Protein AF-A0A6P4YKL2-F1 (afdb_monomer)

Organism: Branchiostoma belcheri (NCBI:txid7741)

Radius of gyration: 111.86 Å; Cα contacts (8 Å, |Δi|>4): 1; chains: 1; bounding box: 222×111×341 Å

Structure (mmCIF, N/CA/C/O backbone):
data_AF-A0A6P4YKL2-F1
#
_entry.id   AF-A0A6P4YKL2-F1
#
loop_
_atom_site.group_PDB
_atom_site.id
_atom_site.type_symbol
_atom_site.label_atom_id
_atom_site.label_alt_id
_atom_site.label_comp_id
_atom_site.label_asym_id
_atom_site.label_entity_id
_atom_site.label_seq_id
_atom_site.pdbx_PDB_ins_code
_atom_site.Cartn_x
_atom_site.Cartn_y
_atom_site.Cartn_z
_atom_site.occupancy
_atom_site.B_iso_or_equiv
_atom_site.auth_seq_id
_atom_site.auth_comp_id
_atom_site.auth_asym_id
_atom_site.auth_atom_id
_atom_site.pdbx_PDB_model_num
ATOM 1 N N . MET A 1 1 ? 20.816 -64.496 26.475 1.00 39.78 1 MET A N 1
ATOM 2 C CA . MET A 1 1 ? 19.839 -65.599 26.600 1.00 39.78 1 MET A CA 1
ATOM 3 C C . MET A 1 1 ? 18.758 -65.143 27.566 1.00 39.78 1 MET A C 1
ATOM 5 O O . MET A 1 1 ? 19.170 -64.829 28.667 1.00 39.78 1 MET A O 1
ATOM 9 N N . ALA A 1 2 ? 17.490 -6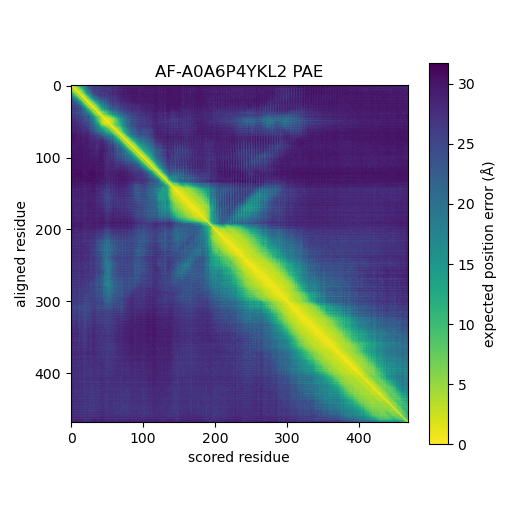5.095 27.105 1.00 42.56 2 ALA A N 1
ATOM 10 C CA . ALA A 1 2 ? 16.185 -65.056 27.820 1.00 42.56 2 ALA A CA 1
ATOM 11 C C . ALA A 1 2 ? 16.033 -64.097 29.034 1.00 42.56 2 ALA A C 1
ATOM 13 O O . ALA A 1 2 ? 16.951 -63.960 29.821 1.00 42.56 2 ALA A O 1
ATOM 14 N N . SER A 1 3 ? 14.939 -63.387 29.318 1.00 48.91 3 SER A N 1
ATOM 15 C CA . SER A 1 3 ? 13.484 -63.492 29.074 1.00 48.91 3 SER A CA 1
ATOM 16 C C . SER A 1 3 ? 12.882 -62.127 29.492 1.00 48.91 3 SER A C 1
ATOM 18 O O . SER A 1 3 ? 13.369 -61.548 30.456 1.00 48.91 3 SER A O 1
ATOM 20 N N . PHE A 1 4 ? 12.041 -61.450 28.707 1.00 52.16 4 PHE A N 1
ATOM 21 C CA . PHE A 1 4 ? 10.567 -61.532 28.622 1.00 52.16 4 PHE A CA 1
ATOM 22 C C . PHE A 1 4 ? 9.764 -61.227 29.906 1.00 52.16 4 PHE A C 1
ATOM 24 O O . PHE A 1 4 ? 10.076 -61.760 30.964 1.00 52.16 4 PHE A O 1
ATOM 31 N N . GLN A 1 5 ? 8.663 -60.487 29.682 1.00 50.09 5 GLN A N 1
ATOM 32 C CA . GLN A 1 5 ? 7.529 -60.066 30.536 1.00 50.09 5 GLN A CA 1
ATOM 33 C C . GLN A 1 5 ? 7.646 -58.640 31.106 1.00 50.09 5 GLN A C 1
ATOM 35 O O . GLN A 1 5 ? 8.463 -58.388 31.980 1.00 50.09 5 GLN A O 1
ATOM 40 N N . SER A 1 6 ? 7.050 -57.607 30.490 1.00 55.22 6 SER A N 1
ATOM 41 C CA . SER A 1 6 ? 5.623 -57.311 30.206 1.00 55.22 6 SER A CA 1
ATOM 42 C C . SER A 1 6 ? 4.821 -57.016 31.469 1.00 55.22 6 SER A C 1
ATOM 44 O O . SER A 1 6 ? 4.596 -57.938 32.237 1.00 55.22 6 SER A O 1
ATOM 46 N N . ASP A 1 7 ? 4.411 -55.754 31.624 1.00 52.28 7 ASP A N 1
ATOM 47 C CA . ASP A 1 7 ? 3.143 -55.307 32.220 1.00 52.28 7 ASP A CA 1
ATOM 48 C C . ASP A 1 7 ? 3.072 -53.776 32.098 1.00 52.28 7 ASP A C 1
ATOM 50 O O . ASP A 1 7 ? 3.731 -53.068 32.855 1.00 52.28 7 ASP A O 1
ATOM 54 N N . PHE A 1 8 ? 2.317 -53.265 31.121 1.00 49.72 8 PHE A N 1
ATOM 55 C CA . PHE A 1 8 ? 1.412 -52.129 31.335 1.00 49.72 8 PHE A CA 1
ATOM 56 C C . PHE A 1 8 ? 0.501 -51.953 30.116 1.00 49.72 8 PHE A C 1
ATOM 58 O O . PHE A 1 8 ? 0.902 -51.442 29.070 1.00 49.72 8 PHE A O 1
ATOM 65 N N . GLU A 1 9 ? -0.730 -52.427 30.268 1.00 55.12 9 GLU A N 1
ATOM 66 C CA . GLU A 1 9 ? -1.870 -52.065 29.433 1.00 55.12 9 GLU A CA 1
ATOM 67 C C . GLU A 1 9 ? -2.460 -50.714 29.877 1.00 55.12 9 GLU A C 1
ATOM 69 O O . GLU A 1 9 ? -2.237 -50.255 30.997 1.00 55.12 9 GLU A O 1
ATOM 74 N N . ASN A 1 10 ? -3.300 -50.171 28.991 1.00 47.94 10 ASN A N 1
ATOM 75 C CA . ASN A 1 10 ? -4.261 -49.076 29.150 1.00 47.94 10 ASN A CA 1
ATOM 76 C C . ASN A 1 10 ? -3.767 -47.645 28.935 1.00 47.94 10 ASN A C 1
ATOM 78 O O . ASN A 1 10 ? -3.542 -46.904 29.886 1.00 47.94 10 ASN A O 1
ATOM 82 N N . TYR A 1 11 ? -3.833 -47.213 27.673 1.00 48.31 11 TYR A N 1
ATOM 83 C CA . TYR A 1 11 ? -4.637 -46.036 27.334 1.00 48.31 11 TYR A CA 1
ATOM 84 C C . TYR A 1 11 ? -5.525 -46.354 26.125 1.00 48.31 11 TYR A C 1
ATOM 86 O O . TYR A 1 11 ? -5.041 -46.589 25.021 1.00 48.31 11 TYR A O 1
ATOM 94 N N . SER A 1 12 ? -6.826 -46.429 26.407 1.00 50.34 12 SER A N 1
ATOM 95 C CA . SER A 1 12 ? -7.927 -46.453 25.447 1.00 50.34 12 SER A CA 1
ATOM 96 C C . SER A 1 12 ? -8.196 -45.066 24.865 1.00 50.34 12 SER A C 1
ATOM 98 O O . SER A 1 12 ? -7.821 -44.056 25.462 1.00 50.34 12 SER A O 1
ATOM 100 N N . SER A 1 13 ? -9.000 -45.102 23.801 1.00 48.22 13 SER A N 1
ATOM 101 C CA . SER A 1 13 ? -9.771 -44.037 23.155 1.00 48.22 13 SER A CA 1
ATOM 102 C C . SER A 1 13 ? -9.024 -43.278 22.062 1.00 48.22 13 SER A C 1
ATOM 104 O O . SER A 1 13 ? -7.976 -42.691 22.302 1.00 48.22 13 SER A O 1
ATOM 106 N N . ASP A 1 14 ? -9.419 -43.504 20.802 1.00 42.72 14 ASP A N 1
ATOM 107 C CA . ASP A 1 14 ? -10.551 -42.825 20.120 1.00 42.72 14 ASP A CA 1
ATOM 108 C C . ASP A 1 14 ? -10.083 -41.402 19.770 1.00 42.72 14 ASP A C 1
ATOM 110 O O . ASP A 1 14 ? -9.552 -40.702 20.618 1.00 42.72 14 ASP A O 1
ATOM 114 N N . GLU A 1 15 ? -10.163 -40.860 18.567 1.00 45.31 15 GLU A N 1
ATOM 115 C CA . GLU A 1 15 ? -11.015 -41.077 17.409 1.00 45.31 15 GLU A CA 1
ATOM 116 C C . GLU A 1 15 ? -10.430 -40.145 16.316 1.00 45.31 15 GLU A C 1
ATOM 118 O O . GLU A 1 15 ? -9.846 -39.106 16.624 1.00 45.31 15 GLU A O 1
ATOM 123 N N . GLU A 1 16 ? -10.597 -40.511 15.046 1.00 49.31 16 GLU A N 1
ATOM 124 C CA . GLU A 1 16 ? -10.697 -39.577 13.909 1.00 49.31 16 GLU A CA 1
ATOM 125 C C . GLU A 1 16 ? -9.537 -38.591 13.621 1.00 49.31 16 GLU A C 1
ATOM 127 O O . GLU A 1 16 ? -9.657 -37.372 13.753 1.00 49.31 16 GLU A O 1
ATOM 132 N N . GLU A 1 17 ? -8.449 -39.093 13.022 1.00 46.38 17 GLU A N 1
ATOM 133 C CA . GLU A 1 17 ? -7.599 -38.263 12.153 1.00 46.38 17 GLU A CA 1
ATOM 134 C C . GLU A 1 17 ? -8.323 -37.996 10.824 1.00 46.38 17 GLU A C 1
ATOM 136 O O . GLU A 1 17 ? -8.255 -38.756 9.853 1.00 46.38 17 GLU A O 1
ATOM 141 N N . ALA A 1 18 ? -9.057 -36.887 10.802 1.00 50.66 18 ALA A N 1
ATOM 142 C CA . ALA A 1 18 ? -9.628 -36.312 9.601 1.00 50.66 18 ALA A CA 1
ATOM 143 C C . ALA A 1 18 ? -8.522 -35.896 8.614 1.00 50.66 18 ALA A C 1
ATOM 145 O O . ALA A 1 18 ? -7.668 -35.056 8.899 1.00 50.66 18 ALA A O 1
ATOM 146 N N . LEU A 1 19 ? -8.612 -36.471 7.415 1.00 49.25 19 LEU A N 1
ATOM 147 C CA . LEU A 1 19 ? -7.986 -36.043 6.168 1.00 49.25 19 LEU A CA 1
ATOM 148 C C . LEU A 1 19 ? -8.087 -34.521 5.963 1.00 49.25 19 LEU A C 1
ATOM 150 O O . LEU A 1 19 ? -9.090 -34.019 5.460 1.00 49.25 19 LEU A O 1
ATOM 154 N N . TRP A 1 20 ? -7.007 -33.799 6.254 1.00 45.38 20 TRP A N 1
ATOM 155 C CA . TRP A 1 20 ? -6.769 -32.453 5.734 1.00 45.38 20 TRP A CA 1
ATOM 156 C C . TRP A 1 20 ? -5.548 -32.482 4.817 1.00 45.38 20 TRP A C 1
ATOM 158 O O . TRP A 1 20 ? -4.434 -32.142 5.203 1.00 45.38 20 TRP A O 1
ATOM 168 N N . GLN A 1 21 ? -5.766 -32.907 3.571 1.00 51.81 21 GLN A N 1
ATOM 169 C CA . GLN A 1 21 ? -4.879 -32.523 2.476 1.00 51.81 21 GLN A CA 1
ATOM 170 C C . GLN A 1 21 ? -5.235 -31.089 2.052 1.00 51.81 21 GLN A C 1
ATOM 172 O O . GLN A 1 21 ? -6.407 -30.821 1.766 1.00 51.81 21 GLN A O 1
ATOM 177 N N . PRO A 1 22 ? -4.270 -30.159 1.964 1.00 49.56 22 PRO A N 1
ATOM 178 C CA . PRO A 1 22 ? -4.500 -28.879 1.315 1.00 49.56 22 PRO A CA 1
ATOM 179 C C . PRO A 1 22 ? -4.750 -29.131 -0.176 1.00 49.56 22 PRO A C 1
ATOM 181 O O . PRO A 1 22 ? -3.883 -29.651 -0.878 1.00 49.56 22 PRO A O 1
ATOM 184 N N . ARG A 1 23 ? -5.937 -28.764 -0.672 1.00 45.44 23 ARG A N 1
ATOM 185 C CA . ARG A 1 23 ? -6.187 -28.632 -2.112 1.00 45.44 23 ARG A CA 1
ATOM 186 C C . ARG A 1 23 ? -5.234 -27.572 -2.663 1.00 45.44 23 ARG A C 1
ATOM 188 O O . ARG A 1 23 ? -5.433 -26.383 -2.427 1.00 45.44 23 ARG A O 1
ATOM 195 N N . LEU A 1 24 ? -4.217 -28.015 -3.395 1.00 53.00 24 LEU A N 1
ATOM 196 C CA . LEU A 1 24 ? -3.476 -27.161 -4.315 1.00 53.00 24 LEU A CA 1
ATOM 197 C C . LEU A 1 24 ? -4.446 -26.650 -5.400 1.00 53.00 24 LEU A C 1
ATOM 199 O O . LEU A 1 24 ? -5.310 -27.416 -5.842 1.00 53.00 24 LEU A O 1
ATOM 203 N N . PRO A 1 25 ? -4.354 -25.374 -5.813 1.00 58.72 25 PRO A N 1
ATOM 204 C CA . PRO A 1 25 ? -5.111 -24.875 -6.954 1.00 58.72 25 PRO A CA 1
ATOM 205 C C . PRO A 1 25 ? -4.686 -25.608 -8.241 1.00 58.72 25 PRO A C 1
ATOM 207 O O . PRO A 1 25 ? -3.563 -26.114 -8.312 1.00 58.72 25 PRO A O 1
ATOM 210 N N . PRO A 1 26 ? -5.574 -25.695 -9.248 1.00 51.75 26 PRO A N 1
ATOM 211 C CA . PRO A 1 26 ? -5.272 -26.384 -10.492 1.00 51.75 26 PRO A CA 1
ATOM 212 C C . PRO A 1 26 ? -4.108 -25.685 -11.195 1.00 51.75 26 PRO A C 1
ATOM 214 O O . PRO A 1 26 ? -4.149 -24.481 -11.445 1.00 51.75 26 PRO A O 1
ATOM 217 N N . ILE A 1 27 ? -3.073 -26.469 -11.487 1.00 47.94 27 ILE A N 1
ATOM 218 C CA . ILE A 1 27 ? -1.989 -26.114 -12.397 1.00 47.94 27 ILE A CA 1
ATOM 219 C C . ILE A 1 27 ? -2.648 -25.861 -13.755 1.00 47.94 27 ILE A C 1
ATOM 221 O O . ILE A 1 27 ? -3.287 -26.757 -14.306 1.00 47.94 27 ILE A O 1
ATOM 225 N N . GLN A 1 28 ? -2.566 -24.622 -14.238 1.00 45.47 28 GLN A N 1
ATOM 226 C CA . GLN A 1 28 ? -2.881 -24.302 -15.624 1.00 45.47 28 GLN A CA 1
ATOM 227 C C . GLN A 1 28 ? -1.866 -25.041 -16.493 1.00 45.47 28 GLN A C 1
ATOM 229 O O . GLN A 1 28 ? -0.665 -24.817 -16.365 1.00 45.47 28 GLN A O 1
ATOM 234 N N . GLU A 1 29 ? -2.371 -25.966 -17.303 1.00 47.78 29 GLU A N 1
ATOM 235 C CA . GLU A 1 29 ? -1.624 -26.624 -18.365 1.00 47.78 29 GLU A CA 1
ATOM 236 C C . GLU A 1 29 ? -1.061 -25.545 -19.298 1.00 47.78 29 GLU A C 1
ATOM 238 O O . GLU A 1 29 ? -1.798 -24.707 -19.825 1.00 47.78 29 GLU A O 1
ATOM 243 N N . GLU A 1 30 ? 0.264 -25.536 -19.429 1.00 50.03 30 GLU A N 1
ATOM 244 C CA . GLU A 1 30 ? 0.971 -24.763 -20.441 1.00 50.03 30 GLU A CA 1
ATOM 245 C C . GLU A 1 30 ? 0.536 -25.263 -21.829 1.00 50.03 30 GLU A C 1
ATOM 247 O O . GLU A 1 30 ? 0.480 -26.478 -22.041 1.00 50.03 30 GLU A O 1
ATOM 252 N N . PRO A 1 31 ? 0.199 -24.372 -22.778 1.00 56.34 31 PRO A N 1
ATOM 253 C CA . PRO A 1 31 ? -0.056 -24.788 -24.145 1.00 56.34 31 PRO A CA 1
ATOM 254 C C . PRO A 1 31 ? 1.254 -25.249 -24.790 1.00 56.34 31 PRO A C 1
ATOM 256 O O . PRO A 1 31 ? 2.242 -24.516 -24.813 1.00 56.34 31 PRO A O 1
ATOM 259 N N . GLU A 1 32 ? 1.221 -26.482 -25.290 1.00 47.00 32 GLU A N 1
ATOM 260 C CA . GLU A 1 32 ? 2.281 -27.114 -26.062 1.00 47.00 32 GLU A CA 1
ATOM 261 C C . GLU A 1 32 ? 2.650 -26.298 -27.307 1.00 47.00 32 GLU A C 1
ATOM 263 O O . GLU A 1 32 ? 1.817 -25.649 -27.943 1.00 47.00 32 GLU A O 1
ATOM 268 N N . ASP A 1 33 ? 3.935 -26.390 -27.629 1.00 49.78 33 ASP A N 1
ATOM 269 C CA . ASP A 1 33 ? 4.645 -25.814 -28.758 1.00 49.78 33 ASP A CA 1
ATOM 270 C C . ASP A 1 33 ? 3.908 -25.955 -30.104 1.00 49.78 33 ASP A C 1
ATOM 272 O O . ASP A 1 33 ? 3.995 -26.979 -30.787 1.00 49.78 33 ASP A O 1
ATOM 276 N N . GLU A 1 34 ? 3.297 -24.868 -30.577 1.00 44.62 34 GLU A N 1
ATOM 277 C CA . GLU A 1 34 ? 3.157 -24.650 -32.013 1.00 44.62 34 GLU A CA 1
ATOM 278 C C . GLU A 1 34 ? 4.452 -24.019 -32.523 1.00 44.62 34 GLU A C 1
ATOM 280 O O . GLU A 1 34 ? 4.748 -22.840 -32.327 1.00 44.62 34 GLU A O 1
ATOM 285 N N . SER A 1 35 ? 5.251 -24.864 -33.171 1.00 45.69 35 SER A N 1
ATOM 286 C CA . SER A 1 35 ? 6.426 -24.487 -33.945 1.00 45.69 35 SER A CA 1
ATOM 287 C C . SER A 1 35 ? 6.014 -23.545 -35.080 1.00 45.69 35 SER A C 1
ATOM 289 O O . SER A 1 35 ? 5.759 -23.972 -36.206 1.00 45.69 35 SER A O 1
ATOM 291 N N . SER A 1 36 ? 5.945 -22.250 -34.776 1.00 44.06 36 SER A N 1
ATOM 292 C CA . SER A 1 36 ? 5.913 -21.187 -35.770 1.00 44.06 36 SER A CA 1
ATOM 293 C C . SER A 1 36 ? 7.243 -21.206 -36.512 1.00 44.06 36 SER A C 1
ATOM 295 O O . SER A 1 36 ? 8.265 -20.738 -36.010 1.00 44.06 36 SER A O 1
ATOM 297 N N . SER A 1 37 ? 7.217 -21.777 -37.712 1.00 49.94 37 SER A N 1
ATOM 298 C CA . SER A 1 37 ? 8.201 -21.542 -38.761 1.00 49.94 37 SER A CA 1
ATOM 299 C C . SER A 1 37 ? 8.272 -20.037 -39.023 1.00 49.94 37 SER A C 1
ATOM 301 O O . SER A 1 37 ? 7.499 -19.508 -39.816 1.00 49.94 37 SER A O 1
ATOM 303 N N . LEU A 1 38 ? 9.157 -19.346 -38.300 1.00 46.03 38 LEU A N 1
ATOM 304 C CA . LEU A 1 38 ? 9.562 -17.974 -38.580 1.00 46.03 38 LEU A CA 1
ATOM 305 C C . LEU A 1 38 ? 10.361 -18.014 -39.892 1.00 46.03 38 LEU A C 1
ATOM 307 O O . LEU A 1 38 ? 11.568 -18.269 -39.900 1.00 46.03 38 LEU A O 1
ATOM 311 N N . GLU A 1 39 ? 9.662 -17.860 -41.013 1.00 48.31 39 GLU A N 1
ATOM 312 C CA . GLU A 1 39 ? 10.280 -17.421 -42.259 1.00 48.31 39 GLU A CA 1
ATOM 313 C C . GLU A 1 39 ? 10.762 -15.990 -42.007 1.00 48.31 39 GLU A C 1
ATOM 315 O O . GLU A 1 39 ? 9.977 -15.085 -41.737 1.00 48.31 39 GLU A O 1
ATOM 320 N N . TRP A 1 40 ? 12.082 -15.824 -41.957 1.00 50.31 40 TRP A N 1
ATOM 321 C CA . TRP A 1 40 ? 12.727 -14.526 -41.831 1.00 50.31 40 TRP A CA 1
ATOM 322 C C . TRP A 1 40 ? 12.626 -13.828 -43.188 1.00 50.31 40 TRP A C 1
ATOM 324 O O . TRP A 1 40 ? 13.536 -13.954 -44.012 1.00 50.31 40 TRP A O 1
ATOM 334 N N . ASP A 1 41 ? 11.518 -13.129 -43.436 1.00 50.72 41 ASP A N 1
ATOM 335 C CA . ASP A 1 41 ? 11.419 -12.162 -44.532 1.00 50.72 41 ASP A CA 1
ATOM 336 C C . ASP A 1 41 ? 12.421 -11.033 -44.249 1.00 50.72 41 ASP A C 1
ATOM 338 O O . ASP A 1 41 ? 12.173 -10.105 -43.488 1.00 50.72 41 ASP A O 1
ATOM 342 N N . SER A 1 42 ? 13.623 -11.177 -44.808 1.00 54.88 42 SER A N 1
ATOM 343 C CA . SER A 1 42 ? 14.804 -10.359 -44.493 1.00 54.88 42 SER A CA 1
ATOM 344 C C . SER A 1 42 ? 14.836 -9.020 -45.241 1.00 54.88 42 SER A C 1
ATOM 346 O O . SER A 1 42 ? 15.833 -8.304 -45.169 1.00 54.88 42 SER A O 1
ATOM 348 N N . ASP A 1 43 ? 13.761 -8.690 -45.957 1.00 56.25 43 ASP A N 1
ATOM 349 C CA . ASP A 1 43 ? 13.664 -7.494 -46.794 1.00 56.25 43 ASP A CA 1
ATOM 350 C C . ASP A 1 43 ? 12.885 -6.348 -46.106 1.00 56.25 43 ASP A C 1
ATOM 352 O O . ASP A 1 43 ? 13.075 -5.189 -46.471 1.00 56.25 43 ASP A O 1
ATOM 356 N N . ASP A 1 44 ? 12.098 -6.626 -45.055 1.00 56.03 44 ASP A N 1
ATOM 357 C CA . ASP A 1 44 ? 11.322 -5.598 -44.330 1.00 56.03 44 ASP A CA 1
ATOM 358 C C . ASP A 1 44 ? 12.146 -4.837 -43.264 1.00 56.03 44 ASP A C 1
ATOM 360 O O . ASP A 1 44 ? 11.822 -3.699 -42.908 1.00 56.03 44 ASP A O 1
ATOM 364 N N . ASP A 1 45 ? 13.265 -5.404 -42.798 1.00 59.84 45 ASP A N 1
ATOM 365 C CA . ASP A 1 45 ? 14.106 -4.784 -41.761 1.00 59.84 45 ASP A CA 1
ATOM 366 C C . ASP A 1 45 ? 14.912 -3.575 -42.278 1.00 59.84 45 ASP A C 1
ATOM 368 O O . ASP A 1 45 ? 15.272 -2.687 -41.499 1.00 59.84 45 ASP A O 1
ATOM 372 N N . PHE A 1 46 ? 15.187 -3.493 -43.587 1.00 59.72 46 PHE A N 1
ATOM 373 C CA . PHE A 1 46 ? 15.940 -2.368 -44.155 1.00 59.72 46 PHE A CA 1
ATOM 374 C C . PHE A 1 46 ? 15.071 -1.109 -44.281 1.00 59.72 46 PHE A C 1
ATOM 376 O O . PHE A 1 46 ? 15.509 -0.018 -43.912 1.00 59.72 46 PHE A O 1
ATOM 383 N N . GLU A 1 47 ? 13.812 -1.256 -44.709 1.00 65.38 47 GLU A N 1
ATOM 384 C CA . GLU A 1 47 ? 12.869 -0.134 -44.776 1.00 65.38 47 GLU A CA 1
ATOM 385 C C . GLU A 1 47 ? 12.472 0.366 -43.379 1.00 65.38 47 GLU A C 1
ATOM 387 O O . GLU A 1 47 ? 12.285 1.569 -43.189 1.00 65.38 47 GLU A O 1
ATOM 392 N N . GLU A 1 48 ? 12.361 -0.515 -42.376 1.00 66.06 48 GLU A N 1
ATOM 393 C CA . GLU A 1 48 ? 12.091 -0.095 -40.994 1.00 66.06 48 GLU A CA 1
ATOM 394 C C . GLU A 1 48 ? 13.301 0.600 -40.344 1.00 66.06 48 GLU A C 1
ATOM 396 O O . GLU A 1 48 ? 13.126 1.580 -39.608 1.00 66.06 48 GLU A O 1
ATOM 401 N N . MET A 1 49 ? 14.527 0.173 -40.670 1.00 68.94 49 MET A N 1
ATOM 402 C CA . MET A 1 49 ? 15.754 0.856 -40.251 1.00 68.94 49 MET A CA 1
ATOM 403 C C . MET A 1 49 ? 15.869 2.256 -40.876 1.00 68.94 49 MET A C 1
ATOM 405 O O . MET A 1 49 ? 16.141 3.221 -40.159 1.00 68.94 49 MET A O 1
ATOM 409 N N . GLU A 1 50 ? 15.594 2.400 -42.176 1.00 69.81 50 GLU A N 1
ATOM 410 C CA . GLU A 1 50 ? 15.612 3.697 -42.869 1.00 69.81 50 GLU A CA 1
ATOM 411 C C . GLU A 1 50 ? 14.529 4.647 -42.319 1.00 69.81 50 GLU A C 1
ATOM 413 O O . GLU A 1 50 ? 14.781 5.836 -42.100 1.00 69.81 50 GLU A O 1
ATOM 418 N N . ARG A 1 51 ? 13.347 4.116 -41.967 1.00 71.69 51 ARG A N 1
ATOM 419 C CA . ARG A 1 51 ? 12.263 4.882 -41.326 1.00 71.69 51 ARG A CA 1
ATOM 420 C C . ARG A 1 51 ? 12.656 5.397 -39.936 1.00 71.69 51 ARG A C 1
ATOM 422 O O . ARG A 1 51 ? 12.414 6.565 -39.634 1.00 71.69 51 ARG A O 1
ATOM 429 N N . ARG A 1 52 ? 13.321 4.571 -39.116 1.00 71.31 52 ARG A N 1
ATOM 430 C CA . ARG A 1 52 ? 13.837 4.980 -37.793 1.00 71.31 52 ARG A CA 1
ATOM 431 C C . ARG A 1 52 ? 14.949 6.026 -37.876 1.00 71.31 52 ARG A C 1
ATOM 433 O O . ARG A 1 52 ? 15.035 6.876 -36.993 1.00 71.31 52 ARG A O 1
ATOM 440 N N . CYS A 1 53 ? 15.789 5.985 -38.911 1.00 65.75 53 CYS A N 1
ATOM 441 C CA . CYS A 1 53 ? 16.810 7.011 -39.129 1.00 65.75 53 CYS A CA 1
ATOM 442 C C . CYS A 1 53 ? 16.196 8.369 -39.503 1.00 65.75 53 CYS A C 1
ATOM 444 O O . CYS A 1 53 ? 16.634 9.388 -38.971 1.00 65.75 53 CYS A O 1
ATOM 446 N N . ASN A 1 54 ? 15.147 8.384 -40.331 1.00 65.81 54 ASN A N 1
ATOM 447 C CA . ASN A 1 54 ? 14.492 9.624 -40.762 1.00 65.81 54 ASN A CA 1
ATOM 448 C C . ASN A 1 54 ? 13.655 10.285 -39.645 1.00 65.81 54 ASN A C 1
ATOM 450 O O . ASN A 1 54 ? 13.658 11.507 -39.513 1.00 65.81 54 ASN A O 1
ATOM 454 N N . GLU A 1 55 ? 12.999 9.509 -38.772 1.00 63.06 55 GLU A N 1
ATOM 455 C CA . GLU A 1 55 ? 12.224 10.066 -37.643 1.00 63.06 55 GLU A CA 1
ATOM 456 C C . GLU A 1 55 ? 13.099 10.749 -36.568 1.00 63.06 55 GLU A C 1
ATOM 458 O O . GLU A 1 55 ? 12.628 11.634 -35.847 1.00 63.06 55 GLU A O 1
ATOM 463 N N . LEU A 1 56 ? 14.383 10.384 -36.467 1.00 57.62 56 LEU A N 1
ATOM 464 C CA . LEU A 1 56 ? 15.334 11.027 -35.552 1.00 57.62 56 LEU A CA 1
ATOM 465 C C . LEU A 1 56 ? 15.904 12.346 -36.104 1.00 57.62 56 LEU A C 1
ATOM 467 O O . LEU A 1 56 ? 16.250 13.222 -35.307 1.00 57.62 56 LEU A O 1
ATOM 471 N N . GLU A 1 57 ? 15.956 12.526 -37.428 1.00 52.53 57 GLU A N 1
ATOM 472 C CA . GLU A 1 57 ? 16.331 13.805 -38.053 1.00 52.53 57 GLU A CA 1
ATOM 473 C C . GLU A 1 57 ? 15.251 14.875 -37.828 1.00 52.53 57 GLU A C 1
ATOM 475 O O . GLU A 1 57 ? 15.567 15.990 -37.407 1.00 52.53 57 GLU A O 1
ATOM 480 N N . ASP A 1 58 ? 13.969 14.526 -37.966 1.00 51.47 58 ASP A N 1
ATOM 481 C CA . ASP A 1 58 ? 12.862 15.471 -37.749 1.00 51.47 58 ASP A CA 1
ATOM 482 C C . ASP A 1 58 ? 12.669 15.850 -36.265 1.00 51.47 58 ASP A C 1
ATOM 484 O O . ASP A 1 58 ? 12.247 16.966 -35.939 1.00 51.47 58 ASP A O 1
ATOM 488 N N . GLY A 1 59 ? 13.021 14.950 -35.337 1.00 50.59 59 GLY A N 1
ATOM 489 C CA . GLY A 1 59 ? 12.967 15.206 -33.894 1.00 50.59 59 GLY A CA 1
ATOM 490 C C . GLY A 1 59 ? 14.060 16.156 -33.384 1.00 50.59 59 GLY A C 1
ATOM 491 O O . GLY A 1 59 ? 13.810 16.940 -32.464 1.00 50.59 59 GLY A O 1
ATOM 492 N N . ALA A 1 60 ? 15.251 16.132 -33.991 1.00 49.12 60 ALA A N 1
ATOM 493 C CA . ALA A 1 60 ? 16.382 16.972 -33.590 1.00 49.12 60 ALA A CA 1
ATOM 494 C C . ALA A 1 60 ? 16.229 18.437 -34.049 1.00 49.12 60 ALA A C 1
ATOM 496 O O . ALA A 1 60 ? 16.555 19.361 -33.299 1.00 49.12 60 ALA A O 1
ATOM 497 N N . VAL A 1 61 ? 15.639 18.673 -35.228 1.00 51.22 61 VAL A N 1
ATOM 498 C CA . VAL A 1 61 ? 15.451 20.030 -35.784 1.00 51.22 61 VAL A CA 1
ATOM 499 C C . VAL A 1 61 ? 14.425 20.849 -34.982 1.00 51.22 61 VAL A C 1
ATOM 501 O O . VAL A 1 61 ? 14.520 22.075 -34.898 1.00 51.22 61 VAL A O 1
ATOM 504 N N . ALA A 1 62 ? 13.472 20.201 -34.304 1.00 47.19 62 ALA A N 1
ATOM 505 C CA . ALA A 1 62 ? 12.490 20.893 -33.465 1.00 47.19 62 ALA A CA 1
ATOM 506 C C . ALA A 1 62 ? 13.063 21.412 -32.128 1.00 47.19 62 ALA A C 1
ATOM 508 O O . ALA A 1 62 ? 12.438 22.269 -31.489 1.00 47.19 62 ALA A O 1
ATOM 509 N N . GLN A 1 63 ? 14.233 20.922 -31.696 1.00 46.38 63 GLN A N 1
ATOM 510 C CA . GLN A 1 63 ? 14.828 21.280 -30.406 1.00 46.38 63 GLN A CA 1
ATOM 511 C C . GLN A 1 63 ? 15.936 22.347 -30.520 1.00 46.38 63 GLN A C 1
ATOM 513 O O . GLN A 1 63 ? 16.084 23.138 -29.589 1.00 46.38 63 GLN A O 1
ATOM 518 N N . GLU A 1 64 ? 16.613 22.482 -31.669 1.00 44.53 64 GLU A N 1
ATOM 519 C CA . GLU A 1 64 ? 17.618 23.545 -31.894 1.00 44.53 64 GLU A CA 1
ATOM 520 C C . GLU A 1 64 ? 17.014 24.932 -32.198 1.00 44.53 64 GLU A C 1
ATOM 522 O O . GLU A 1 64 ? 17.610 25.956 -31.865 1.00 44.53 64 GLU A O 1
ATOM 527 N N . VAL A 1 65 ? 15.777 25.020 -32.706 1.00 46.16 65 VAL A N 1
ATOM 528 C CA . VAL A 1 65 ? 15.123 26.319 -33.002 1.00 46.16 65 VAL A CA 1
ATOM 529 C C . VAL A 1 65 ? 14.690 27.083 -31.730 1.00 46.16 65 VAL A C 1
ATOM 531 O O . VAL A 1 65 ? 14.255 28.233 -31.804 1.00 46.16 65 VAL A O 1
ATOM 534 N N . LYS A 1 66 ? 14.835 26.496 -30.531 1.00 44.28 66 LYS A N 1
ATOM 535 C CA . LYS A 1 66 ? 14.540 27.175 -29.252 1.00 44.28 66 LYS A CA 1
ATOM 536 C C . LYS A 1 66 ? 15.758 27.714 -28.497 1.00 44.28 66 LYS A C 1
ATOM 538 O O . LYS A 1 66 ? 15.541 28.494 -27.573 1.00 44.28 66 LYS A O 1
ATOM 543 N N . GLU A 1 67 ? 16.992 27.381 -28.882 1.00 44.56 67 GLU A N 1
ATOM 544 C CA . GLU A 1 67 ? 18.195 27.861 -28.172 1.00 44.56 67 GLU A CA 1
ATOM 545 C C . GLU A 1 67 ? 19.001 28.952 -28.908 1.00 44.56 67 GLU A C 1
ATOM 547 O O . GLU A 1 67 ? 19.773 29.657 -28.263 1.00 44.56 67 GLU A O 1
ATOM 552 N N . GLU A 1 68 ? 18.758 29.228 -30.195 1.00 41.16 68 GLU A N 1
ATOM 553 C CA . GLU A 1 68 ? 19.447 30.317 -30.928 1.00 41.16 68 GLU A CA 1
ATOM 554 C C . GLU A 1 68 ? 18.747 31.698 -30.869 1.00 41.16 68 GLU A C 1
ATOM 556 O O . GLU A 1 68 ? 19.021 32.596 -31.667 1.00 41.16 68 GLU A O 1
ATOM 561 N N . GLY A 1 69 ? 17.850 31.916 -29.901 1.00 39.50 69 GLY A N 1
ATOM 562 C CA . GLY A 1 69 ? 17.154 33.198 -29.704 1.00 39.50 69 GLY A CA 1
ATOM 563 C C . GLY A 1 69 ? 17.931 34.267 -28.921 1.00 39.50 69 GLY A C 1
ATOM 564 O O . GLY A 1 69 ? 17.529 35.428 -28.916 1.00 39.50 69 GLY A O 1
ATOM 565 N N . GLU A 1 70 ? 19.042 33.923 -28.266 1.00 46.97 70 GLU A N 1
ATOM 566 C CA . GLU A 1 70 ? 19.775 34.855 -27.400 1.00 46.97 70 GLU A CA 1
ATOM 567 C C . GLU A 1 70 ? 21.291 34.710 -27.564 1.00 46.97 70 GLU A C 1
ATOM 569 O O . GLU A 1 70 ? 21.926 33.960 -26.829 1.00 46.97 70 GLU A O 1
ATOM 574 N N . LYS A 1 71 ? 21.871 35.453 -28.520 1.00 49.12 71 LYS A N 1
ATOM 575 C CA . LYS A 1 71 ? 23.201 36.111 -28.450 1.00 49.12 71 LYS A CA 1
ATOM 576 C C . LYS A 1 71 ? 23.750 36.381 -29.850 1.00 49.12 71 LYS A C 1
ATOM 578 O O . LYS A 1 71 ? 24.513 35.579 -30.372 1.00 49.12 71 LYS A O 1
ATOM 583 N N . LYS A 1 72 ? 23.469 37.563 -30.405 1.00 40.03 72 LYS A N 1
ATOM 584 C CA . LYS A 1 72 ? 24.392 38.261 -31.320 1.00 40.03 72 LYS A CA 1
ATOM 585 C C . LYS A 1 72 ? 24.229 39.774 -31.164 1.00 40.03 72 LYS A C 1
ATOM 587 O O . LYS A 1 72 ? 23.492 40.412 -31.905 1.00 40.03 72 LYS A O 1
ATOM 592 N N . GLU A 1 73 ? 24.948 40.336 -30.198 1.00 38.94 73 GLU A N 1
ATOM 593 C CA . GLU A 1 73 ? 25.451 41.710 -30.273 1.00 38.94 73 GLU A CA 1
ATOM 594 C C . GLU A 1 73 ? 26.977 41.642 -30.364 1.00 38.94 73 GLU A C 1
ATOM 596 O O . GLU A 1 73 ? 27.609 40.929 -29.588 1.00 38.94 73 GLU A O 1
ATOM 601 N N . GLY A 1 74 ? 27.539 42.416 -31.295 1.00 37.88 74 GLY A N 1
ATOM 602 C CA . GLY A 1 74 ? 28.961 42.755 -31.337 1.00 37.88 74 GLY A CA 1
ATOM 603 C C . GLY A 1 74 ? 29.811 41.875 -32.250 1.00 37.88 74 GLY A C 1
ATOM 604 O O . GLY A 1 74 ? 30.306 40.841 -31.834 1.00 37.88 74 GLY A O 1
ATOM 605 N N . GLU A 1 75 ? 30.017 42.301 -33.494 1.00 36.06 75 GLU A N 1
ATOM 606 C CA . GLU A 1 75 ? 31.233 43.023 -33.908 1.00 36.06 75 GLU A CA 1
ATOM 607 C C . GLU A 1 75 ? 31.296 43.118 -35.440 1.00 36.06 75 GLU A C 1
ATOM 609 O O . GLU A 1 75 ? 30.984 42.187 -36.181 1.00 36.06 75 GLU A O 1
ATOM 614 N N . LYS A 1 76 ? 31.622 44.327 -35.893 1.00 38.34 76 LYS A N 1
ATOM 615 C CA . LYS A 1 76 ? 31.748 44.775 -37.278 1.00 38.34 76 LYS A CA 1
ATOM 616 C C . LYS A 1 76 ? 33.227 44.822 -37.663 1.00 38.34 76 LYS A C 1
ATOM 618 O O . LYS A 1 76 ? 34.015 45.269 -36.839 1.00 38.34 76 LYS A O 1
ATOM 623 N N . GLU A 1 77 ? 33.463 44.585 -38.960 1.00 38.22 77 GLU A N 1
ATOM 624 C CA . GLU A 1 77 ? 34.589 45.071 -39.796 1.00 38.22 77 GLU A CA 1
ATOM 625 C C . GLU A 1 77 ? 35.966 44.449 -39.470 1.00 38.22 77 GLU A C 1
ATOM 627 O O . GLU A 1 77 ? 36.314 44.274 -38.315 1.00 38.22 77 GLU A O 1
ATOM 632 N N . GLU A 1 78 ? 36.813 43.995 -40.398 1.00 35.06 78 GLU A N 1
ATOM 633 C CA . GLU A 1 78 ? 37.157 44.339 -41.794 1.00 35.06 78 GLU A CA 1
ATOM 634 C C . GLU A 1 78 ? 37.483 43.013 -42.552 1.00 35.06 78 GLU A C 1
ATOM 636 O O . GLU A 1 78 ? 37.762 42.001 -41.919 1.00 35.06 78 GLU A O 1
ATOM 641 N N . GLY A 1 79 ? 37.454 42.836 -43.877 1.00 34.69 79 GLY A N 1
ATOM 642 C CA . GLY A 1 79 ? 37.693 43.761 -44.981 1.00 34.69 79 GLY A CA 1
ATOM 643 C C . GLY A 1 79 ? 38.910 43.321 -45.823 1.00 34.69 79 GLY A C 1
ATOM 644 O O . GLY A 1 79 ? 39.970 43.910 -45.697 1.00 34.69 79 GLY A O 1
ATOM 645 N N . GLU A 1 80 ? 38.711 42.291 -46.660 1.00 37.41 80 GLU A N 1
ATOM 646 C CA . GLU A 1 80 ? 39.331 41.992 -47.978 1.00 37.41 80 GLU A CA 1
ATOM 647 C C . GLU A 1 80 ? 40.862 41.997 -48.207 1.00 37.41 80 GLU A C 1
ATOM 649 O O . GLU A 1 80 ? 41.522 43.033 -48.167 1.00 37.41 80 GLU A O 1
ATOM 654 N N . LYS A 1 81 ? 41.379 40.859 -48.705 1.00 35.53 81 LYS A N 1
ATOM 655 C CA . LYS A 1 81 ? 41.851 40.645 -50.100 1.00 35.53 81 LYS A CA 1
ATOM 656 C C . LYS A 1 81 ? 42.697 39.372 -50.183 1.00 35.53 81 LYS A C 1
ATOM 658 O O . LYS A 1 81 ? 43.693 39.288 -49.482 1.00 35.53 81 LYS A O 1
ATOM 663 N N . GLU A 1 82 ? 42.381 38.471 -51.112 1.00 34.78 82 GLU A N 1
ATOM 664 C CA . GLU A 1 82 ? 43.414 37.847 -51.951 1.00 34.78 82 GLU A CA 1
ATOM 665 C C . GLU A 1 82 ? 42.805 37.195 -53.199 1.00 34.78 82 GLU A C 1
ATOM 667 O O . GLU A 1 82 ? 41.731 36.597 -53.170 1.00 34.78 82 GLU A O 1
ATOM 672 N N . GLU A 1 83 ? 43.492 37.435 -54.311 1.00 38.84 83 GLU A N 1
ATOM 673 C CA . GLU A 1 83 ? 43.133 37.132 -55.689 1.00 38.84 83 GLU A CA 1
ATOM 674 C C . GLU A 1 83 ? 43.377 35.647 -55.993 1.00 38.84 83 GLU A C 1
ATOM 676 O O . GLU A 1 83 ? 44.441 35.109 -55.696 1.00 38.84 83 GLU A O 1
ATOM 681 N N . GLY A 1 84 ? 42.393 34.984 -56.605 1.00 34.81 84 GLY A N 1
ATOM 682 C CA . GLY A 1 84 ? 42.518 33.621 -57.113 1.00 34.81 84 GLY A CA 1
ATOM 683 C C . GLY A 1 84 ? 42.497 33.608 -58.638 1.00 34.81 84 GLY A C 1
ATOM 684 O O . GLY A 1 84 ? 41.425 33.594 -59.238 1.00 34.81 84 GLY A O 1
ATOM 685 N N . GLU A 1 85 ? 43.677 33.594 -59.256 1.00 39.72 85 GLU A N 1
ATOM 686 C CA . GLU A 1 85 ? 43.872 33.131 -60.632 1.00 39.72 85 GLU A CA 1
ATOM 687 C C . GLU A 1 85 ? 43.929 31.596 -60.629 1.00 39.72 85 GLU A C 1
ATOM 689 O O . GLU A 1 85 ? 44.769 30.996 -59.957 1.00 39.72 85 GLU A O 1
ATOM 694 N N . MET A 1 86 ? 43.055 30.940 -61.394 1.00 34.44 86 MET A N 1
ATOM 695 C CA . MET A 1 86 ? 43.227 29.528 -61.740 1.00 34.44 86 MET A CA 1
ATOM 696 C C . MET A 1 86 ? 42.820 29.317 -63.202 1.00 34.44 86 MET A C 1
ATOM 698 O O . MET A 1 86 ? 41.640 29.251 -63.546 1.00 34.44 86 MET A O 1
ATOM 702 N N . GLU A 1 87 ? 43.828 29.257 -64.073 1.00 35.56 87 GLU A N 1
ATOM 703 C CA . GLU A 1 87 ? 43.699 28.861 -65.473 1.00 35.56 87 GLU A CA 1
ATOM 704 C C . GLU A 1 87 ? 43.338 27.370 -65.562 1.00 35.56 87 GLU A C 1
ATOM 706 O O . GLU A 1 87 ? 44.128 26.490 -65.216 1.00 35.56 87 GLU A O 1
ATOM 711 N N . GLY A 1 88 ? 42.128 27.078 -66.040 1.00 34.12 88 GLY A N 1
ATOM 712 C CA . GLY A 1 88 ? 41.701 25.736 -66.424 1.00 34.12 88 GLY A CA 1
ATOM 713 C C . GLY A 1 88 ? 42.003 25.470 -67.898 1.00 34.12 88 GLY A C 1
ATOM 714 O O . GLY A 1 88 ? 41.269 25.922 -68.774 1.00 34.12 88 GLY A O 1
ATOM 715 N N . LEU A 1 89 ? 43.062 24.708 -68.176 1.00 35.59 89 LEU A N 1
ATOM 716 C CA . LEU A 1 89 ? 43.333 24.131 -69.494 1.00 35.59 89 LEU A CA 1
ATOM 717 C C . LEU A 1 89 ? 42.415 22.921 -69.731 1.00 35.59 89 LEU A C 1
ATOM 719 O O . LEU A 1 89 ? 42.607 21.854 -69.150 1.00 35.59 89 LEU A O 1
ATOM 723 N N . LYS A 1 90 ? 41.430 23.095 -70.617 1.00 39.56 90 LYS A N 1
ATOM 724 C CA . LYS A 1 90 ? 40.730 22.015 -71.323 1.00 39.56 90 LYS A CA 1
ATOM 725 C C . LYS A 1 90 ? 41.395 21.813 -72.684 1.00 39.56 90 LYS A C 1
ATOM 727 O O . LYS A 1 90 ? 41.499 22.767 -73.450 1.00 39.56 90 LYS A O 1
ATOM 732 N N . THR A 1 91 ? 41.751 20.578 -73.020 1.00 35.09 91 THR A N 1
ATOM 733 C CA . THR A 1 91 ? 41.826 20.139 -74.420 1.00 35.09 91 THR A CA 1
ATOM 734 C C . THR A 1 91 ? 41.155 18.784 -74.534 1.00 35.09 91 THR A C 1
ATOM 736 O O . THR A 1 91 ? 41.663 17.777 -74.039 1.00 35.09 91 THR A O 1
ATOM 739 N N . GLU A 1 92 ? 39.984 18.827 -75.156 1.00 36.88 92 GLU A N 1
ATOM 740 C CA . GLU A 1 92 ? 39.223 17.712 -75.694 1.00 36.88 92 GLU A CA 1
ATOM 741 C C . GLU A 1 92 ? 39.979 17.116 -76.886 1.00 36.88 92 GLU A C 1
ATOM 743 O O . GLU A 1 92 ? 40.596 17.832 -77.679 1.00 36.88 92 GLU A O 1
ATOM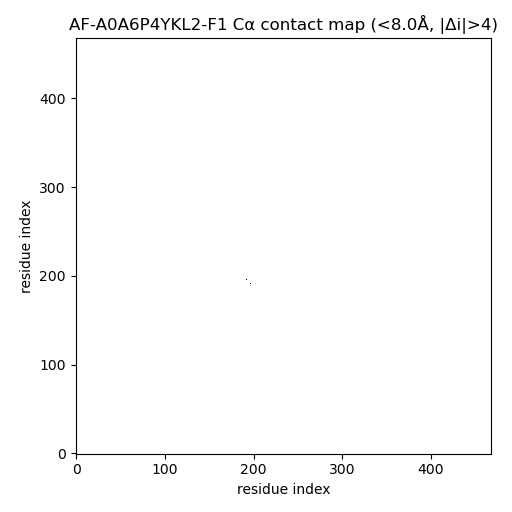 748 N N . GLY A 1 93 ? 39.946 15.792 -76.981 1.00 32.22 93 GLY A N 1
ATOM 749 C CA . GLY A 1 93 ? 40.201 15.066 -78.211 1.00 32.22 93 GLY A CA 1
ATOM 750 C C . GLY A 1 93 ? 38.875 14.508 -78.703 1.00 32.22 93 GLY A C 1
ATOM 751 O O . GLY A 1 93 ? 38.116 13.973 -77.900 1.00 32.22 93 GLY A O 1
ATOM 752 N N . GLU A 1 94 ? 38.635 14.605 -80.005 1.00 37.56 94 GLU A N 1
ATOM 753 C CA . GLU A 1 94 ? 37.642 13.797 -80.706 1.00 37.56 94 GLU A CA 1
ATOM 754 C C . GLU A 1 94 ? 38.285 13.235 -81.980 1.00 37.56 94 GLU A C 1
ATOM 756 O O . GLU A 1 94 ? 38.836 13.961 -82.812 1.00 37.56 94 GLU A O 1
ATOM 761 N N . GLU A 1 95 ? 38.262 11.906 -82.058 1.00 36.53 95 GLU A N 1
ATOM 762 C CA . GLU A 1 95 ? 38.299 11.096 -83.272 1.00 36.53 95 GLU A CA 1
ATOM 763 C C . GLU A 1 95 ? 36.841 10.870 -83.716 1.00 36.53 95 GLU A C 1
ATOM 765 O O . GLU A 1 95 ? 35.984 10.738 -82.850 1.00 36.53 95 GLU A O 1
ATOM 770 N N . GLU A 1 96 ? 36.577 10.777 -85.024 1.00 39.03 96 GLU A N 1
ATOM 771 C CA . GLU A 1 96 ? 35.832 9.676 -85.684 1.00 39.03 96 GLU A CA 1
ATOM 772 C C . GLU A 1 96 ? 35.767 9.948 -87.207 1.00 39.03 96 GLU A C 1
ATOM 774 O O . GLU A 1 96 ? 35.554 11.076 -87.645 1.00 39.03 96 GLU A O 1
ATOM 779 N N . GLU A 1 97 ? 36.331 9.035 -88.012 1.00 35.47 97 GLU A N 1
ATOM 780 C CA . GLU A 1 97 ? 35.633 8.097 -88.928 1.00 35.47 97 GLU A CA 1
ATOM 781 C C . GLU A 1 97 ? 35.018 8.781 -90.175 1.00 35.47 97 GLU A C 1
ATOM 783 O O . GLU A 1 97 ? 34.263 9.732 -90.085 1.00 35.47 97 GLU A O 1
ATOM 788 N N . GLY A 1 98 ? 35.288 8.424 -91.433 1.00 37.28 98 GLY A N 1
ATOM 789 C CA . GLY A 1 98 ? 35.853 7.214 -92.012 1.00 37.28 98 GLY A CA 1
ATOM 790 C C . GLY A 1 98 ? 34.756 6.378 -92.667 1.00 37.28 98 GLY A C 1
ATOM 791 O O . GLY A 1 98 ? 34.225 5.505 -92.008 1.00 37.28 98 GLY A O 1
ATOM 792 N N . GLU A 1 99 ? 34.472 6.556 -93.966 1.00 34.84 99 GLU A N 1
ATOM 793 C CA . GLU A 1 99 ? 33.894 5.473 -94.780 1.00 34.84 99 GLU A CA 1
ATOM 794 C C . GLU A 1 99 ? 34.178 5.623 -96.287 1.00 34.84 99 GLU A C 1
ATOM 796 O O . GLU A 1 99 ? 34.340 6.716 -96.830 1.00 34.84 99 GLU A O 1
ATOM 801 N N . LYS A 1 100 ? 34.332 4.463 -96.933 1.00 39.50 100 LYS A N 1
ATOM 802 C CA . LYS A 1 100 ? 34.847 4.200 -98.286 1.00 39.50 100 LYS A CA 1
ATOM 803 C C . LYS A 1 100 ? 33.733 3.701 -99.221 1.00 39.50 100 LYS A C 1
ATOM 805 O O . LYS A 1 100 ? 32.692 3.256 -98.765 1.00 39.50 100 LYS A O 1
ATOM 810 N N . GLU A 1 101 ? 34.117 3.576 -100.501 1.00 37.09 101 GLU A N 1
ATOM 811 C CA . GLU A 1 101 ? 33.506 2.785 -101.597 1.00 37.09 101 GLU A CA 1
ATOM 812 C C . GLU A 1 101 ? 32.358 3.487 -102.361 1.00 37.09 101 GLU A C 1
ATOM 814 O O . GLU A 1 101 ? 31.562 4.194 -101.773 1.00 37.09 101 GLU A O 1
ATOM 819 N N . LYS A 1 102 ? 32.189 3.387 -103.692 1.00 36.06 102 LYS A N 1
ATOM 820 C CA . LYS A 1 102 ? 32.577 2.357 -104.676 1.00 36.06 102 LYS A CA 1
ATOM 821 C C . LYS A 1 102 ? 32.494 2.906 -106.123 1.00 36.06 102 LYS A C 1
ATOM 823 O O . LYS A 1 102 ? 31.861 3.923 -106.381 1.00 36.06 102 LYS A O 1
ATOM 828 N N . LYS A 1 103 ? 33.147 2.184 -107.043 1.00 41.34 103 LYS A N 1
ATOM 829 C CA . LYS A 1 103 ? 33.192 2.312 -108.520 1.00 41.34 103 LYS A CA 1
ATOM 830 C C . LYS A 1 103 ? 31.853 2.049 -109.240 1.00 41.34 103 LYS A C 1
ATOM 832 O O . LYS A 1 103 ? 31.104 1.215 -108.755 1.00 41.34 103 LYS A O 1
ATOM 837 N N . GLU A 1 104 ? 31.709 2.612 -110.452 1.00 34.72 104 GLU A N 1
ATOM 838 C CA . GLU A 1 104 ? 31.230 2.032 -111.751 1.00 34.72 104 GLU A CA 1
ATOM 839 C C . GLU A 1 104 ? 31.091 3.217 -112.747 1.00 34.72 104 GLU A C 1
ATOM 841 O O . GLU A 1 104 ? 30.518 4.236 -112.384 1.00 34.72 104 GLU A O 1
ATOM 846 N N . GLU A 1 105 ? 31.789 3.378 -113.880 1.00 34.12 105 GLU A N 1
ATOM 847 C CA . GLU A 1 105 ? 31.963 2.637 -115.153 1.00 34.12 105 GLU A CA 1
ATOM 848 C C . GLU A 1 105 ? 30.718 2.557 -116.077 1.00 34.12 105 GLU A C 1
ATOM 850 O O . GLU A 1 105 ? 29.716 1.950 -115.727 1.00 34.12 105 GLU A O 1
ATOM 855 N N . GLY A 1 106 ? 30.832 3.120 -117.300 1.00 32.78 106 GLY A N 1
ATOM 856 C CA . GLY A 1 106 ? 29.967 2.843 -118.472 1.00 32.78 106 GLY A CA 1
ATOM 857 C C . GLY A 1 106 ? 29.348 4.081 -119.158 1.00 32.78 106 GLY A C 1
ATOM 858 O O . GLY A 1 106 ? 28.430 4.658 -118.603 1.00 32.78 106 GLY A O 1
ATOM 859 N N . GLN A 1 107 ? 29.912 4.587 -120.278 1.00 32.94 107 GLN A N 1
ATOM 860 C CA . GLN A 1 107 ? 29.398 4.491 -121.683 1.00 32.94 107 GLN A CA 1
ATOM 861 C C . GLN A 1 107 ? 28.103 5.320 -121.958 1.00 32.94 107 GLN A C 1
ATOM 863 O O . GLN A 1 107 ? 27.216 5.316 -121.129 1.00 32.94 107 GLN A O 1
ATOM 868 N N . ARG A 1 108 ? 27.816 6.030 -123.068 1.00 34.84 108 ARG A N 1
ATOM 869 C CA . ARG A 1 108 ? 28.307 6.173 -124.459 1.00 34.84 108 ARG A CA 1
ATOM 870 C C . ARG A 1 108 ? 27.458 7.278 -125.163 1.00 34.84 108 ARG A C 1
ATOM 872 O O . ARG A 1 108 ? 26.349 7.519 -124.708 1.00 34.84 108 ARG A O 1
ATOM 879 N N . GLU A 1 109 ? 27.940 7.784 -126.312 1.00 33.91 109 GLU A N 1
ATOM 880 C CA . GLU A 1 109 ? 27.218 8.434 -127.453 1.00 33.91 109 GLU A CA 1
ATOM 881 C C . GLU A 1 109 ? 26.559 9.818 -127.219 1.00 33.91 109 GLU A C 1
ATOM 883 O O . GLU A 1 109 ? 25.738 9.997 -126.334 1.00 33.91 109 GLU A O 1
ATOM 888 N N . GLU A 1 110 ? 27.010 10.921 -127.833 1.00 36.03 110 GLU A N 1
ATOM 889 C CA . GLU A 1 110 ? 27.054 11.345 -129.257 1.00 36.03 110 GLU A CA 1
ATOM 890 C C . GLU A 1 110 ? 25.725 11.936 -129.787 1.00 36.03 110 GLU A C 1
ATOM 892 O O . GLU A 1 110 ? 24.701 11.262 -129.826 1.00 36.03 110 GLU A O 1
ATOM 897 N N . SER A 1 111 ? 25.830 13.180 -130.291 1.00 35.19 111 SER A N 1
ATOM 898 C CA . SER A 1 111 ? 24.932 13.977 -131.168 1.00 35.19 111 SER A CA 1
ATOM 899 C C . SER A 1 111 ? 24.351 15.236 -130.490 1.00 35.19 111 SER A C 1
ATOM 901 O O . SER A 1 111 ? 23.574 15.136 -129.554 1.00 35.19 111 SER A O 1
ATOM 903 N N . GLN A 1 112 ? 24.874 16.444 -130.734 1.00 37.38 112 GLN A N 1
ATOM 904 C CA . GLN A 1 112 ? 24.673 17.372 -131.869 1.00 37.38 112 GLN A CA 1
ATOM 905 C C . GLN A 1 112 ? 23.443 18.306 -131.729 1.00 37.38 112 GLN A C 1
ATOM 907 O O . GLN A 1 112 ? 22.319 17.860 -131.561 1.00 37.38 112 GLN A O 1
ATOM 912 N N . GLU A 1 113 ? 23.729 19.603 -131.920 1.00 34.00 113 GLU A N 1
ATOM 913 C CA . GLU A 1 113 ? 22.859 20.739 -132.298 1.00 34.00 113 GLU A CA 1
ATOM 914 C C . GLU A 1 113 ? 22.183 21.651 -131.242 1.00 34.00 113 GLU A C 1
ATOM 916 O O . GLU A 1 113 ? 21.140 21.362 -130.675 1.00 34.00 113 GLU A O 1
ATOM 921 N N . ARG A 1 114 ? 22.777 22.859 -131.175 1.00 35.50 114 ARG A N 1
ATOM 922 C CA . ARG A 1 114 ? 22.200 24.216 -131.331 1.00 35.50 114 ARG A CA 1
ATOM 923 C C . ARG A 1 114 ? 21.308 24.860 -130.250 1.00 35.50 114 ARG A C 1
ATOM 925 O O . ARG A 1 114 ? 20.140 24.552 -130.090 1.00 35.50 114 ARG A O 1
ATOM 932 N N . GLU A 1 115 ? 21.902 25.949 -129.750 1.00 40.78 115 GLU A N 1
ATOM 933 C CA . GLU A 1 115 ? 21.408 27.336 -129.628 1.00 40.78 115 GLU A CA 1
ATOM 934 C C . GLU A 1 115 ? 20.346 27.738 -128.582 1.00 40.78 115 GLU A C 1
ATOM 936 O O . GLU A 1 115 ? 19.207 27.291 -128.579 1.00 40.78 115 GLU A O 1
ATOM 941 N N . ASN A 1 116 ? 20.769 28.783 -127.846 1.00 45.22 116 ASN A N 1
ATOM 942 C CA . ASN A 1 116 ? 20.057 29.800 -127.060 1.00 45.22 116 ASN A CA 1
ATOM 943 C C . ASN A 1 116 ? 19.540 29.453 -125.656 1.00 45.22 116 ASN A C 1
ATOM 945 O O . ASN A 1 116 ? 18.528 28.775 -125.518 1.00 45.22 116 ASN A O 1
ATOM 949 N N . PRO A 1 117 ? 20.097 30.098 -124.611 1.00 46.94 117 PRO A N 1
ATOM 950 C CA . PRO A 1 117 ? 19.417 30.254 -123.340 1.00 46.94 117 PRO A CA 1
ATOM 951 C C . PRO A 1 117 ? 19.078 31.731 -123.102 1.00 46.94 117 PRO A C 1
ATOM 953 O O . PRO A 1 117 ? 19.931 32.552 -122.766 1.00 46.94 117 PRO A O 1
ATOM 956 N N . GLY A 1 118 ? 17.803 32.057 -123.256 1.00 39.00 118 GLY A N 1
ATOM 957 C CA . GLY A 1 118 ? 17.184 33.196 -122.602 1.00 39.00 118 GLY A CA 1
ATOM 958 C C . GLY A 1 118 ? 15.976 32.661 -121.859 1.00 39.00 118 GLY A C 1
ATOM 959 O O . GLY A 1 118 ? 15.039 32.235 -122.514 1.00 39.00 118 GLY A O 1
ATOM 960 N N . ASP A 1 119 ? 16.051 32.596 -120.531 1.00 38.16 119 ASP A N 1
ATOM 961 C CA . ASP A 1 119 ? 14.923 32.902 -119.650 1.00 38.16 119 ASP A CA 1
ATOM 962 C C . ASP A 1 119 ? 15.349 32.846 -118.179 1.00 38.16 119 ASP A C 1
ATOM 964 O O . ASP A 1 119 ? 15.706 31.823 -117.600 1.00 38.16 119 ASP A O 1
ATOM 968 N N . THR A 1 120 ? 15.317 34.033 -117.591 1.00 44.34 120 THR A N 1
ATOM 969 C CA . THR A 1 120 ? 15.417 34.353 -116.174 1.00 44.34 120 THR A CA 1
ATOM 970 C C . THR A 1 120 ? 14.077 34.113 -115.483 1.00 44.34 120 THR A C 1
ATOM 972 O O . THR A 1 120 ? 13.135 34.842 -115.782 1.00 44.34 120 THR A O 1
ATOM 975 N N . TRP A 1 121 ? 14.005 33.202 -114.505 1.00 35.66 121 TRP A N 1
ATOM 976 C CA . TRP A 1 121 ? 12.913 33.135 -113.517 1.00 35.66 121 TRP A CA 1
ATOM 977 C C . TRP A 1 121 ? 13.446 32.880 -112.089 1.00 35.66 121 TRP A C 1
ATOM 979 O O . TRP A 1 121 ? 13.818 31.776 -111.718 1.00 35.66 121 TRP A O 1
ATOM 989 N N . SER A 1 122 ? 13.529 33.975 -111.329 1.00 33.03 122 SER A N 1
ATOM 990 C CA . SER A 1 122 ? 12.960 34.246 -109.995 1.00 33.03 122 SER A CA 1
ATOM 991 C C . SER A 1 122 ? 12.754 33.146 -108.921 1.00 33.03 122 SER A C 1
ATOM 993 O O . SER A 1 122 ? 11.806 32.376 -109.010 1.00 33.03 122 SER A O 1
ATOM 995 N N . PHE A 1 123 ? 13.485 33.340 -107.798 1.00 39.94 123 PHE A N 1
ATOM 996 C CA . PHE A 1 123 ? 13.121 33.202 -106.355 1.00 39.94 123 PHE A CA 1
ATOM 997 C C . PHE A 1 123 ? 12.874 31.800 -105.739 1.00 39.94 123 PHE A C 1
ATOM 999 O O . PHE A 1 123 ? 12.329 30.937 -106.416 1.00 39.94 123 PHE A O 1
ATOM 1006 N N . PRO A 1 124 ? 13.279 31.542 -104.461 1.00 43.28 124 PRO A N 1
ATOM 1007 C CA . PRO A 1 124 ? 12.911 32.285 -103.223 1.00 43.28 124 PRO A CA 1
ATOM 1008 C C . PRO A 1 124 ? 14.139 32.728 -102.374 1.00 43.28 124 PRO A C 1
ATOM 1010 O O . PRO A 1 124 ? 15.145 32.040 -102.336 1.00 43.28 124 PRO A O 1
ATOM 1013 N N . ARG A 1 125 ? 14.247 33.913 -101.738 1.00 40.72 125 ARG A N 1
ATOM 1014 C CA . ARG A 1 125 ? 13.461 34.489 -100.620 1.00 40.72 125 ARG A CA 1
ATOM 1015 C C . ARG A 1 125 ? 13.100 33.435 -99.575 1.00 40.72 125 ARG A C 1
ATOM 1017 O O . ARG A 1 125 ? 11.950 33.039 -99.543 1.00 40.72 125 ARG A O 1
ATOM 1024 N N . LEU A 1 126 ? 14.065 32.997 -98.761 1.00 41.59 126 LEU A N 1
ATOM 1025 C CA . LEU A 1 126 ? 13.859 32.399 -97.427 1.00 41.59 126 LEU A CA 1
ATOM 1026 C C . LEU A 1 126 ? 15.214 31.982 -96.829 1.00 41.59 126 LEU A C 1
ATOM 1028 O O . LEU A 1 126 ? 15.642 30.859 -97.026 1.00 41.59 126 LEU A O 1
ATOM 1032 N N . THR A 1 127 ? 15.871 32.892 -96.108 1.00 40.22 127 THR A N 1
ATOM 1033 C CA . THR A 1 127 ? 16.774 32.566 -94.973 1.00 40.22 127 THR A CA 1
ATOM 1034 C C . THR A 1 127 ? 16.990 33.767 -94.043 1.00 40.22 127 THR A C 1
ATOM 1036 O O . THR A 1 127 ? 17.506 33.606 -92.945 1.00 40.22 127 THR A O 1
ATOM 1039 N N . SER A 1 128 ? 16.514 34.972 -94.386 1.00 39.03 128 SER A N 1
ATOM 1040 C CA . SER A 1 128 ? 16.557 36.148 -93.498 1.00 39.03 128 SER A CA 1
ATOM 1041 C C . SER A 1 128 ? 15.526 36.111 -92.353 1.00 39.03 128 SER A C 1
ATOM 1043 O O . SER A 1 128 ? 15.048 37.159 -91.929 1.00 39.03 128 SER A O 1
ATOM 1045 N N . TYR A 1 129 ? 15.121 34.922 -91.904 1.00 42.03 129 TYR A N 1
ATOM 1046 C CA . TYR A 1 129 ? 14.083 34.716 -90.892 1.00 42.03 129 TYR A CA 1
ATOM 1047 C C . TYR A 1 129 ? 14.482 33.579 -89.942 1.00 42.03 129 TYR A C 1
ATOM 1049 O O . TYR A 1 129 ? 13.767 32.597 -89.812 1.00 42.03 129 TYR A O 1
ATOM 1057 N N . VAL A 1 130 ? 15.662 33.690 -89.327 1.00 48.28 130 VAL A N 1
ATOM 1058 C CA . VAL A 1 130 ? 15.992 32.903 -88.119 1.00 48.28 130 VAL A CA 1
ATOM 1059 C C . VAL A 1 130 ? 16.678 33.755 -87.051 1.00 48.28 130 VAL A C 1
ATOM 1061 O O . VAL A 1 130 ? 16.471 33.512 -85.877 1.00 48.28 130 VAL A O 1
ATOM 1064 N N . ILE A 1 131 ? 17.392 34.831 -87.387 1.00 45.84 131 ILE A N 1
ATOM 1065 C CA . ILE A 1 131 ? 18.085 35.621 -86.355 1.00 45.84 131 ILE A CA 1
ATOM 1066 C C . ILE A 1 131 ? 17.327 36.918 -86.101 1.00 45.84 131 ILE A C 1
ATOM 1068 O O . ILE A 1 131 ? 17.696 37.965 -86.629 1.00 45.84 131 ILE A O 1
ATOM 1072 N N . SER A 1 132 ? 16.215 36.818 -85.375 1.00 47.38 132 SER A N 1
ATOM 1073 C CA . SER A 1 132 ? 15.626 37.861 -84.514 1.00 47.38 132 SER A CA 1
ATOM 1074 C C . SER A 1 132 ? 14.179 37.480 -84.214 1.00 47.38 132 SER A C 1
ATOM 1076 O O . SER A 1 132 ? 13.294 37.884 -84.970 1.00 47.38 132 SER A O 1
ATOM 1078 N N . SER A 1 133 ? 13.946 36.710 -83.142 1.00 43.97 133 SER A N 1
ATOM 1079 C CA . SER A 1 133 ? 12.842 36.875 -82.168 1.00 43.97 133 SER A CA 1
ATOM 1080 C C . SER A 1 133 ? 12.524 35.555 -81.439 1.00 43.97 133 SER A C 1
ATOM 1082 O O . SER A 1 133 ? 11.571 34.893 -81.833 1.00 43.97 133 SER A O 1
ATOM 1084 N N . SER A 1 134 ? 13.228 35.204 -80.354 1.00 39.94 134 SER A N 1
ATOM 1085 C CA . SER A 1 134 ? 12.610 34.750 -79.089 1.00 39.94 134 SER A CA 1
ATOM 1086 C C . SER A 1 134 ? 13.674 34.496 -78.012 1.00 39.94 134 SER A C 1
ATOM 1088 O O . SER A 1 134 ? 14.685 33.863 -78.262 1.00 39.94 134 SER A O 1
ATOM 1090 N N . SER A 1 135 ? 13.450 34.974 -76.789 1.00 51.25 135 SER A N 1
ATOM 1091 C CA . SER A 1 135 ? 14.362 34.799 -75.655 1.00 51.25 135 SER A CA 1
ATOM 1092 C C . SER A 1 135 ? 14.483 33.330 -75.222 1.00 51.25 135 SER A C 1
ATOM 1094 O O . SER A 1 135 ? 13.543 32.783 -74.643 1.00 51.25 135 SER A O 1
ATOM 1096 N N . SER A 1 136 ? 15.640 32.718 -75.457 1.00 48.19 136 SER A N 1
ATOM 1097 C CA . SER A 1 136 ? 16.096 31.490 -74.800 1.00 48.19 136 SER A CA 1
ATOM 1098 C C . SER A 1 136 ? 17.624 31.474 -74.828 1.00 48.19 136 SER A C 1
ATOM 1100 O O . SER A 1 136 ? 18.212 31.773 -75.868 1.00 48.19 136 SER A O 1
ATOM 1102 N N . ASP A 1 137 ? 18.263 31.126 -73.710 1.00 51.72 137 ASP A N 1
ATOM 1103 C CA . ASP A 1 137 ? 19.726 31.087 -73.540 1.00 51.72 137 ASP A CA 1
ATOM 1104 C C . ASP A 1 137 ? 20.439 30.096 -74.494 1.00 51.72 137 ASP A C 1
ATOM 1106 O O . ASP A 1 137 ? 21.667 30.051 -74.543 1.00 51.72 137 ASP A O 1
ATOM 1110 N N . GLU A 1 138 ? 19.692 29.347 -75.311 1.00 52.44 138 GLU A N 1
ATOM 1111 C CA . GLU A 1 138 ? 20.235 28.479 -76.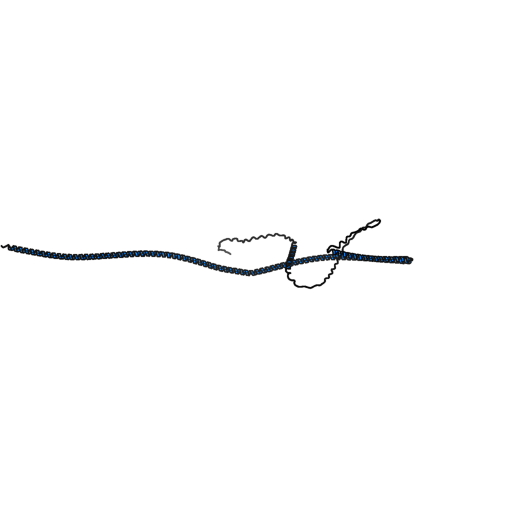363 1.00 52.44 138 GLU A CA 1
ATOM 1112 C C . GLU A 1 138 ? 20.572 29.221 -77.675 1.00 52.44 138 GLU A C 1
ATOM 1114 O O . GLU A 1 138 ? 21.496 28.816 -78.380 1.00 52.44 138 GLU A O 1
ATOM 1119 N N . GLU A 1 139 ? 19.936 30.362 -77.987 1.00 50.12 139 GLU A N 1
ATOM 1120 C CA . GLU A 1 139 ? 20.221 31.114 -79.231 1.00 50.12 139 GLU A CA 1
ATOM 1121 C C . GLU A 1 139 ? 21.58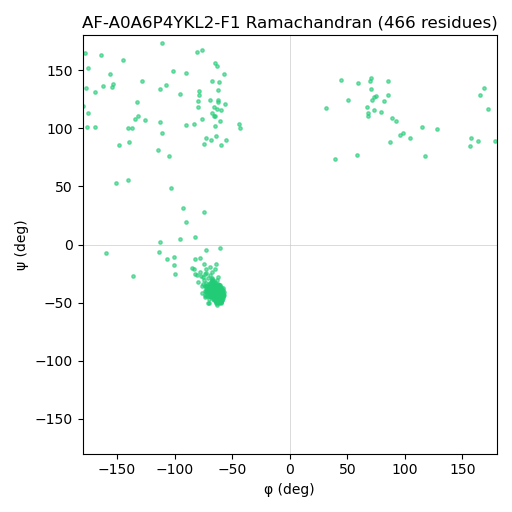5 31.837 -79.200 1.00 50.12 139 GLU A C 1
ATOM 1123 O O . GLU A 1 139 ? 22.169 32.150 -80.244 1.00 50.12 139 GLU A O 1
ATOM 1128 N N . GLU A 1 140 ? 22.140 32.089 -78.008 1.00 56.12 140 GLU A N 1
ATOM 1129 C CA . GLU A 1 140 ? 23.459 32.717 -77.873 1.00 56.12 140 GLU A CA 1
ATOM 1130 C C . GLU A 1 140 ? 24.603 31.746 -78.224 1.00 56.12 140 GLU A C 1
ATOM 1132 O O . GLU A 1 140 ? 25.674 32.187 -78.656 1.00 56.12 140 GLU A O 1
ATOM 1137 N N . CYS A 1 141 ? 24.376 30.434 -78.090 1.00 57.91 141 CYS A N 1
ATOM 1138 C CA . CYS A 1 141 ? 25.322 29.394 -78.497 1.00 57.91 141 CYS A CA 1
ATOM 1139 C C . CYS A 1 141 ? 25.380 29.253 -80.023 1.00 57.91 141 CYS A C 1
ATOM 1141 O O . CYS A 1 141 ? 26.477 29.279 -80.584 1.00 57.91 141 CYS A O 1
ATOM 1143 N N . ASP A 1 142 ? 24.235 29.239 -80.707 1.00 60.41 142 ASP A N 1
ATOM 1144 C CA . ASP A 1 142 ? 24.183 29.112 -82.171 1.00 60.41 142 ASP A CA 1
ATOM 1145 C C . ASP A 1 142 ? 24.777 30.335 -82.889 1.00 60.41 142 ASP A C 1
ATOM 1147 O O . ASP A 1 142 ? 25.478 30.208 -83.897 1.00 60.41 142 ASP A O 1
ATOM 1151 N N . ALA A 1 143 ? 24.579 31.541 -82.346 1.00 65.19 143 ALA A N 1
ATOM 1152 C CA . ALA A 1 143 ? 25.193 32.755 -82.882 1.00 65.19 143 ALA A CA 1
ATOM 1153 C C . ALA A 1 143 ? 26.720 32.797 -82.666 1.00 65.19 143 ALA A C 1
ATOM 1155 O O . ALA A 1 143 ? 27.456 33.300 -83.524 1.00 65.19 143 ALA A O 1
ATOM 1156 N N . LYS A 1 144 ? 27.216 32.269 -81.535 1.00 71.81 144 LYS A N 1
ATOM 1157 C CA . LYS A 1 144 ? 28.658 32.137 -81.263 1.00 71.81 144 LYS A CA 1
ATOM 1158 C C . LYS A 1 144 ? 29.292 31.076 -82.164 1.00 71.81 144 LYS A C 1
ATOM 1160 O O . LYS A 1 144 ? 30.369 31.330 -82.706 1.00 71.81 144 LYS A O 1
ATOM 1165 N N . GLU A 1 145 ? 28.606 29.960 -82.395 1.00 73.81 145 GLU A N 1
ATOM 1166 C CA . GLU A 1 145 ? 29.066 28.877 -83.267 1.00 73.81 145 GLU A CA 1
ATOM 1167 C C . GLU A 1 145 ? 29.091 29.305 -84.743 1.00 73.81 145 GLU A C 1
ATOM 1169 O O . GLU A 1 145 ? 30.118 29.169 -85.407 1.00 73.81 145 GLU A O 1
ATOM 1174 N N . LEU A 1 146 ? 28.046 29.979 -85.240 1.00 74.69 146 LEU A N 1
ATOM 1175 C CA . LEU A 1 146 ? 28.042 30.555 -86.593 1.00 74.69 146 LEU A CA 1
ATOM 1176 C C . LEU A 1 146 ? 29.148 31.595 -86.796 1.00 74.69 146 LEU A C 1
ATOM 1178 O O . LEU A 1 146 ? 29.742 31.673 -87.872 1.00 74.69 146 LEU A O 1
ATOM 1182 N N . LYS A 1 147 ? 29.463 32.394 -85.771 1.00 77.56 147 LYS A N 1
ATOM 1183 C CA . LYS A 1 147 ? 30.564 33.364 -85.834 1.00 77.56 147 LYS A CA 1
ATOM 1184 C C . LYS A 1 147 ? 31.924 32.667 -85.897 1.00 77.56 147 LYS A C 1
ATOM 1186 O O . LYS A 1 147 ? 32.786 33.119 -86.647 1.00 77.56 147 LYS A O 1
ATOM 1191 N N . LYS A 1 148 ? 32.088 31.558 -85.168 1.00 77.94 148 LYS A N 1
ATOM 1192 C CA . LYS A 1 148 ? 33.293 30.717 -85.170 1.00 77.94 148 LYS A CA 1
ATOM 1193 C C . LYS A 1 148 ? 33.484 30.013 -86.520 1.00 77.94 148 LYS A C 1
ATOM 1195 O O . LYS A 1 148 ? 34.581 30.046 -87.081 1.00 77.94 148 LYS A O 1
ATOM 1200 N N . GLN A 1 149 ? 32.404 29.483 -87.096 1.00 78.00 149 GLN A N 1
ATOM 1201 C CA . GLN A 1 149 ? 32.398 28.894 -88.439 1.00 78.00 149 GLN A CA 1
ATOM 1202 C C . GLN A 1 149 ? 32.676 29.935 -89.531 1.00 78.00 149 GLN A C 1
ATOM 1204 O O . GLN A 1 149 ? 33.439 29.663 -90.456 1.00 78.00 149 GLN A O 1
ATOM 1209 N N . LEU A 1 150 ? 32.136 31.153 -89.410 1.00 82.44 150 LEU A N 1
ATOM 1210 C CA . LEU A 1 150 ? 32.410 32.241 -90.352 1.00 82.44 150 LEU A CA 1
ATOM 1211 C C . LEU A 1 150 ? 33.887 32.658 -90.328 1.00 82.44 150 LEU A C 1
ATOM 1213 O O . LEU A 1 150 ? 34.469 32.874 -91.391 1.00 82.44 150 LEU A O 1
ATOM 1217 N N . THR A 1 151 ? 34.503 32.748 -89.144 1.00 77.56 151 THR A N 1
ATOM 1218 C CA . THR A 1 151 ? 35.940 33.046 -89.027 1.00 77.56 151 THR A CA 1
ATOM 1219 C C . THR A 1 151 ? 36.804 31.927 -89.603 1.00 77.56 151 THR A C 1
ATOM 1221 O O . THR A 1 151 ? 37.705 32.210 -90.387 1.00 77.56 151 THR A O 1
ATOM 1224 N N . LEU A 1 152 ? 36.471 30.660 -89.328 1.00 78.81 152 LEU A N 1
ATOM 1225 C CA . LEU A 1 152 ? 37.165 29.503 -89.908 1.00 78.81 152 LEU A CA 1
ATOM 1226 C C . LEU A 1 152 ? 37.074 29.488 -91.440 1.00 78.81 152 LEU A C 1
ATOM 1228 O O . LEU A 1 152 ? 38.083 29.299 -92.117 1.00 78.81 152 LEU A O 1
ATOM 1232 N N . ALA A 1 153 ? 35.892 29.756 -91.999 1.00 75.88 153 ALA A N 1
ATOM 1233 C CA . ALA A 1 153 ? 35.699 29.834 -93.445 1.00 75.88 153 ALA A CA 1
ATOM 1234 C C . ALA A 1 153 ? 36.463 31.014 -94.077 1.00 75.88 153 ALA A C 1
ATOM 1236 O O . ALA A 1 153 ? 37.000 30.888 -95.179 1.00 75.88 153 ALA A O 1
ATOM 1237 N N . GLN A 1 154 ? 36.544 32.163 -93.395 1.00 80.50 154 GLN A N 1
ATOM 1238 C CA . GLN A 1 154 ? 37.335 33.310 -93.854 1.00 80.50 154 GLN A CA 1
ATOM 1239 C C . GLN A 1 154 ? 38.835 33.005 -93.874 1.00 80.50 154 GLN A C 1
ATOM 1241 O O . GLN A 1 154 ? 39.505 33.335 -94.858 1.00 80.50 154 GLN A O 1
ATOM 1246 N N . ASP A 1 155 ? 39.345 32.338 -92.841 1.00 80.12 155 ASP A N 1
ATOM 1247 C CA . ASP A 1 155 ? 40.745 31.921 -92.768 1.00 80.12 155 ASP A CA 1
ATOM 1248 C C . ASP A 1 155 ? 41.062 30.872 -93.845 1.00 80.12 155 ASP A C 1
ATOM 1250 O O . ASP A 1 155 ? 42.066 30.987 -94.552 1.00 80.12 155 ASP A O 1
ATOM 1254 N N . GLU A 1 156 ? 40.168 29.903 -94.072 1.00 82.88 156 GLU A N 1
ATOM 1255 C CA . GLU A 1 156 ? 40.329 28.897 -95.127 1.00 82.88 156 GLU A CA 1
ATOM 1256 C C . GLU A 1 156 ? 40.359 29.535 -96.529 1.00 82.88 156 GLU A C 1
ATOM 1258 O O . GLU A 1 156 ? 41.197 29.185 -97.369 1.00 82.88 156 GLU A O 1
ATOM 1263 N N . ILE A 1 157 ? 39.493 30.523 -96.787 1.00 81.56 157 ILE A N 1
ATOM 1264 C CA . ILE A 1 157 ? 39.493 31.290 -98.041 1.00 81.56 157 ILE A CA 1
ATOM 1265 C C . ILE A 1 157 ? 40.788 32.097 -98.191 1.00 81.56 157 ILE A C 1
ATOM 1267 O O . ILE A 1 157 ? 41.348 32.139 -99.292 1.00 81.56 157 ILE A O 1
ATOM 1271 N N . GLN A 1 158 ? 41.303 32.715 -97.123 1.00 82.19 158 GLN A N 1
ATOM 1272 C CA . GLN A 1 158 ? 42.582 33.432 -97.175 1.00 82.19 158 GLN A CA 1
ATOM 1273 C C . GLN A 1 158 ? 43.748 32.493 -97.489 1.00 82.19 158 GLN A C 1
ATOM 1275 O O . GLN A 1 158 ? 44.562 32.807 -98.362 1.00 82.19 158 GLN A O 1
ATOM 1280 N N . VAL A 1 159 ? 43.803 31.320 -96.853 1.00 80.62 159 VAL A N 1
ATOM 1281 C CA . VAL A 1 159 ? 44.839 30.310 -97.112 1.00 80.62 159 VAL A CA 1
ATOM 1282 C C . VAL A 1 159 ? 44.770 29.817 -98.558 1.00 80.62 159 VAL A C 1
ATOM 1284 O O . VAL A 1 159 ? 45.795 29.799 -99.246 1.00 80.62 159 VAL A O 1
ATOM 1287 N N . LYS A 1 160 ? 43.573 29.498 -99.072 1.00 81.19 160 LYS A N 1
ATOM 1288 C CA . LYS A 1 160 ? 43.386 29.103 -100.481 1.00 81.19 160 LYS A CA 1
ATOM 1289 C C . LYS A 1 160 ? 43.774 30.226 -101.447 1.00 81.19 160 LYS A C 1
ATOM 1291 O O . LYS A 1 160 ? 44.437 29.966 -102.448 1.00 81.19 160 LYS A O 1
ATOM 1296 N N . THR A 1 161 ? 43.451 31.480 -101.129 1.00 83.12 161 THR A N 1
ATOM 1297 C CA . THR A 1 161 ? 43.833 32.654 -101.936 1.00 83.12 161 THR A CA 1
ATOM 1298 C C . THR A 1 161 ? 45.350 32.855 -101.964 1.00 83.12 161 THR A C 1
ATOM 1300 O O . THR A 1 161 ? 45.921 33.143 -103.018 1.00 83.12 161 THR A O 1
ATOM 1303 N N . LEU A 1 162 ? 46.037 32.661 -100.834 1.00 82.88 162 LEU A N 1
ATOM 1304 C CA . LEU A 1 162 ? 47.501 32.680 -100.776 1.00 82.88 162 LEU A CA 1
ATOM 1305 C C . LEU A 1 162 ? 48.112 31.553 -101.617 1.00 82.88 162 LEU A C 1
ATOM 1307 O O . LEU A 1 162 ? 49.050 31.812 -102.371 1.00 82.88 162 LEU A O 1
ATOM 1311 N N . HIS A 1 163 ? 47.551 30.343 -101.555 1.00 78.56 163 HIS A N 1
ATOM 1312 C CA . HIS A 1 163 ? 47.988 29.210 -102.377 1.00 78.56 163 HIS A CA 1
ATOM 1313 C C . HIS A 1 163 ? 47.826 29.490 -103.878 1.00 78.56 163 HIS A C 1
ATOM 1315 O O . HIS A 1 163 ? 48.759 29.282 -104.654 1.00 78.56 163 HIS A O 1
ATOM 1321 N N . ILE A 1 164 ? 46.682 30.047 -104.290 1.00 82.44 164 ILE A N 1
ATOM 1322 C CA . ILE A 1 164 ? 46.437 30.455 -105.681 1.00 82.44 164 ILE A CA 1
ATOM 1323 C C . ILE A 1 164 ? 47.449 31.520 -106.118 1.00 82.44 164 ILE A C 1
ATOM 1325 O O . ILE A 1 164 ? 48.041 31.392 -107.185 1.00 82.44 164 ILE A O 1
ATOM 1329 N N . ASN A 1 165 ? 47.721 32.531 -105.289 1.00 82.12 165 ASN A N 1
ATOM 1330 C CA . ASN A 1 165 ? 48.708 33.567 -105.606 1.00 82.12 165 ASN A CA 1
ATOM 1331 C C . ASN A 1 165 ? 50.134 33.011 -105.756 1.00 82.12 165 ASN A C 1
ATOM 1333 O O . ASN A 1 165 ? 50.903 33.515 -106.575 1.00 82.12 165 ASN A O 1
ATOM 1337 N N . ILE A 1 166 ? 50.498 31.979 -104.987 1.00 83.06 166 ILE A N 1
ATOM 1338 C CA . ILE A 1 166 ? 51.777 31.273 -105.147 1.00 83.06 166 ILE A CA 1
ATOM 1339 C C . ILE A 1 166 ? 51.811 30.548 -106.498 1.00 83.06 166 ILE A C 1
ATOM 1341 O O . ILE A 1 166 ? 52.774 30.716 -107.246 1.00 83.06 166 ILE A O 1
ATOM 1345 N N . HIS A 1 167 ? 50.753 29.813 -106.851 1.00 80.50 167 HIS A N 1
ATOM 1346 C CA . HIS A 1 167 ? 50.669 29.129 -108.143 1.00 80.50 167 HIS A CA 1
ATOM 1347 C C . HIS A 1 167 ? 50.676 30.096 -109.331 1.00 80.50 167 HIS A C 1
ATOM 1349 O O . HIS A 1 167 ? 51.372 29.835 -110.307 1.00 80.50 167 HIS A O 1
ATOM 1355 N N . VAL A 1 168 ? 49.980 31.233 -109.244 1.00 84.94 168 VAL A N 1
ATOM 1356 C CA . VAL A 1 168 ? 49.993 32.269 -110.291 1.00 84.94 168 VAL A CA 1
ATOM 1357 C C . VAL A 1 168 ? 51.404 32.821 -110.495 1.00 84.94 168 VAL A C 1
ATOM 1359 O O . VAL A 1 168 ? 51.866 32.870 -111.631 1.00 84.94 168 VAL A O 1
ATOM 1362 N N . ARG A 1 169 ? 52.137 33.153 -109.421 1.00 83.75 169 ARG A N 1
ATOM 1363 C CA . ARG A 1 169 ? 53.537 33.607 -109.547 1.00 83.75 169 ARG A CA 1
ATOM 1364 C C . ARG A 1 169 ? 54.440 32.548 -110.167 1.00 83.75 169 ARG A C 1
ATOM 1366 O O . ARG A 1 169 ? 55.354 32.896 -110.912 1.00 83.75 169 ARG A O 1
ATOM 1373 N N . GLU A 1 170 ? 54.218 31.276 -109.848 1.00 84.25 170 GLU A N 1
ATOM 1374 C CA . GLU A 1 170 ? 55.006 30.191 -110.430 1.00 84.25 170 GLU A CA 1
ATOM 1375 C C . GLU A 1 170 ? 54.675 29.995 -111.915 1.00 84.25 170 GLU A C 1
ATOM 1377 O O . GLU A 1 170 ? 55.586 29.833 -112.723 1.00 84.25 170 GLU A O 1
ATOM 1382 N N . ILE A 1 171 ? 53.405 30.124 -112.310 1.00 82.38 171 ILE A N 1
ATOM 1383 C CA . ILE A 1 171 ? 52.993 30.126 -113.721 1.00 82.38 171 ILE A CA 1
ATOM 1384 C C . ILE A 1 171 ? 53.628 31.308 -114.464 1.00 82.38 171 ILE A C 1
ATOM 1386 O O . ILE A 1 171 ? 54.259 31.094 -115.493 1.00 82.38 171 ILE A O 1
ATOM 1390 N N . GLU A 1 172 ? 53.568 32.529 -113.926 1.00 85.31 172 GLU A N 1
ATOM 1391 C CA . GLU A 1 172 ? 54.219 33.706 -114.525 1.00 85.31 172 GLU A CA 1
ATOM 1392 C C . GLU A 1 172 ? 55.741 33.519 -114.651 1.00 85.31 172 GLU A C 1
ATOM 1394 O O . GLU A 1 172 ? 56.358 33.899 -115.654 1.00 85.31 172 GLU A O 1
ATOM 1399 N N . ARG A 1 173 ? 56.374 32.898 -113.645 1.00 84.94 173 ARG A N 1
ATOM 1400 C CA . ARG A 1 173 ? 57.800 32.553 -113.679 1.00 84.94 173 ARG A CA 1
ATOM 1401 C C . ARG A 1 173 ? 58.092 31.550 -114.797 1.00 84.94 173 ARG A C 1
ATOM 1403 O O . ARG A 1 173 ? 59.061 31.746 -115.534 1.00 84.94 173 ARG A O 1
ATOM 1410 N N . LEU A 1 174 ? 57.266 30.514 -114.942 1.00 81.50 174 LEU A N 1
ATOM 1411 C CA . LEU A 1 174 ? 57.384 29.502 -115.993 1.00 81.50 174 LEU A CA 1
ATOM 1412 C C . LEU A 1 174 ? 57.137 30.094 -117.386 1.00 81.50 174 LEU A C 1
ATOM 1414 O O . LEU A 1 174 ? 57.897 29.800 -118.307 1.00 81.50 174 LEU A O 1
ATOM 1418 N N . GLU A 1 175 ? 56.156 30.980 -117.550 1.00 84.06 175 GLU A N 1
ATOM 1419 C CA . GLU A 1 175 ? 55.891 31.696 -118.803 1.00 84.06 175 GLU A CA 1
ATOM 1420 C C . GLU A 1 175 ? 57.065 32.593 -119.203 1.00 84.06 175 GLU A C 1
ATOM 1422 O O . GLU A 1 175 ? 57.516 32.564 -120.354 1.00 84.06 175 GLU A O 1
ATOM 1427 N N . LYS A 1 176 ? 57.637 33.335 -118.245 1.00 84.62 176 LYS A N 1
ATOM 1428 C CA . LYS A 1 176 ? 58.846 34.133 -118.475 1.00 84.62 176 LYS A CA 1
ATOM 1429 C C . LYS A 1 176 ? 60.013 33.249 -118.909 1.00 84.62 176 LYS A C 1
ATOM 1431 O O . LYS A 1 176 ? 60.675 33.555 -119.903 1.00 84.62 176 LYS A O 1
ATOM 1436 N N . LEU A 1 177 ? 60.225 32.125 -118.230 1.00 81.81 177 LEU A N 1
ATOM 1437 C CA . LEU A 1 177 ? 61.282 31.170 -118.561 1.00 81.81 177 LEU A CA 1
ATOM 1438 C C . LEU A 1 177 ? 61.066 30.538 -119.948 1.00 81.81 177 LEU A C 1
ATOM 1440 O O . LEU A 1 177 ? 62.023 30.363 -120.704 1.00 81.81 177 LEU A O 1
ATOM 1444 N N . ASN A 1 178 ? 59.812 30.286 -120.327 1.00 82.19 178 ASN A N 1
ATOM 1445 C CA . ASN A 1 178 ? 59.441 29.792 -121.649 1.00 82.19 178 ASN A CA 1
ATOM 1446 C C . ASN A 1 178 ? 59.692 30.846 -122.746 1.00 82.19 178 ASN A 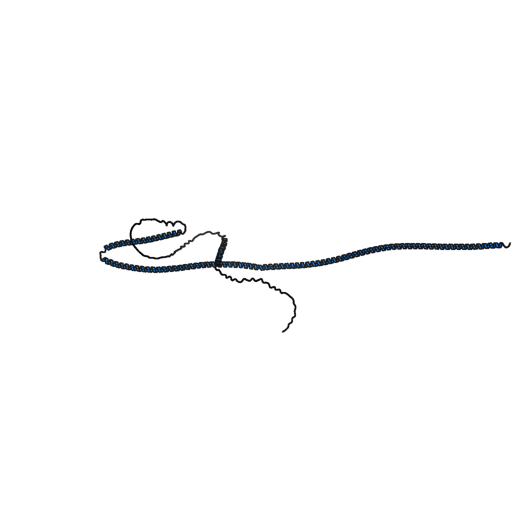C 1
ATOM 1448 O O . ASN A 1 178 ? 60.236 30.533 -123.808 1.00 82.19 178 ASN A O 1
ATOM 1452 N N . SER A 1 179 ? 59.400 32.124 -122.482 1.00 79.94 179 SER A N 1
ATOM 1453 C CA . SER A 1 179 ? 59.719 33.225 -123.405 1.00 79.94 179 SER A CA 1
ATOM 1454 C C . SER A 1 179 ? 61.236 33.400 -123.603 1.00 79.94 179 SER A C 1
ATOM 1456 O O . SER A 1 179 ? 61.706 33.584 -124.731 1.00 79.94 179 SER A O 1
ATOM 1458 N N . GLU A 1 180 ? 62.029 33.237 -122.537 1.00 81.00 180 GLU A N 1
ATOM 1459 C CA . GLU A 1 180 ? 63.494 33.255 -122.589 1.00 81.00 180 GLU A CA 1
ATOM 1460 C C . GLU A 1 180 ? 64.063 32.045 -123.341 1.00 81.00 180 GLU A C 1
ATOM 1462 O O . GLU A 1 180 ? 64.998 32.198 -124.135 1.00 81.00 180 GLU A O 1
ATOM 1467 N N . LEU A 1 181 ? 63.495 30.852 -123.136 1.00 80.12 181 LEU A N 1
ATOM 1468 C CA . LEU A 1 181 ? 63.838 29.647 -123.893 1.00 80.12 181 LEU A CA 1
ATOM 1469 C C . LEU A 1 181 ? 63.515 29.815 -125.374 1.00 80.12 181 LEU A C 1
ATOM 1471 O O . LEU A 1 181 ? 64.369 29.528 -126.206 1.00 80.12 181 LEU A O 1
ATOM 1475 N N . THR A 1 182 ? 62.353 30.368 -125.712 1.00 76.19 182 THR A N 1
ATOM 1476 C CA . THR A 1 182 ? 61.954 30.641 -127.100 1.00 76.19 182 THR A CA 1
ATOM 1477 C C . THR A 1 182 ? 62.905 31.651 -127.759 1.00 76.19 182 THR A C 1
ATOM 1479 O O . THR A 1 182 ? 63.352 31.455 -128.891 1.00 76.19 182 THR A O 1
ATOM 1482 N N . ALA A 1 183 ? 63.322 32.696 -127.033 1.00 74.12 183 ALA A N 1
ATOM 1483 C CA . ALA A 1 183 ? 64.320 33.658 -127.505 1.00 74.12 183 ALA A CA 1
ATOM 1484 C C . ALA A 1 183 ? 65.725 33.043 -127.666 1.00 74.12 183 ALA A C 1
ATOM 1486 O O . ALA A 1 183 ? 66.444 33.384 -128.612 1.00 74.12 183 ALA A O 1
ATOM 1487 N N . LYS A 1 184 ? 66.129 32.131 -126.770 1.00 77.12 184 LYS A N 1
ATOM 1488 C CA . LYS A 1 184 ? 67.380 31.364 -126.888 1.00 77.12 184 LYS A CA 1
ATOM 1489 C C . LYS A 1 184 ? 67.324 30.369 -128.047 1.00 77.12 184 LYS A C 1
ATOM 1491 O O . LYS A 1 184 ? 68.310 30.275 -128.771 1.00 77.12 184 LYS A O 1
ATOM 1496 N N . ASN A 1 185 ? 66.190 29.713 -128.283 1.00 72.38 185 ASN A N 1
ATOM 1497 C CA . ASN A 1 185 ? 66.005 28.767 -129.384 1.00 72.38 185 ASN A CA 1
ATOM 1498 C C . ASN A 1 185 ? 66.084 29.484 -130.744 1.00 72.38 185 ASN A C 1
ATOM 1500 O O . ASN A 1 185 ? 66.860 29.091 -131.607 1.00 72.38 185 ASN A O 1
ATOM 1504 N N . ASN A 1 186 ? 65.453 30.658 -130.864 1.00 70.38 186 ASN A N 1
ATOM 1505 C CA . ASN A 1 186 ? 65.573 31.532 -132.041 1.00 70.38 186 ASN A CA 1
ATOM 1506 C C . ASN A 1 186 ? 67.009 32.052 -132.287 1.00 70.38 186 ASN A C 1
ATOM 1508 O O . ASN A 1 186 ? 67.383 32.359 -133.423 1.00 70.38 186 ASN A O 1
ATOM 1512 N N . LYS A 1 187 ? 67.835 32.179 -131.236 1.00 65.69 187 LYS A N 1
ATOM 1513 C CA . LYS A 1 187 ? 69.275 32.488 -131.352 1.00 65.69 187 LYS A CA 1
ATOM 1514 C C . LYS A 1 187 ? 70.104 31.252 -131.715 1.00 65.69 187 LYS A C 1
ATOM 1516 O O . LYS A 1 187 ? 71.107 31.393 -132.414 1.00 65.69 187 LYS A O 1
ATOM 1521 N N . LEU A 1 188 ? 69.694 30.069 -131.260 1.00 64.25 188 LEU A N 1
ATOM 1522 C CA . LEU A 1 188 ? 70.340 28.792 -131.548 1.00 64.25 188 LEU A CA 1
ATOM 1523 C C . LEU A 1 188 ? 70.149 28.404 -133.024 1.00 64.25 188 LEU A C 1
ATOM 1525 O O . LEU A 1 188 ? 71.135 28.086 -133.685 1.00 64.25 188 LEU A O 1
ATOM 1529 N N . ASP A 1 189 ? 68.940 28.562 -133.570 1.00 57.50 189 ASP A N 1
ATOM 1530 C CA . ASP A 1 189 ? 68.627 28.275 -134.980 1.00 57.50 189 ASP A CA 1
ATOM 1531 C C . ASP A 1 189 ? 69.401 29.175 -135.959 1.00 57.50 189 ASP A C 1
ATOM 1533 O O . ASP A 1 189 ? 69.807 28.738 -137.035 1.00 57.50 189 ASP A O 1
ATOM 1537 N N . ARG A 1 190 ? 69.734 30.414 -135.563 1.00 58.47 190 ARG A N 1
ATOM 1538 C CA . ARG A 1 190 ? 70.621 31.306 -136.341 1.00 58.47 190 ARG A CA 1
ATOM 1539 C C . ARG A 1 190 ? 72.114 30.966 -136.217 1.00 58.47 190 ARG A C 1
ATOM 1541 O O . ARG A 1 190 ? 72.917 31.488 -136.985 1.00 58.47 190 ARG A O 1
ATOM 1548 N N . ALA A 1 191 ? 72.504 30.105 -135.275 1.00 55.16 191 ALA A N 1
ATOM 1549 C CA . ALA A 1 191 ? 73.899 29.776 -134.958 1.00 55.16 191 ALA A CA 1
ATOM 1550 C C . ALA A 1 191 ? 74.307 28.325 -135.308 1.00 55.16 191 ALA A C 1
ATOM 1552 O O . ALA A 1 191 ? 75.463 27.948 -135.060 1.00 55.16 191 ALA A O 1
ATOM 1553 N N . GLN A 1 192 ? 73.392 27.532 -135.886 1.00 48.47 192 GLN A N 1
ATOM 1554 C CA . GLN A 1 192 ? 73.536 26.102 -136.210 1.00 48.47 192 GLN A CA 1
ATOM 1555 C C . GLN A 1 192 ? 74.034 25.799 -137.645 1.00 48.47 192 GLN A C 1
ATOM 1557 O O . GLN A 1 192 ? 73.755 24.743 -138.206 1.00 48.47 192 GLN A O 1
ATOM 1562 N N . SER A 1 193 ? 74.863 26.672 -138.228 1.00 49.56 193 SER A N 1
ATOM 1563 C CA . SER A 1 193 ? 75.574 26.411 -139.496 1.00 49.56 193 SER A CA 1
ATOM 1564 C C . SER A 1 193 ? 77.062 26.072 -139.281 1.00 49.56 193 SER A C 1
ATOM 1566 O O . SER A 1 193 ? 77.934 26.647 -139.934 1.00 49.56 193 SER A O 1
ATOM 1568 N N . SER A 1 194 ? 77.400 25.153 -138.361 1.00 48.62 194 SER A N 1
ATOM 1569 C CA . SER A 1 194 ? 78.722 24.499 -138.405 1.00 48.62 194 SER A CA 1
ATOM 1570 C C . SER A 1 194 ? 78.755 23.093 -137.757 1.00 48.62 194 SER A C 1
ATOM 1572 O O . SER A 1 194 ? 78.171 22.897 -136.687 1.00 48.62 194 SER A O 1
ATOM 1574 N N . PRO A 1 195 ? 79.442 22.099 -138.365 1.00 56.22 195 PRO A N 1
ATOM 1575 C CA . PRO A 1 195 ? 79.451 20.701 -137.903 1.00 56.22 195 PRO A CA 1
ATOM 1576 C C . PRO A 1 195 ? 80.104 20.464 -136.530 1.00 56.22 195 PRO A C 1
ATOM 1578 O O . PRO A 1 195 ? 79.782 19.483 -135.868 1.00 56.22 195 PRO A O 1
ATOM 1581 N N . GLY A 1 196 ? 80.969 21.371 -136.057 1.00 59.03 196 GLY A N 1
ATOM 1582 C CA . GLY A 1 196 ? 81.672 21.227 -134.771 1.00 59.03 196 GLY A CA 1
ATOM 1583 C C . GLY A 1 196 ? 80.775 21.348 -133.531 1.00 59.03 196 GLY A C 1
ATOM 1584 O O . GLY A 1 196 ? 81.132 20.860 -132.463 1.00 59.03 196 GLY A O 1
ATOM 1585 N N . LYS A 1 197 ? 79.583 21.950 -133.659 1.00 57.66 197 LYS A N 1
ATOM 1586 C CA . LYS A 1 197 ? 78.636 22.120 -132.542 1.00 57.66 197 LYS A CA 1
ATOM 1587 C C . LYS A 1 197 ? 77.727 20.906 -132.310 1.00 57.66 197 LYS A C 1
ATOM 1589 O O . LYS A 1 197 ? 77.225 20.751 -131.202 1.00 57.66 197 LYS A O 1
ATOM 1594 N N . ARG A 1 198 ? 77.540 20.020 -133.303 1.00 58.62 198 ARG A N 1
ATOM 1595 C CA . ARG A 1 198 ? 76.730 18.791 -133.135 1.00 58.62 198 ARG A CA 1
ATOM 1596 C C . ARG A 1 198 ? 77.368 17.820 -132.151 1.00 58.62 198 ARG A C 1
ATOM 1598 O O . ARG A 1 198 ? 76.682 17.319 -131.274 1.00 58.62 198 ARG A O 1
ATOM 1605 N N . GLN A 1 199 ? 78.682 17.635 -132.238 1.00 66.31 199 GLN A N 1
ATOM 1606 C CA . GLN A 1 199 ? 79.406 16.743 -131.333 1.00 66.31 199 GLN A CA 1
ATOM 1607 C C . GLN A 1 199 ? 79.405 17.265 -129.886 1.00 66.31 199 GLN A C 1
ATOM 1609 O O . GLN A 1 199 ? 79.235 16.491 -128.948 1.00 66.31 199 GLN A O 1
ATOM 1614 N N . GLN A 1 200 ? 79.499 18.587 -129.700 1.00 69.81 200 GLN A N 1
ATOM 1615 C CA . GLN A 1 200 ? 79.338 19.218 -128.384 1.00 69.81 200 GLN A CA 1
ATOM 1616 C C . GLN A 1 200 ? 77.918 19.036 -127.826 1.00 69.81 200 GLN A C 1
ATOM 1618 O O . GLN A 1 200 ? 77.755 18.749 -126.644 1.00 69.81 200 GLN A O 1
ATOM 1623 N N . PHE A 1 201 ? 76.891 19.155 -128.671 1.00 72.69 201 PHE A N 1
ATOM 1624 C CA . PHE A 1 201 ? 75.494 18.968 -128.271 1.00 72.69 201 PHE A CA 1
ATOM 1625 C C . PHE A 1 201 ? 75.166 17.510 -127.924 1.00 72.69 201 PHE A C 1
ATOM 1627 O O . PHE A 1 201 ? 74.358 17.246 -127.037 1.00 72.69 201 PHE A O 1
ATOM 1634 N N . GLU A 1 202 ? 75.801 16.555 -128.599 1.00 74.69 202 GLU A N 1
ATOM 1635 C CA . GLU A 1 202 ? 75.624 15.127 -128.340 1.00 74.69 202 GLU A CA 1
ATOM 1636 C C . GLU A 1 202 ? 76.310 14.701 -127.035 1.00 74.69 202 GLU A C 1
ATOM 1638 O O . GLU A 1 202 ? 75.667 14.067 -126.202 1.00 74.69 202 GLU A O 1
ATOM 1643 N N . MET A 1 203 ? 77.538 15.174 -126.774 1.00 75.62 203 MET A N 1
ATOM 1644 C CA . MET A 1 203 ? 78.197 15.012 -125.468 1.00 75.62 203 MET A CA 1
ATOM 1645 C C . MET A 1 203 ? 77.387 15.640 -124.322 1.00 75.62 203 MET A C 1
ATOM 1647 O O . MET A 1 203 ? 77.234 15.037 -123.257 1.00 75.62 203 MET A O 1
ATOM 1651 N N . MET A 1 204 ? 76.825 16.832 -124.547 1.00 81.19 204 MET A N 1
ATOM 1652 C CA . MET A 1 204 ? 75.960 17.501 -123.573 1.00 81.19 204 MET A CA 1
ATOM 1653 C C . MET A 1 204 ? 74.667 16.712 -123.330 1.00 81.19 204 MET A C 1
ATOM 1655 O O . MET A 1 204 ? 74.256 16.558 -122.187 1.00 81.19 204 MET A O 1
ATOM 1659 N N . ASN A 1 205 ? 74.055 16.144 -124.375 1.00 80.75 205 ASN A N 1
ATOM 1660 C CA . ASN A 1 205 ? 72.878 15.285 -124.226 1.00 80.75 205 ASN A CA 1
ATOM 1661 C C . ASN A 1 205 ? 73.185 13.983 -123.483 1.00 80.75 205 ASN A C 1
ATOM 1663 O O . ASN A 1 205 ? 72.354 13.533 -122.699 1.00 80.75 205 ASN A O 1
ATOM 1667 N N . THR A 1 206 ? 74.350 13.366 -123.701 1.00 80.75 206 THR A N 1
ATOM 1668 C CA . THR A 1 206 ? 74.743 12.176 -122.931 1.00 80.75 206 THR A CA 1
ATOM 1669 C C . THR A 1 206 ? 74.978 12.507 -121.459 1.00 80.75 206 THR A C 1
ATOM 1671 O O . THR A 1 206 ? 74.512 11.762 -120.600 1.00 80.75 206 THR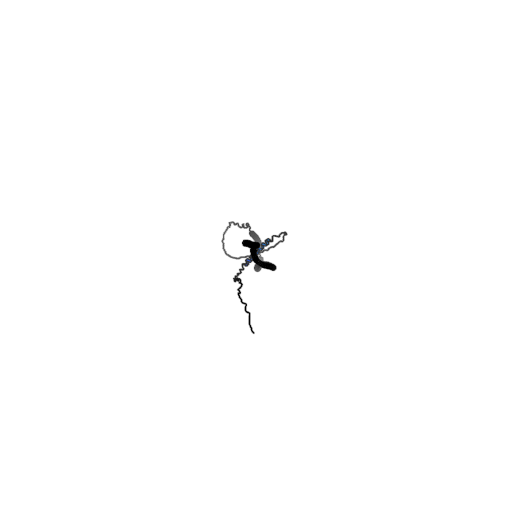 A O 1
ATOM 1674 N N . ALA A 1 207 ? 75.605 13.650 -121.155 1.00 83.31 207 ALA A N 1
ATOM 1675 C CA . ALA A 1 207 ? 75.778 14.122 -119.782 1.00 83.31 207 ALA A CA 1
ATOM 1676 C C . ALA A 1 207 ? 74.425 14.403 -119.109 1.00 83.31 207 ALA A C 1
ATOM 1678 O O . ALA A 1 207 ? 74.183 13.932 -118.002 1.00 83.31 207 ALA A O 1
ATOM 1679 N N . LEU A 1 208 ? 73.506 15.063 -119.821 1.00 86.06 208 LEU A N 1
ATOM 1680 C CA . LEU A 1 208 ? 72.162 15.356 -119.324 1.00 86.06 208 LEU A CA 1
ATOM 1681 C C . LEU A 1 208 ? 71.352 14.077 -119.061 1.00 86.06 208 LEU A C 1
ATOM 1683 O O . LEU A 1 208 ? 70.647 13.987 -118.065 1.00 86.06 208 LEU A O 1
ATOM 1687 N N . ARG A 1 209 ? 71.460 13.055 -119.923 1.00 83.75 209 ARG A N 1
ATOM 1688 C CA . ARG A 1 209 ? 70.798 11.757 -119.691 1.00 83.75 209 ARG A CA 1
ATOM 1689 C C . ARG A 1 209 ? 71.349 11.043 -118.461 1.00 83.75 209 ARG A C 1
ATOM 1691 O O . ARG A 1 209 ? 70.557 10.475 -117.715 1.00 83.75 209 ARG A O 1
ATOM 1698 N N . HIS A 1 210 ? 72.665 11.077 -118.248 1.00 87.06 210 HIS A N 1
ATOM 1699 C CA . HIS A 1 210 ? 73.270 10.528 -117.034 1.00 87.06 210 HIS A CA 1
ATOM 1700 C C . HIS A 1 210 ? 72.804 11.279 -115.785 1.00 87.06 210 HIS A C 1
ATOM 1702 O O . HIS A 1 210 ? 72.408 10.635 -114.821 1.00 87.06 210 HIS A O 1
ATOM 1708 N N . GLU A 1 211 ? 72.756 12.610 -115.825 1.00 89.75 211 GLU A N 1
ATOM 1709 C CA . GLU A 1 211 ? 72.272 13.435 -114.713 1.00 89.75 211 GLU A CA 1
ATOM 1710 C C . GLU A 1 211 ? 70.784 13.185 -114.421 1.00 89.75 211 GLU A C 1
ATOM 1712 O O . GLU A 1 211 ? 70.401 13.006 -113.269 1.00 89.75 211 GLU A O 1
ATOM 1717 N N . VAL A 1 212 ? 69.943 13.057 -115.454 1.00 87.12 212 VAL A N 1
ATOM 1718 C CA . VAL A 1 212 ? 68.524 12.691 -115.303 1.00 87.12 212 VAL A CA 1
ATOM 1719 C C . VAL A 1 212 ? 68.365 11.287 -114.719 1.00 87.12 212 VAL A C 1
ATOM 1721 O O . VAL A 1 212 ? 67.516 11.088 -113.854 1.00 87.12 212 VAL A O 1
ATOM 1724 N N . GLN A 1 213 ? 69.163 10.306 -115.151 1.00 88.62 213 GLN A N 1
ATOM 1725 C CA . GLN A 1 213 ? 69.133 8.960 -114.570 1.00 88.62 213 GLN A CA 1
ATOM 1726 C C . GLN A 1 213 ? 69.617 8.951 -113.117 1.00 88.62 213 GLN A C 1
ATOM 1728 O O . GLN A 1 213 ? 69.023 8.267 -112.287 1.00 88.62 213 GLN A O 1
ATOM 1733 N N . GLU A 1 214 ? 70.649 9.728 -112.790 1.00 91.56 214 GLU A N 1
ATOM 1734 C CA . GLU A 1 214 ? 71.149 9.864 -111.424 1.00 91.56 214 GLU A CA 1
ATOM 1735 C C . GLU A 1 214 ? 70.117 10.545 -110.516 1.00 91.56 214 GLU A C 1
ATOM 1737 O O . GLU A 1 214 ? 69.866 10.067 -109.410 1.00 91.56 214 GLU A O 1
ATOM 1742 N N . LEU A 1 215 ? 69.473 11.618 -110.985 1.00 89.81 215 LEU A N 1
ATOM 1743 C CA . LEU A 1 215 ? 68.385 12.290 -110.274 1.00 89.81 215 LEU A CA 1
ATOM 1744 C C . LEU A 1 215 ? 67.171 11.378 -110.111 1.00 89.81 215 LEU A C 1
ATOM 1746 O O . LEU A 1 215 ? 66.597 11.341 -109.029 1.00 89.81 215 LEU A O 1
ATOM 1750 N N . LYS A 1 216 ? 66.821 10.594 -111.136 1.00 91.62 216 LYS A N 1
ATOM 1751 C CA . LYS A 1 216 ? 65.751 9.597 -111.042 1.00 91.62 216 LYS A CA 1
ATOM 1752 C C . LYS A 1 216 ? 66.072 8.544 -109.982 1.00 91.62 216 LYS A C 1
ATOM 1754 O O . LYS A 1 216 ? 65.235 8.285 -109.132 1.00 91.62 216 LYS A O 1
ATOM 1759 N N . ALA A 1 217 ? 67.291 8.005 -109.975 1.00 89.50 217 ALA A N 1
ATOM 1760 C CA . ALA A 1 217 ? 67.715 7.025 -108.976 1.00 89.50 217 ALA A CA 1
ATOM 1761 C C . ALA A 1 217 ? 67.835 7.618 -107.559 1.00 89.50 217 ALA A C 1
ATOM 1763 O O . ALA A 1 217 ? 67.702 6.891 -106.579 1.00 89.50 217 ALA A O 1
ATOM 1764 N N . LYS A 1 218 ? 68.134 8.918 -107.424 1.00 91.75 218 LYS A N 1
ATOM 1765 C CA . LYS A 1 218 ? 68.091 9.633 -106.135 1.00 91.75 218 LYS A CA 1
ATOM 1766 C C . LYS A 1 218 ? 66.655 9.847 -105.666 1.00 91.75 218 LYS A C 1
ATOM 1768 O O . LYS A 1 218 ? 66.392 9.677 -104.485 1.00 91.75 218 LYS A O 1
ATOM 1773 N N . LEU A 1 219 ? 65.752 10.197 -106.580 1.00 91.88 219 LEU A N 1
ATOM 1774 C CA . LEU A 1 219 ? 64.335 10.369 -106.283 1.00 91.88 219 LEU A CA 1
ATOM 1775 C C . LEU A 1 219 ? 63.699 9.043 -105.863 1.00 91.88 219 LEU A C 1
ATOM 1777 O O . LEU A 1 219 ? 63.005 9.011 -104.863 1.00 91.88 219 LEU A O 1
ATOM 1781 N N . GLU A 1 220 ? 63.985 7.958 -106.581 1.00 92.50 220 GLU A N 1
ATOM 1782 C CA . GLU A 1 220 ? 63.482 6.615 -106.270 1.00 92.50 220 GLU A CA 1
ATOM 1783 C C . GLU A 1 220 ? 63.964 6.155 -104.886 1.00 92.50 220 GLU A C 1
ATOM 1785 O O . GLU A 1 220 ? 63.142 5.827 -104.042 1.00 92.50 220 GLU A O 1
ATOM 1790 N N . ARG A 1 221 ? 65.262 6.313 -104.579 1.00 90.38 221 ARG A N 1
ATOM 1791 C CA . ARG A 1 221 ? 65.781 6.071 -103.219 1.00 90.38 221 ARG A CA 1
ATOM 1792 C C . ARG A 1 221 ? 65.127 6.950 -102.153 1.00 90.38 221 ARG A C 1
ATOM 1794 O O . ARG A 1 221 ? 64.850 6.470 -101.067 1.00 90.38 221 ARG A O 1
ATOM 1801 N N . SER A 1 222 ? 64.881 8.225 -102.452 1.00 92.44 222 SER A N 1
ATOM 1802 C CA . SER A 1 222 ? 64.217 9.137 -101.515 1.00 92.44 222 SER A CA 1
ATOM 1803 C C . SER A 1 222 ? 62.751 8.770 -101.275 1.00 92.44 222 SER A C 1
ATOM 1805 O O . SER A 1 222 ? 62.242 9.059 -100.195 1.00 92.44 222 SER A O 1
ATOM 1807 N N . ILE A 1 223 ? 62.070 8.194 -102.270 1.00 91.25 223 ILE A N 1
ATOM 1808 C CA . ILE A 1 223 ? 60.699 7.692 -102.136 1.00 91.25 223 ILE A CA 1
ATOM 1809 C C . ILE A 1 223 ? 60.710 6.453 -101.244 1.00 91.25 223 ILE A C 1
ATOM 1811 O O . ILE A 1 223 ? 60.010 6.461 -100.240 1.00 91.25 223 ILE A O 1
ATOM 1815 N N . ASP A 1 224 ? 61.577 5.476 -101.526 1.00 91.06 224 ASP A N 1
ATOM 1816 C CA . ASP A 1 224 ? 61.706 4.263 -100.705 1.00 91.06 224 ASP A CA 1
ATOM 1817 C C . ASP A 1 224 ? 62.045 4.606 -99.239 1.00 91.06 224 ASP A C 1
ATOM 1819 O O . ASP A 1 224 ? 61.420 4.100 -98.310 1.00 91.06 224 ASP A O 1
ATOM 1823 N N . GLU A 1 225 ? 62.984 5.537 -99.016 1.00 92.31 225 GLU A N 1
ATOM 1824 C CA . GLU A 1 225 ? 63.327 6.036 -97.675 1.00 92.31 225 GLU A CA 1
ATOM 1825 C C . GLU A 1 225 ? 62.139 6.731 -96.986 1.00 92.31 225 GLU A C 1
ATOM 1827 O O . GLU A 1 225 ? 61.980 6.626 -95.769 1.00 92.31 225 GLU A O 1
ATOM 1832 N N . SER A 1 226 ? 61.298 7.447 -97.740 1.00 91.38 226 SER A N 1
ATOM 1833 C CA . SER A 1 226 ? 60.107 8.107 -97.191 1.00 91.38 226 SER A CA 1
ATOM 1834 C C . SER A 1 226 ? 59.018 7.098 -96.838 1.00 91.38 226 SER A C 1
ATOM 1836 O O . SER A 1 226 ? 58.409 7.228 -95.778 1.00 91.38 226 SER A O 1
ATOM 1838 N N . ASP A 1 227 ? 58.806 6.083 -97.675 1.00 92.75 227 ASP A N 1
ATOM 1839 C CA . ASP A 1 227 ? 57.838 5.011 -97.431 1.00 92.75 227 ASP A CA 1
ATOM 1840 C C . ASP A 1 227 ? 58.224 4.193 -96.186 1.00 92.75 227 ASP A C 1
ATOM 1842 O O . ASP A 1 227 ? 57.376 3.941 -95.326 1.00 92.75 227 ASP A O 1
ATOM 1846 N N . ASP A 1 228 ? 59.514 3.883 -96.004 1.00 92.31 228 ASP A N 1
ATOM 1847 C CA . ASP A 1 228 ? 60.025 3.243 -94.783 1.00 92.31 228 ASP A CA 1
ATOM 1848 C C . ASP A 1 228 ? 59.781 4.104 -93.528 1.00 92.31 228 ASP A C 1
ATOM 1850 O O . ASP A 1 228 ? 59.423 3.588 -92.463 1.00 92.31 228 ASP A O 1
ATOM 1854 N N . ILE A 1 229 ? 59.957 5.428 -93.628 1.00 92.88 229 ILE A N 1
ATOM 1855 C CA . ILE A 1 229 ? 59.668 6.356 -92.523 1.00 92.88 229 ILE A CA 1
ATOM 1856 C C . ILE A 1 229 ? 58.167 6.387 -92.220 1.00 92.88 229 ILE A C 1
ATOM 1858 O O . ILE A 1 229 ? 57.794 6.374 -91.045 1.00 92.88 229 ILE A O 1
ATOM 1862 N N . ILE A 1 230 ? 57.311 6.417 -93.245 1.00 91.38 230 ILE A N 1
ATOM 1863 C CA . ILE A 1 230 ? 55.852 6.417 -93.083 1.00 91.38 230 ILE A CA 1
ATOM 1864 C C . ILE A 1 230 ? 55.408 5.147 -92.354 1.00 91.38 230 ILE A C 1
ATOM 1866 O O . ILE A 1 230 ? 54.739 5.259 -91.329 1.00 91.38 230 ILE A O 1
ATOM 1870 N N . LEU A 1 231 ? 55.868 3.967 -92.784 1.00 90.75 231 LEU A N 1
ATOM 1871 C CA . LEU A 1 231 ? 55.551 2.697 -92.119 1.00 90.75 231 LEU A CA 1
ATOM 1872 C C . LEU A 1 231 ? 55.981 2.694 -90.643 1.00 90.75 231 LEU A C 1
ATOM 1874 O O . LEU A 1 231 ? 55.211 2.306 -89.764 1.00 90.75 231 LEU A O 1
ATOM 1878 N N . GLN A 1 232 ? 57.181 3.197 -90.329 1.00 91.44 232 GLN A N 1
ATOM 1879 C CA . GLN A 1 232 ? 57.631 3.317 -88.935 1.00 91.44 232 GLN A CA 1
ATOM 1880 C C . GLN A 1 232 ? 56.773 4.280 -88.103 1.00 91.44 232 GLN A C 1
ATOM 1882 O O . GLN A 1 232 ? 56.639 4.095 -86.889 1.00 91.44 232 GLN A O 1
ATOM 1887 N N . LEU A 1 233 ? 56.249 5.348 -88.710 1.00 91.19 233 LEU A N 1
ATOM 1888 C CA . LEU A 1 233 ? 55.369 6.299 -88.034 1.00 91.19 233 LEU A CA 1
ATOM 1889 C C . LEU A 1 233 ? 53.972 5.712 -87.814 1.00 91.19 233 LEU A C 1
ATOM 1891 O O . LEU A 1 233 ? 53.427 5.893 -86.726 1.00 91.19 233 LEU A O 1
ATOM 1895 N N . GLU A 1 234 ? 53.432 4.971 -88.780 1.00 91.00 234 GLU A N 1
ATOM 1896 C CA . GLU A 1 234 ? 52.159 4.252 -88.650 1.00 91.00 234 GLU A CA 1
ATOM 1897 C C . GLU A 1 234 ? 52.223 3.199 -87.535 1.00 91.00 234 GLU A C 1
ATOM 1899 O O . GLU A 1 234 ? 51.360 3.189 -86.653 1.00 91.00 234 GLU A O 1
ATOM 1904 N N . ASP A 1 235 ? 53.294 2.400 -87.476 1.00 91.00 235 ASP A N 1
ATOM 1905 C CA . ASP A 1 235 ? 53.523 1.434 -86.392 1.00 91.00 235 ASP A CA 1
ATOM 1906 C C . ASP A 1 235 ? 53.624 2.123 -85.020 1.00 91.00 235 ASP A C 1
ATOM 1908 O O . ASP A 1 235 ? 53.050 1.668 -84.021 1.00 91.00 235 ASP A O 1
ATOM 1912 N N . LYS A 1 236 ? 54.326 3.264 -84.944 1.00 91.75 236 LYS A N 1
ATOM 1913 C CA . LYS A 1 236 ? 54.414 4.064 -83.709 1.00 91.75 236 LYS A CA 1
ATOM 1914 C C . LYS A 1 236 ? 53.058 4.636 -83.301 1.00 91.75 236 LYS A C 1
ATOM 1916 O O . LYS A 1 236 ? 52.768 4.656 -82.101 1.00 91.75 236 LYS A O 1
ATOM 1921 N N . LEU A 1 237 ? 52.248 5.087 -84.259 1.00 91.31 237 LEU A N 1
ATOM 1922 C CA . LEU A 1 237 ? 50.910 5.629 -84.026 1.00 91.31 237 LEU A CA 1
ATOM 1923 C C . LEU A 1 237 ? 49.948 4.535 -83.550 1.00 91.31 237 LEU A C 1
ATOM 1925 O O . LEU A 1 237 ? 49.258 4.730 -82.551 1.00 91.31 237 LEU A O 1
ATOM 1929 N N . ALA A 1 238 ? 49.971 3.352 -84.167 1.00 89.25 238 ALA A N 1
ATOM 1930 C CA . ALA A 1 238 ? 49.212 2.188 -83.708 1.00 89.25 238 ALA A CA 1
ATOM 1931 C C . ALA A 1 238 ? 49.629 1.765 -82.286 1.00 89.25 238 ALA A C 1
ATOM 1933 O O . ALA A 1 238 ? 48.788 1.518 -81.412 1.00 89.25 238 ALA A O 1
ATOM 1934 N N . GLY A 1 239 ? 50.937 1.770 -82.004 1.00 90.69 239 GLY A N 1
ATOM 1935 C CA . GLY A 1 239 ? 51.472 1.564 -80.659 1.00 90.69 239 GLY A CA 1
ATOM 1936 C C . GLY A 1 239 ? 51.026 2.635 -79.653 1.00 90.69 239 GLY A C 1
ATOM 1937 O O . GLY A 1 239 ? 50.820 2.334 -78.480 1.00 90.69 239 GLY A O 1
ATOM 1938 N N . ALA A 1 240 ? 50.861 3.890 -80.079 1.00 89.31 240 ALA A N 1
ATOM 1939 C CA . ALA A 1 240 ? 50.341 4.961 -79.230 1.00 89.31 240 ALA A CA 1
ATOM 1940 C C . ALA A 1 240 ? 48.833 4.812 -78.976 1.00 89.31 240 ALA A C 1
ATOM 1942 O O . ALA A 1 240 ? 48.417 4.883 -77.823 1.00 89.31 240 ALA A O 1
ATOM 1943 N N . SER A 1 241 ? 48.039 4.512 -80.007 1.00 90.62 241 SER A N 1
ATOM 1944 C CA . SER A 1 241 ? 46.591 4.283 -79.894 1.00 90.62 241 SER A CA 1
ATOM 1945 C C . SER A 1 241 ? 46.274 3.125 -78.940 1.00 90.62 241 SER A C 1
ATOM 1947 O O . SER A 1 241 ? 45.440 3.258 -78.045 1.00 90.62 241 SER A O 1
ATOM 1949 N N . THR A 1 242 ? 47.005 2.010 -79.038 1.00 91.81 242 THR A N 1
ATOM 1950 C CA . THR A 1 242 ? 46.856 0.879 -78.102 1.00 91.81 242 THR A CA 1
ATOM 1951 C C . THR A 1 242 ? 47.229 1.252 -76.665 1.00 91.81 242 THR A C 1
ATOM 1953 O O . THR A 1 242 ? 46.504 0.893 -75.737 1.00 91.81 242 THR A O 1
ATOM 1956 N N . ARG A 1 243 ? 48.301 2.032 -76.454 1.00 92.62 243 ARG A N 1
ATOM 1957 C CA . ARG A 1 243 ? 48.638 2.571 -75.123 1.00 92.62 243 ARG A CA 1
ATOM 1958 C C . ARG A 1 243 ? 47.541 3.486 -74.574 1.00 92.62 243 ARG A C 1
ATOM 1960 O O . ARG A 1 243 ? 47.204 3.347 -73.402 1.00 92.62 243 ARG A O 1
ATOM 1967 N N . CYS A 1 244 ? 46.960 4.364 -75.393 1.00 89.88 244 CYS A N 1
ATOM 1968 C CA . CYS A 1 244 ? 45.851 5.232 -74.984 1.00 89.88 244 CYS A CA 1
ATOM 1969 C C . CYS A 1 244 ? 44.609 4.423 -74.592 1.00 89.88 244 CYS A C 1
ATOM 1971 O O . CYS A 1 244 ? 44.045 4.667 -73.529 1.00 89.88 244 CYS A O 1
ATOM 1973 N N . LYS A 1 245 ? 44.229 3.409 -75.382 1.00 91.62 245 LYS A N 1
ATOM 1974 C CA . LYS A 1 245 ? 43.110 2.504 -75.055 1.00 91.62 245 LYS A CA 1
ATOM 1975 C C . LYS A 1 245 ? 43.335 1.774 -73.730 1.00 91.62 245 LYS A C 1
ATOM 1977 O O . LYS A 1 245 ? 42.445 1.753 -72.883 1.00 91.62 245 LYS A O 1
ATOM 1982 N N . ASN A 1 246 ? 44.540 1.245 -73.514 1.00 94.06 246 ASN A N 1
ATOM 1983 C CA . ASN A 1 246 ? 44.899 0.595 -72.252 1.00 94.06 246 ASN A CA 1
ATOM 1984 C C . ASN A 1 246 ? 44.840 1.582 -71.077 1.00 94.06 246 ASN A C 1
ATOM 1986 O O . ASN A 1 246 ? 44.237 1.278 -70.051 1.00 94.06 246 ASN A O 1
ATOM 1990 N N . MET A 1 247 ? 45.399 2.783 -71.236 1.00 94.75 247 MET A N 1
ATOM 1991 C CA . MET A 1 247 ? 45.358 3.830 -70.213 1.00 94.75 247 MET A CA 1
ATOM 1992 C C . MET A 1 247 ? 43.922 4.240 -69.874 1.00 94.75 247 MET A C 1
ATOM 1994 O O . MET A 1 247 ? 43.593 4.403 -68.703 1.00 94.75 247 MET A O 1
ATOM 1998 N N . TRP A 1 248 ? 43.046 4.333 -70.872 1.00 93.38 248 TRP A N 1
ATOM 1999 C CA . TRP A 1 248 ? 41.639 4.654 -70.658 1.00 93.38 248 TRP A CA 1
ATOM 2000 C C . TRP A 1 248 ? 40.877 3.524 -69.957 1.00 93.38 248 TRP A C 1
ATOM 2002 O O . TRP A 1 248 ? 40.061 3.786 -69.075 1.00 93.38 248 TRP A O 1
ATOM 2012 N N . SER A 1 249 ? 41.185 2.261 -70.274 1.00 94.31 249 SER A N 1
ATOM 2013 C CA . SER A 1 249 ? 40.617 1.112 -69.556 1.00 94.31 249 SER A CA 1
ATOM 2014 C C . SER A 1 249 ? 41.025 1.095 -68.077 1.00 94.31 249 SER A C 1
ATOM 2016 O O . SER A 1 249 ? 40.170 0.899 -67.215 1.00 94.31 249 SER A O 1
ATOM 2018 N N . LEU A 1 250 ? 42.293 1.408 -67.776 1.00 95.12 250 LEU A N 1
ATOM 2019 C CA . LEU A 1 250 ? 42.791 1.551 -66.407 1.00 95.12 250 LEU A CA 1
ATOM 2020 C C . LEU A 1 250 ? 42.137 2.737 -65.693 1.00 95.12 250 LEU A C 1
ATOM 2022 O O . LEU A 1 250 ? 41.757 2.615 -64.535 1.00 95.12 250 LEU A O 1
ATOM 2026 N N . PHE A 1 251 ? 41.960 3.867 -66.382 1.00 94.69 251 PHE A N 1
ATOM 2027 C CA . PHE A 1 251 ? 41.281 5.036 -65.821 1.00 94.69 251 PHE A CA 1
ATOM 2028 C C . PHE A 1 251 ? 39.819 4.735 -65.473 1.00 94.69 251 PHE A C 1
ATOM 2030 O O . PHE A 1 251 ? 39.349 5.094 -64.392 1.00 94.69 251 PHE A O 1
ATOM 2037 N N . ARG A 1 252 ? 39.104 4.031 -66.359 1.00 94.69 252 ARG A N 1
ATOM 2038 C CA . ARG A 1 252 ? 37.729 3.586 -66.111 1.00 94.69 252 ARG A CA 1
ATOM 2039 C C . ARG A 1 252 ? 37.662 2.636 -64.916 1.00 94.69 252 ARG A C 1
ATOM 2041 O O . ARG A 1 252 ? 36.792 2.810 -64.068 1.00 94.69 252 ARG A O 1
ATOM 2048 N N . GLN A 1 253 ? 38.578 1.670 -64.833 1.00 95.88 253 GLN A N 1
ATOM 2049 C CA . GLN A 1 253 ? 38.652 0.748 -63.701 1.00 95.88 253 GLN A CA 1
ATOM 2050 C C . GLN A 1 253 ? 38.917 1.497 -62.386 1.00 95.88 253 GLN A C 1
ATOM 2052 O O . GLN A 1 253 ? 38.146 1.349 -61.444 1.00 95.88 253 GLN A O 1
ATOM 2057 N N . ALA A 1 254 ? 39.931 2.366 -62.345 1.00 94.00 254 ALA A N 1
ATOM 2058 C CA . ALA A 1 254 ? 40.258 3.157 -61.159 1.00 94.00 254 ALA A CA 1
ATOM 2059 C C . ALA A 1 254 ? 39.102 4.078 -60.731 1.00 94.00 254 ALA A C 1
ATOM 2061 O O . ALA A 1 254 ? 38.875 4.279 -59.541 1.00 94.00 254 ALA A O 1
ATOM 2062 N N . SER A 1 255 ? 38.342 4.612 -61.691 1.00 94.69 255 SER A N 1
ATOM 2063 C CA . SER A 1 255 ? 37.144 5.411 -61.406 1.00 94.69 255 SER A CA 1
ATOM 2064 C C . SER A 1 255 ? 36.024 4.568 -60.785 1.00 94.69 255 SER A C 1
ATOM 2066 O O . SER A 1 255 ? 35.366 5.033 -59.859 1.00 94.69 255 SER A O 1
ATOM 2068 N N . SER A 1 256 ? 35.831 3.329 -61.254 1.00 95.75 256 SER A N 1
ATOM 2069 C CA . SER A 1 256 ? 34.868 2.382 -60.670 1.00 95.75 256 SER A CA 1
ATOM 2070 C C . SER A 1 256 ? 35.254 2.001 -59.240 1.00 95.75 256 SER A C 1
ATOM 2072 O O . SER A 1 256 ? 34.429 2.102 -58.339 1.00 95.75 256 SER A O 1
ATOM 2074 N N . GLU A 1 257 ? 36.520 1.637 -59.015 1.00 96.19 257 GLU A N 1
ATOM 2075 C CA . GLU A 1 257 ? 37.044 1.280 -57.688 1.00 96.19 257 GLU A CA 1
ATOM 2076 C C . GLU A 1 257 ? 36.948 2.456 -56.704 1.00 96.19 257 GLU A C 1
ATOM 2078 O O . GLU A 1 257 ? 36.601 2.272 -55.538 1.00 96.19 257 GLU A O 1
ATOM 2083 N N . LEU A 1 258 ? 37.203 3.686 -57.167 1.00 95.19 258 LEU A N 1
ATOM 2084 C CA . LEU A 1 258 ? 37.033 4.887 -56.349 1.00 95.19 258 LEU A CA 1
ATOM 2085 C C . LEU A 1 258 ? 35.572 5.082 -55.923 1.00 95.19 258 LEU A C 1
ATOM 2087 O O . LEU A 1 258 ? 35.316 5.474 -54.786 1.00 95.19 258 LEU A O 1
ATOM 2091 N N . GLU A 1 259 ? 34.621 4.826 -56.817 1.00 95.56 259 GLU A N 1
ATOM 2092 C CA . GLU A 1 259 ? 33.199 4.968 -56.513 1.00 95.56 259 GLU A CA 1
ATOM 2093 C C . GLU A 1 259 ? 32.702 3.867 -55.563 1.00 95.56 259 GLU A C 1
ATOM 2095 O O . GLU A 1 259 ? 31.960 4.154 -54.625 1.00 95.56 259 GLU A O 1
ATOM 2100 N N . GLU A 1 260 ? 33.175 2.630 -55.728 1.00 96.88 260 GLU A N 1
ATOM 2101 C CA . GLU A 1 260 ? 32.932 1.538 -54.775 1.00 96.88 260 GLU A CA 1
ATOM 2102 C C . GLU A 1 260 ? 33.504 1.858 -53.388 1.00 96.88 260 GLU A C 1
ATOM 2104 O O . GLU A 1 260 ? 32.817 1.692 -52.381 1.00 96.88 260 GLU A O 1
ATOM 2109 N N . MET A 1 261 ? 34.722 2.403 -53.321 1.00 95.31 261 MET A N 1
ATOM 2110 C CA . MET A 1 261 ? 35.333 2.828 -52.058 1.00 95.31 261 MET A CA 1
ATOM 2111 C C . MET A 1 261 ? 34.563 3.965 -51.382 1.00 95.31 261 MET A C 1
ATOM 2113 O O . MET A 1 261 ? 34.450 3.978 -50.157 1.00 95.31 261 MET A O 1
ATOM 2117 N N . LYS A 1 262 ? 34.005 4.913 -52.147 1.00 95.81 262 LYS A N 1
ATOM 2118 C CA . LYS A 1 262 ? 33.135 5.957 -51.584 1.00 95.81 262 LYS A CA 1
ATOM 2119 C C . LYS A 1 262 ? 31.852 5.368 -51.007 1.00 95.81 262 LYS A C 1
ATOM 2121 O O . LYS A 1 262 ? 31.485 5.743 -49.899 1.00 95.81 262 LYS A O 1
ATOM 2126 N N . LYS A 1 263 ? 31.202 4.441 -51.719 1.00 95.44 263 LYS A N 1
ATOM 2127 C CA . LYS A 1 263 ? 30.000 3.754 -51.219 1.00 95.44 263 LYS A CA 1
ATOM 2128 C C . LYS A 1 263 ? 30.293 3.002 -49.924 1.00 95.44 263 LYS A C 1
ATOM 2130 O O . LYS A 1 263 ? 29.620 3.239 -48.928 1.00 95.44 263 LYS A O 1
ATOM 2135 N N . ALA A 1 264 ? 31.366 2.212 -49.899 1.00 95.62 264 ALA A N 1
ATOM 2136 C CA . ALA A 1 264 ? 31.799 1.503 -48.698 1.00 95.62 264 ALA A CA 1
ATOM 2137 C C . ALA A 1 264 ? 32.127 2.458 -47.533 1.00 95.62 264 ALA A C 1
ATOM 2139 O O . ALA A 1 264 ? 31.833 2.160 -46.377 1.00 95.62 264 ALA A O 1
ATOM 2140 N N . ALA A 1 265 ? 32.711 3.628 -47.813 1.00 95.44 265 ALA A N 1
ATOM 2141 C CA . ALA A 1 265 ? 32.980 4.636 -46.789 1.00 95.44 265 ALA A CA 1
ATOM 2142 C C . ALA A 1 265 ? 31.695 5.258 -46.216 1.00 95.44 265 ALA A C 1
ATOM 2144 O O . ALA A 1 265 ? 31.641 5.526 -45.016 1.00 95.44 265 ALA A O 1
ATOM 2145 N N . GLU A 1 266 ? 30.665 5.483 -47.034 1.00 95.19 266 GLU A N 1
ATOM 2146 C CA . GLU A 1 266 ? 29.364 5.961 -46.551 1.00 95.19 266 GLU A CA 1
ATOM 2147 C C . GLU A 1 266 ? 28.613 4.881 -45.761 1.00 95.19 266 GLU A C 1
ATOM 2149 O O . GLU A 1 266 ? 28.100 5.173 -44.682 1.00 95.19 266 GLU A O 1
ATOM 2154 N N . GLU A 1 267 ? 28.636 3.621 -46.203 1.00 95.88 267 GLU A N 1
ATOM 2155 C CA . GLU A 1 267 ? 28.106 2.486 -45.428 1.00 95.88 267 GLU A CA 1
ATOM 2156 C C . GLU A 1 267 ? 28.807 2.362 -44.064 1.00 95.88 267 GLU A C 1
ATOM 2158 O O . GLU A 1 267 ? 28.164 2.184 -43.025 1.00 95.88 267 GLU A O 1
ATOM 2163 N N . PHE A 1 268 ? 30.131 2.542 -44.031 1.00 96.56 268 PHE A N 1
ATOM 2164 C CA . PHE A 1 268 ? 30.891 2.560 -42.783 1.00 96.56 268 PHE A CA 1
ATOM 2165 C C . PHE A 1 268 ? 30.490 3.732 -41.872 1.00 96.56 268 PHE A C 1
ATOM 2167 O O . PHE A 1 268 ? 30.337 3.558 -40.665 1.00 96.56 268 PHE A O 1
ATOM 2174 N N . LYS A 1 269 ? 30.264 4.929 -42.425 1.00 96.19 269 LYS A N 1
ATOM 2175 C CA . LYS A 1 269 ? 29.770 6.071 -41.639 1.00 96.19 269 LYS A CA 1
ATOM 2176 C C . LYS A 1 269 ? 28.368 5.824 -41.091 1.00 96.19 269 LYS A C 1
ATOM 2178 O O . LYS A 1 269 ? 28.103 6.185 -39.947 1.00 96.19 269 LYS A O 1
ATOM 2183 N N . MET A 1 270 ? 27.476 5.224 -41.877 1.00 95.44 270 MET A N 1
ATOM 2184 C CA . MET A 1 270 ? 26.122 4.900 -41.426 1.00 95.44 270 MET A CA 1
ATOM 2185 C C . MET A 1 270 ? 26.152 3.881 -40.290 1.00 95.44 270 MET A C 1
ATOM 2187 O O . MET A 1 270 ? 25.592 4.138 -39.228 1.00 95.44 270 MET A O 1
ATOM 2191 N N . THR A 1 271 ? 26.894 2.785 -40.454 1.00 94.94 271 THR A N 1
ATOM 2192 C CA . THR A 1 271 ? 27.067 1.780 -39.391 1.00 94.94 271 THR A CA 1
ATOM 2193 C C . THR A 1 271 ? 27.717 2.365 -38.136 1.00 94.94 271 THR A C 1
ATOM 2195 O O . THR A 1 271 ? 27.274 2.064 -37.028 1.00 94.94 271 THR A O 1
ATOM 2198 N N . GLN A 1 272 ? 28.700 3.261 -38.277 1.00 96.62 272 GLN A N 1
ATOM 2199 C CA . GLN A 1 272 ? 29.269 3.999 -37.148 1.00 96.62 272 GLN A CA 1
ATOM 2200 C C . GLN A 1 272 ? 28.201 4.824 -36.411 1.00 96.62 272 GLN A C 1
ATOM 2202 O O . GLN A 1 272 ? 28.113 4.740 -35.186 1.00 96.62 272 GLN A O 1
ATOM 2207 N N . ARG A 1 273 ? 27.371 5.592 -37.131 1.00 95.44 273 ARG A N 1
ATOM 2208 C CA . ARG A 1 273 ? 26.290 6.389 -36.521 1.00 95.44 273 ARG A CA 1
ATOM 2209 C C . ARG A 1 273 ? 25.274 5.509 -35.793 1.00 95.44 273 ARG A C 1
ATOM 2211 O O . ARG A 1 273 ? 24.869 5.865 -34.689 1.00 95.44 273 ARG A O 1
ATOM 2218 N N . CYS A 1 274 ? 24.896 4.369 -36.375 1.00 95.06 274 CYS A N 1
ATOM 2219 C CA . CYS A 1 274 ? 24.002 3.400 -35.736 1.00 95.06 274 CYS A CA 1
ATOM 2220 C C . CYS A 1 274 ? 24.597 2.879 -34.420 1.00 95.06 274 CYS A C 1
ATOM 2222 O O . CYS A 1 274 ? 23.949 2.954 -33.381 1.00 95.06 274 CYS A O 1
ATOM 2224 N N . LEU A 1 275 ? 25.865 2.457 -34.429 1.00 96.00 275 LEU A N 1
ATOM 2225 C CA . LEU A 1 275 ? 26.545 1.983 -33.220 1.00 96.00 275 LEU A CA 1
ATOM 2226 C C . LEU A 1 275 ? 26.670 3.077 -32.148 1.00 96.00 275 LEU A C 1
ATOM 2228 O O . LEU A 1 275 ? 26.488 2.809 -30.963 1.00 96.00 275 LEU A O 1
ATOM 2232 N N . GLU A 1 276 ? 26.953 4.321 -32.536 1.00 96.44 276 GLU A N 1
ATOM 2233 C CA . GLU A 1 276 ? 26.991 5.456 -31.604 1.00 96.44 276 GLU A CA 1
ATOM 2234 C C . GLU A 1 276 ? 25.613 5.779 -31.003 1.00 96.44 276 GLU A C 1
ATOM 2236 O O . GLU A 1 276 ? 25.532 6.268 -29.872 1.00 96.44 276 GLU A O 1
ATOM 2241 N N . ALA A 1 277 ? 24.525 5.542 -31.740 1.00 94.75 277 ALA A N 1
ATOM 2242 C CA . ALA A 1 277 ? 23.165 5.670 -31.222 1.00 94.75 277 ALA A CA 1
ATOM 2243 C C . ALA A 1 277 ? 22.843 4.548 -30.220 1.00 94.75 277 ALA A C 1
ATOM 2245 O O . ALA A 1 277 ? 22.352 4.837 -29.127 1.00 94.75 277 ALA A O 1
ATOM 2246 N N . ASP A 1 278 ? 23.206 3.302 -30.533 1.00 95.56 278 ASP A N 1
ATOM 2247 C CA . ASP A 1 278 ? 23.013 2.149 -29.643 1.00 95.56 278 ASP A CA 1
ATOM 2248 C C . ASP A 1 278 ? 23.794 2.296 -28.331 1.00 95.56 278 ASP A C 1
ATOM 2250 O O . ASP A 1 278 ? 23.257 2.052 -27.247 1.00 95.56 278 ASP A O 1
ATOM 2254 N N . ILE A 1 279 ? 25.048 2.761 -28.404 1.00 96.25 279 ILE A N 1
ATOM 2255 C CA . ILE A 1 279 ? 25.864 3.048 -27.215 1.00 96.25 279 ILE A CA 1
ATOM 2256 C C . ILE A 1 279 ? 25.169 4.093 -26.339 1.00 96.25 279 ILE A C 1
ATOM 2258 O O . ILE A 1 279 ? 25.022 3.878 -25.136 1.00 96.25 279 ILE A O 1
ATOM 2262 N N . ARG A 1 280 ? 24.692 5.197 -26.928 1.00 95.38 280 ARG A N 1
ATOM 2263 C CA . ARG A 1 280 ? 23.974 6.248 -26.188 1.00 95.38 280 ARG A CA 1
ATOM 2264 C C . ARG A 1 280 ? 22.702 5.721 -25.526 1.00 95.38 280 ARG A C 1
ATOM 2266 O O . ARG A 1 280 ? 22.447 6.037 -24.363 1.00 95.38 280 ARG A O 1
ATOM 2273 N N . TYR A 1 281 ? 21.931 4.900 -26.233 1.00 95.44 281 TYR A N 1
ATOM 2274 C CA . TYR A 1 281 ? 20.725 4.273 -25.697 1.00 95.44 281 TYR A CA 1
ATOM 2275 C C . TYR A 1 281 ? 21.032 3.382 -24.482 1.00 95.44 281 TYR A C 1
ATOM 2277 O O . TYR A 1 281 ? 20.393 3.505 -23.430 1.00 95.44 281 TYR A O 1
ATOM 2285 N N . GLU A 1 282 ? 22.043 2.517 -24.582 1.00 95.56 282 GLU A N 1
ATOM 2286 C CA . GLU A 1 282 ? 22.436 1.639 -23.477 1.00 95.56 282 GLU A CA 1
ATOM 2287 C C . GLU A 1 282 ? 23.067 2.411 -22.304 1.00 95.56 282 GLU A C 1
ATOM 2289 O O . GLU A 1 282 ? 22.856 2.059 -21.140 1.00 95.56 282 GLU A O 1
ATOM 2294 N N . GLU A 1 283 ? 23.789 3.505 -22.555 1.00 94.44 283 GLU A N 1
ATOM 2295 C CA . GLU A 1 283 ? 24.270 4.407 -21.501 1.00 94.44 283 GLU A CA 1
ATOM 2296 C C . GLU A 1 283 ? 23.115 5.080 -20.744 1.00 94.44 283 GLU A C 1
ATOM 2298 O O . GLU A 1 283 ? 23.120 5.104 -19.506 1.00 94.44 283 GLU A O 1
ATOM 2303 N N . GLU A 1 284 ? 22.088 5.567 -21.449 1.00 95.00 284 GLU A N 1
ATOM 2304 C CA . GLU A 1 284 ? 20.898 6.163 -20.830 1.00 95.00 284 GLU A CA 1
ATOM 2305 C C . GLU A 1 284 ? 20.135 5.135 -19.981 1.00 95.00 284 GLU A C 1
ATOM 2307 O O . GLU A 1 284 ? 19.759 5.410 -18.833 1.00 95.00 284 GLU A O 1
ATOM 2312 N N . LYS A 1 285 ? 19.945 3.926 -20.517 1.00 96.25 285 LYS A N 1
ATOM 2313 C CA . LYS A 1 285 ? 19.309 2.799 -19.824 1.00 96.25 285 LYS A CA 1
ATOM 2314 C C . LYS A 1 285 ? 20.082 2.396 -18.570 1.00 96.25 285 LYS A C 1
ATOM 2316 O O . LYS A 1 285 ? 19.486 2.269 -17.500 1.00 96.25 285 LYS A O 1
ATOM 2321 N N . ASN A 1 286 ? 21.408 2.301 -18.647 1.00 94.31 286 ASN A N 1
ATOM 2322 C CA . ASN A 1 286 ? 22.259 2.075 -17.478 1.00 94.31 286 ASN A CA 1
ATOM 2323 C C . ASN A 1 286 ? 22.153 3.214 -16.452 1.00 94.31 286 ASN A C 1
ATOM 2325 O O . ASN A 1 286 ? 22.159 2.967 -15.244 1.00 94.31 286 ASN A O 1
ATOM 2329 N N . GLY A 1 287 ? 22.024 4.462 -16.910 1.00 95.88 287 GLY A N 1
ATOM 2330 C CA . GLY A 1 287 ? 21.755 5.615 -16.052 1.00 95.88 287 GLY A CA 1
ATOM 2331 C C . GLY A 1 287 ? 20.414 5.515 -15.314 1.00 95.88 287 GLY A C 1
ATOM 2332 O O . GLY A 1 287 ? 20.354 5.825 -14.123 1.00 95.88 287 GLY A O 1
ATOM 2333 N N . LYS A 1 288 ? 19.352 5.050 -15.989 1.00 95.44 288 LYS A N 1
ATOM 2334 C CA . LYS A 1 288 ? 18.032 4.790 -15.380 1.00 95.44 288 LYS A CA 1
ATOM 2335 C C . LYS A 1 288 ? 18.113 3.695 -14.319 1.00 95.44 288 LYS A C 1
ATOM 2337 O O . LYS A 1 288 ? 17.744 3.946 -13.175 1.00 95.44 288 LYS A O 1
ATOM 2342 N N . LEU A 1 289 ? 18.713 2.555 -14.656 1.00 95.38 289 LEU A N 1
ATOM 2343 C CA . LEU A 1 289 ? 18.881 1.433 -13.727 1.00 95.38 289 LEU A CA 1
ATOM 2344 C C . LEU A 1 289 ? 19.699 1.811 -12.484 1.00 95.38 289 LEU A C 1
ATOM 2346 O O . LEU A 1 289 ? 19.374 1.388 -11.378 1.00 95.38 289 LEU A O 1
ATOM 2350 N N . LYS A 1 290 ? 20.741 2.642 -12.626 1.00 95.31 290 LYS A N 1
ATOM 2351 C CA . LYS A 1 290 ? 21.504 3.149 -11.470 1.00 95.31 290 LYS A CA 1
ATOM 2352 C C . LYS A 1 290 ? 20.645 3.997 -10.530 1.00 95.31 290 LYS A C 1
ATOM 2354 O O . LYS A 1 290 ? 20.774 3.847 -9.318 1.00 95.31 290 LYS A O 1
ATOM 2359 N N . ARG A 1 291 ? 19.775 4.859 -11.069 1.00 94.06 291 ARG A N 1
ATOM 2360 C CA . ARG A 1 291 ? 18.849 5.678 -10.267 1.00 94.06 291 ARG A CA 1
ATOM 2361 C C . ARG A 1 291 ? 17.823 4.814 -9.535 1.00 94.06 291 ARG A C 1
ATOM 2363 O O . ARG A 1 291 ? 17.683 4.958 -8.326 1.00 94.06 291 ARG A O 1
ATOM 2370 N N . GLU A 1 292 ? 17.202 3.859 -10.224 1.00 95.44 292 GLU A N 1
ATOM 2371 C CA . GLU A 1 292 ? 16.272 2.896 -9.611 1.00 95.44 292 GLU A CA 1
ATOM 2372 C C . GLU A 1 292 ? 16.953 2.059 -8.512 1.00 95.44 292 GLU A C 1
ATOM 2374 O O . GLU A 1 292 ? 16.390 1.819 -7.442 1.00 95.44 292 GLU A O 1
ATOM 2379 N N . LEU A 1 293 ? 18.210 1.657 -8.725 1.00 95.00 293 LEU A N 1
ATOM 2380 C CA . LEU A 1 293 ? 18.996 0.950 -7.715 1.00 95.00 293 LEU A CA 1
ATOM 2381 C C . LEU A 1 293 ? 19.279 1.819 -6.476 1.00 95.00 293 LEU A C 1
ATOM 2383 O O . LEU A 1 293 ? 19.292 1.314 -5.356 1.00 95.00 293 LEU A O 1
ATOM 2387 N N . GLU A 1 294 ? 19.531 3.118 -6.640 1.00 92.69 294 GLU A N 1
ATOM 2388 C CA . GLU A 1 294 ? 19.692 4.032 -5.503 1.00 92.69 294 GLU A CA 1
ATOM 2389 C C . GLU A 1 294 ? 18.376 4.287 -4.762 1.00 92.69 294 GLU A C 1
ATOM 2391 O O . GLU A 1 294 ? 18.369 4.327 -3.533 1.00 92.69 294 GLU A O 1
ATOM 2396 N N . GLU A 1 295 ? 17.262 4.424 -5.478 1.00 93.25 295 GLU A N 1
ATOM 2397 C CA . GLU A 1 295 ? 15.933 4.586 -4.878 1.00 93.25 295 GLU A CA 1
ATOM 2398 C C . GLU A 1 295 ? 15.525 3.351 -4.071 1.00 93.25 295 GLU A C 1
ATOM 2400 O O . GLU A 1 295 ? 15.093 3.472 -2.925 1.00 93.25 295 GLU A O 1
ATOM 2405 N N . THR A 1 296 ? 15.744 2.153 -4.616 1.00 92.12 296 THR A N 1
ATOM 2406 C CA . THR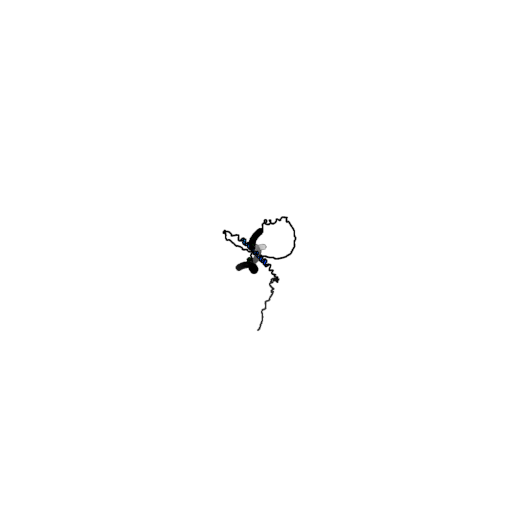 A 1 296 ? 15.486 0.892 -3.902 1.00 92.12 296 THR A CA 1
ATOM 2407 C C . THR A 1 296 ? 16.395 0.717 -2.686 1.00 92.12 296 THR A C 1
ATOM 2409 O O . THR A 1 296 ? 15.934 0.236 -1.650 1.00 92.12 296 THR A O 1
ATOM 2412 N N . LYS A 1 297 ? 17.659 1.161 -2.750 1.00 93.19 297 LYS A N 1
ATOM 2413 C CA . LYS A 1 297 ? 18.545 1.209 -1.575 1.00 93.19 297 LYS A CA 1
ATOM 2414 C C . LYS A 1 297 ? 18.019 2.158 -0.501 1.00 93.19 297 LYS A C 1
ATOM 2416 O O . LYS A 1 297 ? 17.922 1.738 0.645 1.00 93.19 297 LYS A O 1
ATOM 2421 N N . LYS A 1 298 ? 17.622 3.383 -0.860 1.00 92.00 298 LYS A N 1
ATOM 2422 C CA . LYS A 1 298 ? 17.034 4.345 0.091 1.00 92.00 298 LYS A CA 1
ATOM 2423 C C . LYS A 1 298 ? 15.764 3.791 0.737 1.00 92.00 298 LYS A C 1
ATOM 2425 O O . LYS A 1 298 ? 15.649 3.801 1.957 1.00 92.00 298 LYS A O 1
ATOM 2430 N N . ALA A 1 299 ? 14.863 3.212 -0.054 1.00 90.06 299 ALA A N 1
ATOM 2431 C CA . ALA A 1 299 ? 13.665 2.556 0.468 1.00 90.06 299 ALA A CA 1
ATOM 2432 C C . ALA A 1 299 ? 14.011 1.387 1.414 1.00 90.06 299 ALA A C 1
ATOM 2434 O O . ALA A 1 299 ? 13.381 1.211 2.458 1.00 90.06 299 ALA A O 1
ATOM 2435 N N . SER A 1 300 ? 15.050 0.608 1.092 1.00 87.50 300 SER A N 1
ATOM 2436 C CA . SER A 1 300 ? 15.553 -0.453 1.970 1.00 87.50 300 SER A CA 1
ATOM 2437 C C . SER A 1 300 ? 16.187 0.082 3.260 1.00 87.50 300 SER A C 1
ATOM 2439 O O . SER A 1 300 ? 16.134 -0.612 4.273 1.00 87.50 300 SER A O 1
ATOM 2441 N N . GLU A 1 301 ? 16.799 1.266 3.244 1.00 87.31 301 GLU A N 1
ATOM 2442 C CA . GLU A 1 301 ? 17.367 1.9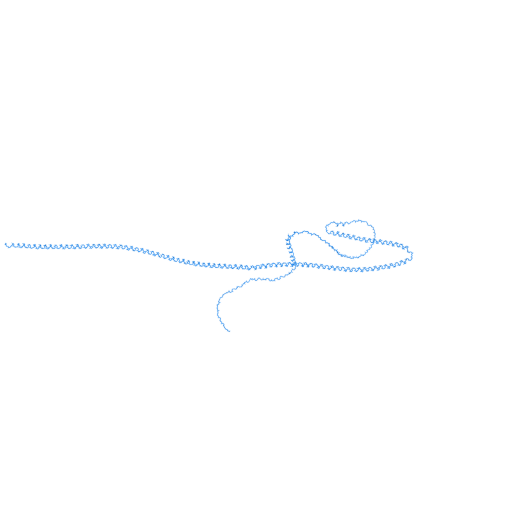35 4.425 1.00 87.31 301 GLU A CA 1
ATOM 2443 C C . GLU A 1 301 ? 16.286 2.552 5.327 1.00 87.31 301 GLU A C 1
ATOM 2445 O O . GLU A 1 301 ? 16.470 2.626 6.542 1.00 87.31 301 GLU A O 1
ATOM 2450 N N . GLU A 1 302 ? 15.137 2.940 4.767 1.00 91.69 302 GLU A N 1
ATOM 2451 C CA . GLU A 1 302 ? 13.974 3.437 5.519 1.00 91.69 302 GLU A CA 1
ATOM 2452 C C . GLU A 1 302 ? 13.170 2.311 6.192 1.00 91.69 302 GLU A C 1
ATOM 2454 O O . GLU A 1 302 ? 12.540 2.517 7.234 1.00 91.69 302 GLU A O 1
ATOM 2459 N N . PHE A 1 303 ? 13.216 1.095 5.639 1.00 90.81 303 PHE A N 1
ATOM 2460 C CA . PHE A 1 303 ? 12.466 -0.055 6.148 1.00 90.81 303 PHE A CA 1
ATOM 2461 C C . PHE A 1 303 ? 12.767 -0.410 7.624 1.00 90.81 303 PHE A C 1
ATOM 2463 O O . PHE A 1 303 ? 11.816 -0.654 8.371 1.00 90.81 303 PHE A O 1
ATOM 2470 N N . PRO A 1 304 ? 14.027 -0.399 8.112 1.00 90.00 304 PRO A N 1
ATOM 2471 C CA . PRO A 1 304 ? 14.340 -0.556 9.533 1.00 90.00 304 PRO A CA 1
ATOM 2472 C C . PRO A 1 304 ? 13.665 0.478 10.437 1.00 90.00 304 PRO A C 1
ATOM 2474 O O . PRO A 1 304 ? 13.124 0.103 11.473 1.00 90.00 304 PRO A O 1
ATOM 2477 N N . ALA A 1 305 ? 13.653 1.754 10.037 1.00 89.94 305 ALA A N 1
ATOM 2478 C CA . ALA A 1 305 ? 13.026 2.821 10.817 1.00 89.94 305 ALA A CA 1
ATOM 2479 C C . ALA A 1 305 ? 11.498 2.653 10.860 1.00 89.94 305 ALA A C 1
ATOM 2481 O O . ALA A 1 305 ? 10.879 2.799 11.915 1.00 89.94 305 ALA A O 1
ATOM 2482 N N . MET A 1 306 ? 10.887 2.272 9.732 1.00 91.44 306 MET A N 1
ATOM 2483 C CA . MET A 1 306 ? 9.462 1.937 9.678 1.00 91.44 306 MET A CA 1
ATOM 2484 C C . MET A 1 306 ? 9.135 0.730 10.568 1.00 91.44 306 MET A C 1
ATOM 2486 O O . MET A 1 306 ? 8.148 0.755 11.304 1.00 91.44 306 MET A O 1
ATOM 2490 N N . LYS A 1 307 ? 9.978 -0.308 10.543 1.00 92.62 307 LYS A N 1
ATOM 2491 C CA . LYS A 1 307 ? 9.834 -1.492 11.393 1.00 92.62 307 LYS A CA 1
ATOM 2492 C C . LYS A 1 307 ? 9.928 -1.137 12.878 1.00 92.62 307 LYS A C 1
ATOM 2494 O O . LYS A 1 307 ? 9.063 -1.554 13.640 1.00 92.62 307 LYS A O 1
ATOM 2499 N N . GLU A 1 308 ? 10.922 -0.347 13.280 1.00 91.88 308 GLU A N 1
ATOM 2500 C CA . GLU A 1 308 ? 11.084 0.106 14.669 1.00 91.88 308 GLU A CA 1
ATOM 2501 C C . GLU A 1 308 ? 9.878 0.939 15.129 1.00 91.88 308 GLU A C 1
ATOM 2503 O O . GLU A 1 308 ? 9.334 0.712 16.211 1.00 91.88 308 GLU A O 1
ATOM 2508 N N . SER A 1 309 ? 9.385 1.843 14.275 1.00 92.94 309 SER A N 1
ATOM 2509 C CA . SER A 1 309 ? 8.175 2.621 14.556 1.00 92.94 309 SER A CA 1
ATOM 2510 C C . SER A 1 309 ? 6.936 1.737 14.727 1.00 92.94 309 SER A C 1
ATOM 2512 O O . SER A 1 309 ? 6.104 2.013 15.593 1.00 92.94 309 SER A O 1
ATOM 2514 N N . LEU A 1 310 ? 6.786 0.690 13.910 1.00 92.75 310 LEU A N 1
ATOM 2515 C CA . LEU A 1 310 ? 5.664 -0.244 14.005 1.00 92.75 310 LEU A CA 1
ATOM 2516 C C . LEU A 1 310 ? 5.755 -1.101 15.275 1.00 92.75 310 LEU A C 1
ATOM 2518 O O . LEU A 1 310 ? 4.755 -1.282 15.966 1.00 92.75 310 LEU A O 1
ATOM 2522 N N . GLU A 1 311 ? 6.948 -1.590 15.616 1.00 93.56 311 GLU A N 1
ATOM 2523 C CA . GLU A 1 311 ? 7.189 -2.344 16.851 1.00 93.56 311 GLU A CA 1
ATOM 2524 C C . GLU A 1 311 ? 6.876 -1.497 18.094 1.00 93.56 311 GLU A C 1
ATOM 2526 O O . GLU A 1 311 ? 6.202 -1.977 19.008 1.00 93.56 311 GLU A O 1
ATOM 2531 N N . ALA A 1 312 ? 7.269 -0.219 18.102 1.00 92.06 312 ALA A N 1
ATOM 2532 C CA . ALA A 1 312 ? 6.941 0.711 19.181 1.00 92.06 312 ALA A CA 1
ATOM 2533 C C . ALA A 1 312 ? 5.424 0.947 19.320 1.00 92.06 312 ALA A C 1
ATOM 2535 O O . ALA A 1 312 ? 4.906 0.970 20.440 1.00 92.06 312 ALA A O 1
ATOM 2536 N N . ALA A 1 313 ? 4.700 1.084 18.204 1.00 93.38 313 ALA A N 1
ATOM 2537 C CA . ALA A 1 313 ? 3.245 1.237 18.211 1.00 93.38 313 ALA A CA 1
ATOM 2538 C C . ALA A 1 313 ? 2.538 -0.014 18.763 1.00 93.38 313 ALA A C 1
ATOM 2540 O O . ALA A 1 313 ? 1.665 0.096 19.624 1.00 93.38 313 ALA A O 1
ATOM 2541 N N . VAL A 1 314 ? 2.966 -1.208 18.340 1.00 93.38 314 VAL A N 1
ATOM 2542 C CA . VAL A 1 314 ? 2.427 -2.482 18.843 1.00 93.38 314 VAL A CA 1
ATOM 2543 C C . VAL A 1 314 ? 2.674 -2.635 20.344 1.00 93.38 314 VAL A C 1
ATOM 2545 O O . VAL A 1 314 ? 1.786 -3.069 21.081 1.00 93.38 314 VAL A O 1
ATOM 2548 N N . GLU A 1 315 ? 3.864 -2.278 20.827 1.00 92.44 315 GLU A N 1
ATOM 2549 C CA . GLU A 1 315 ? 4.180 -2.382 22.253 1.00 92.44 315 GLU A CA 1
ATOM 2550 C C . GLU A 1 315 ? 3.383 -1.372 23.094 1.00 92.44 315 GLU A C 1
ATOM 2552 O O . GLU A 1 315 ? 2.914 -1.701 24.188 1.00 92.44 315 GLU A O 1
ATOM 2557 N N . HIS A 1 316 ? 3.137 -0.173 22.558 1.00 93.81 316 HIS A N 1
ATOM 2558 C CA . HIS A 1 316 ? 2.239 0.803 23.170 1.00 93.81 316 HIS A CA 1
ATOM 2559 C C . HIS A 1 316 ? 0.809 0.256 23.314 1.00 93.81 316 HIS A C 1
ATOM 2561 O O . HIS A 1 316 ? 0.258 0.264 24.418 1.00 93.81 316 HIS A O 1
ATOM 2567 N N . GLU A 1 317 ? 0.227 -0.287 22.239 1.00 92.94 317 GLU A N 1
ATOM 2568 C CA . GLU A 1 317 ? -1.120 -0.878 22.263 1.00 92.94 317 GLU A CA 1
ATOM 2569 C C . GLU A 1 317 ? -1.221 -2.076 23.216 1.00 92.94 317 GLU A C 1
ATOM 2571 O O . GLU A 1 317 ? -2.209 -2.229 23.941 1.00 92.94 317 GLU A O 1
ATOM 2576 N N . ARG A 1 318 ? -0.186 -2.924 23.286 1.00 92.44 318 ARG A N 1
ATOM 2577 C CA . ARG A 1 318 ? -0.110 -3.995 24.296 1.00 92.44 318 ARG A CA 1
ATOM 2578 C C . ARG A 1 318 ? -0.136 -3.434 25.714 1.00 92.44 318 ARG A C 1
ATOM 2580 O O . ARG A 1 318 ? -0.826 -3.985 26.576 1.00 92.44 318 ARG A O 1
ATOM 2587 N N . GLY A 1 319 ? 0.580 -2.336 25.954 1.00 93.25 319 GLY A N 1
ATOM 2588 C CA . GLY A 1 319 ? 0.570 -1.617 27.224 1.00 93.25 319 GLY A CA 1
ATOM 2589 C C . GLY A 1 319 ? -0.819 -1.093 27.600 1.00 93.25 319 GLY A C 1
ATOM 2590 O O . GLY A 1 319 ? -1.246 -1.260 28.746 1.00 93.25 319 GLY A O 1
ATOM 2591 N N . GLU A 1 320 ? -1.547 -0.504 26.651 1.00 94.25 320 GLU A N 1
ATOM 2592 C CA . GLU A 1 320 ? -2.924 -0.033 26.857 1.00 94.25 320 GLU A CA 1
ATOM 2593 C C . GLU A 1 320 ? -3.902 -1.183 27.111 1.00 94.25 320 GLU A C 1
ATOM 2595 O O . GLU A 1 320 ? -4.649 -1.143 28.089 1.00 94.25 320 GLU A O 1
ATOM 2600 N N . ASN A 1 321 ? -3.823 -2.266 26.334 1.00 93.19 321 ASN A N 1
ATOM 2601 C CA . ASN A 1 321 ? -4.627 -3.469 26.564 1.00 93.19 321 ASN A CA 1
ATOM 2602 C C . ASN A 1 321 ? -4.379 -4.074 27.953 1.00 93.19 321 ASN A C 1
ATOM 2604 O O . ASN A 1 321 ? -5.318 -4.477 28.643 1.00 93.19 321 ASN A O 1
ATOM 2608 N N . ALA A 1 322 ? -3.127 -4.094 28.417 1.00 93.12 322 ALA A N 1
ATOM 2609 C CA . ALA A 1 322 ? -2.803 -4.553 29.764 1.00 93.12 322 ALA A CA 1
ATOM 2610 C C . ALA A 1 322 ? -3.349 -3.619 30.863 1.00 93.12 322 ALA A C 1
ATOM 2612 O O . ALA A 1 322 ? -3.632 -4.083 31.970 1.00 93.12 322 ALA A O 1
ATOM 2613 N N . LYS A 1 323 ? -3.481 -2.310 30.609 1.00 94.69 323 LYS A N 1
ATOM 2614 C CA . LYS A 1 323 ? -4.141 -1.374 31.540 1.00 94.69 323 LYS A CA 1
ATOM 2615 C C . LYS A 1 323 ? -5.646 -1.624 31.580 1.00 94.69 323 LYS A C 1
ATOM 2617 O O . LYS A 1 323 ? -6.171 -1.852 32.667 1.00 94.69 323 LYS A O 1
ATOM 2622 N N . LEU A 1 324 ? -6.296 -1.692 30.419 1.00 94.88 324 LEU A N 1
ATOM 2623 C CA . LEU A 1 324 ? -7.731 -1.964 30.302 1.00 94.88 324 LEU A CA 1
ATOM 2624 C C . LEU A 1 324 ? -8.116 -3.292 30.957 1.00 94.88 324 LEU A C 1
ATOM 2626 O O . LEU A 1 324 ? -9.098 -3.352 31.686 1.00 94.88 324 LEU A O 1
ATOM 2630 N N . LYS A 1 325 ? -7.303 -4.342 30.792 1.00 94.94 325 LYS A N 1
ATOM 2631 C CA . LYS A 1 325 ? -7.543 -5.633 31.451 1.00 94.94 325 LYS A CA 1
ATOM 2632 C C . LYS A 1 325 ? -7.534 -5.529 32.982 1.00 94.94 325 LYS A C 1
ATOM 2634 O O . LYS A 1 325 ? -8.375 -6.134 33.635 1.00 94.94 325 LYS A O 1
ATOM 2639 N N . ARG A 1 326 ? -6.619 -4.740 33.560 1.00 93.56 326 ARG A N 1
ATOM 2640 C CA . ARG A 1 326 ? -6.587 -4.495 35.015 1.00 93.56 326 ARG A CA 1
ATOM 2641 C C . ARG A 1 326 ? -7.770 -3.652 35.483 1.00 93.56 326 ARG A C 1
ATOM 2643 O O . ARG A 1 326 ? -8.232 -3.824 36.605 1.00 93.56 326 ARG A O 1
ATOM 2650 N N . GLU A 1 327 ? -8.224 -2.702 34.672 1.00 95.06 327 GLU A N 1
ATOM 2651 C CA . GLU A 1 327 ? -9.414 -1.901 34.982 1.00 95.06 327 GLU A CA 1
ATOM 2652 C C . GLU A 1 327 ? -10.690 -2.741 34.921 1.00 95.06 327 GLU A C 1
ATOM 2654 O O . GLU A 1 327 ? -11.529 -2.616 35.810 1.00 95.06 327 GLU A O 1
ATOM 2659 N N . LEU A 1 328 ? -10.789 -3.648 33.947 1.00 95.31 328 LEU A N 1
ATOM 2660 C CA . LEU A 1 328 ? -11.872 -4.622 33.850 1.00 95.31 328 LEU A CA 1
ATOM 2661 C C . LEU A 1 328 ? -11.916 -5.522 35.089 1.00 95.31 328 LEU A C 1
ATOM 2663 O O . LEU A 1 328 ? -12.954 -5.608 35.732 1.00 95.31 328 LEU A O 1
ATOM 2667 N N . GLU A 1 329 ? -10.781 -6.101 35.487 1.00 94.81 329 GLU A N 1
ATOM 2668 C CA . GLU A 1 329 ? -10.691 -6.945 36.687 1.00 94.81 329 GLU A CA 1
ATOM 2669 C C . GLU A 1 329 ? -11.088 -6.174 37.961 1.00 94.81 329 GLU A C 1
ATOM 2671 O O . GLU A 1 329 ? -11.780 -6.694 38.835 1.00 94.81 329 GLU A O 1
ATOM 2676 N N . LYS A 1 330 ? -10.706 -4.895 38.081 1.00 94.69 330 LYS A N 1
ATOM 2677 C CA . LYS A 1 330 ? -11.162 -4.040 39.193 1.00 94.69 330 LYS A CA 1
ATOM 2678 C C . LYS A 1 330 ? -12.672 -3.804 39.161 1.00 94.69 330 LYS A C 1
ATOM 2680 O O . LYS A 1 330 ? -13.295 -3.794 40.220 1.00 94.69 330 LYS A O 1
ATOM 2685 N N . ALA A 1 331 ? -13.246 -3.585 37.980 1.00 93.50 331 ALA A N 1
ATOM 2686 C CA . ALA A 1 331 ? -14.680 -3.377 37.819 1.00 93.50 331 ALA A CA 1
ATOM 2687 C C . ALA A 1 331 ? -15.480 -4.651 38.136 1.00 93.50 331 ALA A C 1
ATOM 2689 O O . ALA A 1 331 ? -16.507 -4.561 38.804 1.00 93.50 331 ALA A O 1
ATOM 2690 N N . GLU A 1 332 ? -14.988 -5.823 37.727 1.00 94.12 332 GLU A N 1
ATOM 2691 C CA . GLU A 1 332 ? -15.576 -7.126 38.061 1.00 94.12 332 GLU A CA 1
ATOM 2692 C C . GLU A 1 332 ? -15.562 -7.371 39.573 1.00 94.12 332 GLU A C 1
ATOM 2694 O O . GLU A 1 332 ? -16.613 -7.631 40.156 1.00 94.12 332 GLU A O 1
ATOM 2699 N N . ASN A 1 333 ? -14.415 -7.175 40.234 1.00 93.62 333 ASN A N 1
ATOM 2700 C CA . ASN A 1 333 ? -14.319 -7.297 41.693 1.00 93.62 333 ASN A CA 1
ATOM 2701 C C . ASN A 1 333 ? -15.270 -6.328 42.417 1.00 93.62 333 ASN A C 1
ATOM 2703 O O . ASN A 1 333 ? -15.946 -6.707 43.372 1.00 93.62 333 ASN A O 1
ATOM 2707 N N . ALA A 1 334 ? -15.368 -5.079 41.948 1.00 94.31 334 ALA A N 1
ATOM 2708 C CA . ALA A 1 334 ? -16.304 -4.113 42.514 1.00 94.31 334 ALA A CA 1
ATOM 2709 C C . ALA A 1 334 ? -17.767 -4.551 42.325 1.00 94.31 334 ALA A C 1
ATOM 2711 O O . ALA A 1 334 ? -18.575 -4.388 43.238 1.00 94.31 334 ALA A O 1
ATOM 2712 N N . ALA A 1 335 ? -18.116 -5.116 41.166 1.00 92.69 335 ALA A N 1
ATOM 2713 C CA . ALA A 1 335 ? -19.453 -5.644 40.905 1.00 92.69 335 ALA A CA 1
ATOM 2714 C C . ALA A 1 335 ? -19.787 -6.842 41.810 1.00 92.69 335 ALA A C 1
ATOM 2716 O O . ALA A 1 335 ? -20.889 -6.897 42.357 1.00 92.69 335 ALA A O 1
ATOM 2717 N N . GLU A 1 336 ? -18.836 -7.756 42.031 1.00 93.44 336 GLU A N 1
ATOM 2718 C CA . GLU A 1 336 ? -19.000 -8.858 42.986 1.00 93.44 336 GLU A CA 1
ATOM 2719 C C . GLU A 1 336 ? -19.228 -8.355 44.415 1.00 93.44 336 GLU A C 1
ATOM 2721 O O . GLU A 1 336 ? -20.106 -8.856 45.120 1.00 93.44 336 GLU A O 1
ATOM 2726 N N . ASP A 1 337 ? -18.468 -7.351 44.853 1.00 94.50 337 ASP A N 1
ATOM 2727 C CA . ASP A 1 337 ? -18.640 -6.761 46.181 1.00 94.50 337 ASP A CA 1
ATOM 2728 C C . ASP A 1 337 ? -19.999 -6.062 46.324 1.00 94.50 337 ASP A C 1
ATOM 2730 O O . ASP A 1 337 ? -20.648 -6.181 47.368 1.00 94.50 337 ASP A O 1
ATOM 2734 N N . PHE A 1 338 ? -20.488 -5.401 45.270 1.00 95.44 338 PHE A N 1
ATOM 2735 C CA . PHE A 1 338 ? -21.841 -4.843 45.252 1.00 95.44 338 PHE A CA 1
ATOM 2736 C C . PHE A 1 338 ? -22.927 -5.918 45.366 1.00 95.44 338 PHE A C 1
ATOM 2738 O O . PHE A 1 338 ? -23.893 -5.709 46.105 1.00 95.44 338 PHE A O 1
ATOM 2745 N N . GLU A 1 339 ? -22.787 -7.062 44.691 1.00 93.19 339 GLU A N 1
ATOM 2746 C CA . GLU A 1 339 ? -23.741 -8.169 44.841 1.00 93.19 339 GLU A CA 1
ATOM 2747 C C . GLU A 1 339 ? -23.701 -8.768 46.254 1.00 93.19 339 GLU A C 1
ATOM 2749 O O . GLU A 1 339 ? -24.756 -8.936 46.863 1.00 93.19 339 GLU A O 1
ATOM 2754 N N . LYS A 1 340 ? -22.518 -8.955 46.858 1.00 93.94 340 LYS A N 1
ATOM 2755 C CA . LYS A 1 340 ? -22.411 -9.396 48.266 1.00 93.94 340 LYS A CA 1
ATOM 2756 C C . LYS A 1 340 ? -23.092 -8.418 49.229 1.00 93.94 340 LYS A C 1
ATOM 2758 O O . LYS A 1 340 ? -23.799 -8.837 50.147 1.00 93.94 340 LYS A O 1
ATOM 2763 N N . ILE A 1 341 ? -22.910 -7.108 49.030 1.00 94.75 341 ILE A N 1
ATOM 2764 C CA . ILE A 1 341 ? -23.584 -6.074 49.834 1.00 94.75 341 ILE A CA 1
ATOM 2765 C C . ILE A 1 341 ? -25.101 -6.155 49.647 1.00 94.75 341 ILE A C 1
ATOM 2767 O O . ILE A 1 341 ? -25.847 -6.074 50.623 1.00 94.75 341 ILE A O 1
ATOM 2771 N N . LYS A 1 342 ? -25.569 -6.329 48.409 1.00 95.56 342 LYS A N 1
ATOM 2772 C CA . LYS A 1 342 ? -26.992 -6.464 48.091 1.00 95.56 342 LYS A CA 1
ATOM 2773 C C . LYS A 1 342 ? -27.607 -7.698 48.753 1.00 95.56 342 LYS A C 1
ATOM 2775 O O . LYS A 1 342 ? -28.673 -7.571 49.355 1.00 95.56 342 LYS A O 1
ATOM 2780 N N . GLU A 1 343 ? -26.940 -8.847 48.709 1.00 93.88 343 GLU A N 1
ATOM 2781 C CA . GLU A 1 343 ? -27.367 -10.068 49.406 1.00 93.88 343 GLU A CA 1
ATOM 2782 C C . GLU A 1 343 ? -27.399 -9.874 50.929 1.00 93.88 343 GLU A C 1
ATOM 2784 O O . GLU A 1 343 ? -28.391 -10.216 51.577 1.00 93.88 343 GLU A O 1
ATOM 2789 N N . SER A 1 344 ? -26.360 -9.255 51.506 1.00 94.50 344 SER A N 1
ATOM 2790 C CA . SER A 1 344 ? -26.310 -8.940 52.940 1.00 94.50 344 SER A CA 1
ATOM 2791 C C . SER A 1 344 ? -27.459 -8.021 53.360 1.00 94.50 344 SER A C 1
ATOM 2793 O O . SER A 1 344 ? -28.141 -8.297 54.346 1.00 94.50 344 SER A O 1
ATOM 2795 N N . LEU A 1 345 ? -27.719 -6.955 52.597 1.00 94.12 345 LEU A N 1
ATOM 2796 C CA . LEU A 1 345 ? -28.822 -6.031 52.861 1.00 94.12 345 LEU A CA 1
ATOM 2797 C C . LEU A 1 345 ? -30.182 -6.721 52.743 1.00 94.12 345 LEU A C 1
ATOM 2799 O O . LEU A 1 345 ? -31.064 -6.473 53.562 1.00 94.12 345 LEU A O 1
ATOM 2803 N N . GLN A 1 346 ? -30.368 -7.602 51.757 1.00 94.56 346 GLN A N 1
ATOM 2804 C CA . GLN A 1 346 ? -31.595 -8.394 51.648 1.00 94.56 346 GLN A CA 1
ATOM 2805 C C . GLN A 1 346 ? -31.797 -9.295 52.872 1.00 94.56 346 GLN A C 1
ATOM 2807 O O . GLN A 1 346 ? -32.908 -9.362 53.404 1.00 94.56 346 GLN A O 1
ATOM 2812 N N . ALA A 1 347 ? -30.736 -9.948 53.355 1.00 93.75 347 ALA A N 1
ATOM 2813 C CA . ALA A 1 347 ? -30.794 -10.774 54.556 1.00 93.75 347 ALA A CA 1
ATOM 2814 C C . ALA A 1 347 ? -31.117 -9.953 55.817 1.00 93.75 347 ALA A C 1
ATOM 2816 O O . ALA A 1 347 ? -31.930 -10.387 56.637 1.00 93.75 347 ALA A O 1
ATOM 2817 N N . ASP A 1 348 ? -30.527 -8.763 55.966 1.00 94.44 348 ASP A N 1
ATOM 2818 C CA . ASP A 1 348 ? -30.822 -7.854 57.078 1.00 94.44 348 ASP A CA 1
ATOM 2819 C C . ASP A 1 348 ? -32.273 -7.352 57.026 1.00 94.44 348 ASP A C 1
ATOM 2821 O O . ASP A 1 348 ? -32.973 -7.402 58.036 1.00 94.44 348 ASP A O 1
ATOM 2825 N N . VAL A 1 349 ? -32.780 -6.975 55.846 1.00 94.44 349 VAL A N 1
ATOM 2826 C CA . VAL A 1 349 ? -34.188 -6.577 55.667 1.00 94.44 349 VAL A CA 1
ATOM 2827 C C . VAL A 1 349 ? -35.145 -7.708 56.050 1.00 94.44 349 VAL A C 1
ATOM 2829 O O . VAL A 1 349 ? -36.133 -7.463 56.742 1.00 94.44 349 VAL A O 1
ATOM 2832 N N . LEU A 1 350 ? -34.870 -8.950 55.640 1.00 94.94 350 LEU A N 1
ATOM 2833 C CA . LEU A 1 350 ? -35.695 -10.104 56.017 1.00 94.94 350 LEU A CA 1
ATOM 2834 C C . LEU A 1 350 ? -35.670 -10.360 57.530 1.00 94.94 350 LEU A C 1
ATOM 2836 O O . LEU A 1 350 ? -36.707 -10.677 58.117 1.00 94.94 350 LEU A O 1
ATOM 2840 N N . ARG A 1 351 ? -34.507 -10.194 58.171 1.00 93.44 351 ARG A N 1
ATOM 2841 C CA . ARG A 1 351 ? -34.359 -10.331 59.627 1.00 93.44 351 ARG A CA 1
ATOM 2842 C C . ARG A 1 351 ? -35.181 -9.277 60.368 1.00 93.44 351 ARG A C 1
ATOM 2844 O O . ARG A 1 351 ? -35.965 -9.634 61.243 1.00 93.44 351 ARG A O 1
ATOM 2851 N N . GLU A 1 352 ? -35.069 -8.016 59.962 1.00 93.38 352 GLU A N 1
ATOM 2852 C CA . GLU A 1 352 ? -35.840 -6.895 60.515 1.00 93.38 352 GLU A CA 1
ATOM 2853 C C . GLU A 1 352 ? -37.349 -7.076 60.309 1.00 93.38 352 GLU A C 1
ATOM 2855 O O . GLU A 1 352 ? -38.155 -6.783 61.195 1.00 93.38 352 GLU A O 1
ATOM 2860 N N . GLN A 1 353 ? -37.778 -7.597 59.157 1.00 93.50 353 GLN A N 1
ATOM 2861 C CA . GLN A 1 353 ? -39.188 -7.923 58.925 1.00 93.50 353 GLN A CA 1
ATOM 2862 C C . GLN A 1 353 ? -39.688 -9.020 59.875 1.00 93.50 353 GLN A C 1
ATOM 2864 O O . GLN A 1 353 ? -40.793 -8.904 60.415 1.00 93.50 353 GLN A O 1
ATOM 2869 N N . ALA A 1 354 ? -38.885 -10.062 60.108 1.00 93.31 354 ALA A N 1
ATOM 2870 C CA . ALA A 1 354 ? -39.219 -11.132 61.044 1.00 93.31 354 ALA A CA 1
ATOM 2871 C C . ALA A 1 354 ? -39.277 -10.630 62.497 1.00 93.31 354 ALA A C 1
ATOM 2873 O O . ALA A 1 354 ? -40.209 -10.973 63.230 1.00 93.31 354 ALA A O 1
ATOM 2874 N N . GLU A 1 355 ? -38.333 -9.779 62.904 1.00 94.25 355 GLU A N 1
ATOM 2875 C CA . GLU A 1 355 ? -38.327 -9.156 64.229 1.00 94.25 355 GLU A CA 1
ATOM 2876 C C . GLU A 1 355 ? -39.544 -8.245 64.428 1.00 94.25 355 GLU A C 1
ATOM 2878 O O . GLU A 1 355 ? -40.266 -8.383 65.415 1.00 94.25 355 GLU A O 1
ATOM 2883 N N . ASN A 1 356 ? -39.871 -7.406 63.442 1.00 92.75 356 ASN A N 1
ATOM 2884 C CA . ASN A 1 356 ? -41.078 -6.580 63.469 1.00 92.75 356 ASN A CA 1
ATOM 2885 C C . ASN A 1 356 ? -42.365 -7.413 63.560 1.00 92.75 356 ASN A C 1
ATOM 2887 O O . ASN A 1 356 ? -43.304 -7.034 64.264 1.00 92.75 356 ASN A O 1
ATOM 2891 N N . ALA A 1 357 ? -42.439 -8.550 62.861 1.00 92.56 357 ALA A N 1
ATOM 2892 C CA . ALA A 1 357 ? -43.578 -9.460 62.963 1.00 92.56 357 ALA A CA 1
ATOM 2893 C C . ALA A 1 357 ? -43.700 -10.062 64.374 1.00 92.56 357 ALA A C 1
ATOM 2895 O O . ALA A 1 357 ? -44.805 -10.141 64.917 1.00 92.56 357 ALA A O 1
ATOM 2896 N N . LYS A 1 358 ? -42.570 -10.431 64.990 1.00 94.56 358 LYS A N 1
ATOM 2897 C CA . LYS A 1 358 ? -42.520 -10.925 66.369 1.00 94.56 358 LYS A CA 1
ATOM 2898 C C . LYS A 1 358 ? -42.960 -9.852 67.369 1.00 94.56 358 LYS A C 1
ATOM 2900 O O . LYS A 1 358 ? -43.859 -10.113 68.164 1.00 94.56 358 LYS A O 1
ATOM 2905 N N . LEU A 1 359 ? -42.418 -8.638 67.267 1.00 94.06 359 LEU A N 1
ATOM 2906 C CA . LEU A 1 359 ? -42.788 -7.504 68.121 1.00 94.06 359 LEU A CA 1
ATOM 2907 C C . LEU A 1 359 ? -44.273 -7.143 67.992 1.00 94.06 359 LEU A C 1
ATOM 2909 O O . LEU A 1 359 ? -44.926 -6.871 68.996 1.00 94.06 359 LEU A O 1
ATOM 2913 N N . LYS A 1 360 ? -44.852 -7.192 66.783 1.00 94.94 360 LYS A N 1
ATOM 2914 C CA . LYS A 1 360 ? -46.304 -7.009 66.595 1.00 94.94 360 LYS A CA 1
ATOM 2915 C C . LYS A 1 360 ? -47.124 -8.054 67.348 1.00 94.94 360 LYS A C 1
ATOM 2917 O O . LYS A 1 360 ? -48.152 -7.710 67.923 1.00 94.94 360 LYS A O 1
ATOM 2922 N N . LYS A 1 361 ? -46.682 -9.314 67.345 1.00 94.31 361 LYS A N 1
ATOM 2923 C CA . LYS A 1 361 ? -47.355 -10.392 68.076 1.00 94.31 361 LYS A CA 1
ATOM 2924 C C . LYS A 1 361 ? -47.264 -10.177 69.589 1.00 94.31 361 LYS A C 1
ATOM 2926 O O . LYS A 1 361 ? -48.286 -10.234 70.261 1.00 94.31 361 LYS A O 1
ATOM 2931 N N . GLU A 1 362 ? -46.076 -9.857 70.101 1.00 93.88 362 GLU A N 1
ATOM 2932 C CA . GLU A 1 362 ? -45.859 -9.538 71.521 1.00 93.88 362 GLU A CA 1
ATOM 2933 C C . GLU A 1 362 ? -46.684 -8.314 71.963 1.00 93.88 362 GLU A C 1
ATOM 2935 O O . GLU A 1 362 ? -47.267 -8.299 73.049 1.00 93.88 362 GLU A O 1
ATOM 2940 N N . LEU A 1 363 ? -46.811 -7.297 71.104 1.00 94.00 363 LEU A N 1
ATOM 2941 C CA . LEU A 1 363 ? -47.664 -6.135 71.358 1.00 94.00 363 LEU A CA 1
ATOM 2942 C C . LEU A 1 363 ? -49.148 -6.522 71.471 1.00 94.00 363 LEU A C 1
ATOM 2944 O O . LEU A 1 363 ? -49.867 -6.007 72.323 1.00 94.00 363 LEU A O 1
ATOM 2948 N N . GLU A 1 364 ? -49.628 -7.427 70.623 1.00 93.38 364 GLU A N 1
ATOM 2949 C CA . GLU A 1 364 ? -51.025 -7.864 70.664 1.00 93.38 364 GLU A CA 1
ATOM 2950 C C . GLU A 1 364 ? -51.311 -8.785 71.863 1.00 93.38 364 GLU A C 1
ATOM 2952 O O . GLU A 1 364 ? -52.362 -8.684 72.503 1.00 93.38 364 GLU A O 1
ATOM 2957 N N . GLU A 1 365 ? -50.345 -9.629 72.236 1.00 93.00 365 GLU A N 1
ATOM 2958 C CA . GLU A 1 365 ? -50.392 -10.440 73.457 1.00 93.00 365 GLU A CA 1
ATOM 2959 C C . GLU A 1 365 ? -50.410 -9.556 74.715 1.00 93.00 365 GLU A C 1
ATOM 2961 O O . GLU A 1 365 ? -51.228 -9.771 75.611 1.00 93.00 365 GLU A O 1
ATOM 2966 N N . THR A 1 366 ? -49.573 -8.514 74.773 1.00 91.88 366 THR A N 1
ATOM 2967 C CA . THR A 1 366 ? -49.556 -7.562 75.900 1.00 91.88 366 THR A CA 1
ATOM 2968 C C . THR A 1 366 ? -50.836 -6.732 75.990 1.00 91.88 366 THR A C 1
ATOM 2970 O O . THR A 1 366 ? -51.345 -6.543 77.097 1.00 91.88 366 THR A O 1
ATOM 2973 N N . LYS A 1 367 ? -51.425 -6.300 74.865 1.00 93.06 367 LYS A N 1
ATOM 2974 C CA . LYS A 1 367 ? -52.772 -5.696 74.860 1.00 93.06 367 LYS A CA 1
ATOM 2975 C C . LYS A 1 367 ? -53.830 -6.658 75.393 1.00 93.06 367 LYS A C 1
ATOM 2977 O O . LYS A 1 367 ? -54.603 -6.281 76.267 1.00 93.06 367 LYS A O 1
ATOM 2982 N N . SER A 1 368 ? -53.830 -7.907 74.928 1.00 90.69 368 SER A N 1
ATOM 2983 C CA . SER A 1 368 ? -54.780 -8.929 75.389 1.00 90.69 368 SER A CA 1
ATOM 2984 C C . SER A 1 368 ? -54.637 -9.192 76.893 1.00 90.69 368 SER A C 1
ATOM 2986 O O . SER A 1 368 ? -55.631 -9.309 77.612 1.00 90.69 368 SER A O 1
ATOM 2988 N N . ALA A 1 369 ? -53.400 -9.228 77.399 1.00 91.25 369 ALA A N 1
ATOM 2989 C CA . ALA A 1 369 ? -53.121 -9.340 78.827 1.00 91.25 369 ALA A CA 1
ATOM 2990 C C . ALA A 1 369 ? -53.620 -8.110 79.604 1.00 91.25 369 ALA A C 1
ATOM 2992 O O . ALA A 1 369 ? -54.253 -8.269 80.646 1.00 91.25 369 ALA A O 1
ATOM 2993 N N . SER A 1 370 ? -53.394 -6.898 79.087 1.00 90.31 370 SER A N 1
ATOM 2994 C CA . SER A 1 370 ? -53.916 -5.645 79.649 1.00 90.31 370 SER A CA 1
ATOM 2995 C C . SER A 1 370 ? -55.445 -5.653 79.747 1.00 90.31 370 SER A C 1
ATOM 2997 O O . SER A 1 370 ? -55.999 -5.310 80.789 1.00 90.31 370 SER A O 1
ATOM 2999 N N . GLU A 1 371 ? -56.145 -6.078 78.693 1.00 90.19 371 GLU A N 1
ATOM 3000 C CA . GLU A 1 371 ? -57.605 -6.228 78.706 1.00 90.19 371 GLU A CA 1
ATOM 3001 C C . GLU A 1 371 ? -58.067 -7.279 79.726 1.00 90.19 371 GLU A C 1
ATOM 3003 O O . GLU A 1 371 ? -59.065 -7.083 80.422 1.00 90.19 371 GLU A O 1
ATOM 3008 N N . GLY A 1 372 ? -57.327 -8.386 79.857 1.00 89.50 372 GLY A N 1
ATOM 3009 C CA . GLY A 1 372 ? -57.551 -9.390 80.897 1.00 89.50 372 GLY A CA 1
ATOM 3010 C C . GLY A 1 372 ? -57.411 -8.812 82.308 1.00 89.50 372 GLY A C 1
ATOM 3011 O O . GLY A 1 372 ? -58.286 -9.024 83.148 1.00 89.50 372 GLY A O 1
ATOM 3012 N N . PHE A 1 373 ? -56.359 -8.028 82.558 1.00 89.56 373 PHE A N 1
ATOM 3013 C CA . PHE A 1 373 ? -56.154 -7.328 83.828 1.00 89.56 373 PHE A CA 1
ATOM 3014 C C . PHE A 1 373 ? -57.272 -6.326 84.127 1.00 89.56 373 PHE A C 1
ATOM 3016 O O . PHE A 1 373 ? -57.753 -6.296 85.259 1.00 89.56 373 PHE A O 1
ATOM 3023 N N . ALA A 1 374 ? -57.734 -5.561 83.134 1.00 89.00 374 ALA A N 1
ATOM 3024 C CA . ALA A 1 374 ? -58.852 -4.633 83.300 1.00 89.00 374 ALA A CA 1
ATOM 3025 C C . ALA A 1 374 ? -60.140 -5.363 83.727 1.00 89.00 374 ALA A C 1
ATOM 3027 O O . ALA A 1 374 ? -60.783 -4.963 84.695 1.00 89.00 374 ALA A O 1
ATOM 3028 N N . LYS A 1 375 ? -60.467 -6.499 83.094 1.00 90.88 375 LYS A N 1
ATOM 3029 C CA . LYS A 1 375 ? -61.619 -7.338 83.485 1.00 90.88 375 LYS A CA 1
ATOM 3030 C C . LYS A 1 375 ? -61.489 -7.894 84.904 1.00 90.88 375 LYS A C 1
ATOM 3032 O O . LYS A 1 375 ? -62.476 -7.959 85.641 1.00 90.88 375 LYS A O 1
ATOM 3037 N N . VAL A 1 376 ? -60.283 -8.307 85.301 1.00 90.25 376 VAL A N 1
ATOM 3038 C CA . VAL A 1 376 ? -59.999 -8.761 86.673 1.00 90.25 376 VAL A CA 1
ATOM 3039 C C . VAL A 1 376 ? -60.184 -7.616 87.665 1.00 90.25 376 VAL A C 1
ATOM 3041 O O . VAL A 1 376 ? -60.811 -7.817 88.702 1.00 90.25 376 VAL A O 1
ATOM 3044 N N . GLN A 1 377 ? -59.697 -6.418 87.340 1.00 91.44 377 GLN A N 1
ATOM 3045 C CA . GLN A 1 377 ? -59.865 -5.225 88.165 1.00 91.44 377 GLN A CA 1
ATOM 3046 C C . GLN A 1 377 ? -61.347 -4.864 88.341 1.00 91.44 377 GLN A C 1
ATOM 3048 O O . GLN A 1 377 ? -61.779 -4.660 89.474 1.00 91.44 377 GLN A O 1
ATOM 3053 N N . GLU A 1 378 ? -62.137 -4.855 87.263 1.00 90.56 378 GLU A N 1
ATOM 3054 C CA . GLU A 1 378 ? -63.591 -4.635 87.322 1.00 90.56 378 GLU A CA 1
ATOM 3055 C C . GLU A 1 378 ? -64.295 -5.696 88.182 1.00 90.56 378 GLU A C 1
ATOM 3057 O O . GLU A 1 378 ? -65.126 -5.367 89.030 1.00 90.56 378 GLU A O 1
ATOM 3062 N N . SER A 1 379 ? -63.924 -6.971 88.022 1.00 89.31 379 SER A N 1
ATOM 3063 C CA . SER A 1 379 ? -64.492 -8.081 88.801 1.00 89.31 379 SER A CA 1
ATOM 3064 C C . SER A 1 379 ? -64.157 -7.975 90.294 1.00 89.31 379 SER A C 1
ATOM 3066 O O . SER A 1 379 ? -65.019 -8.186 91.151 1.00 89.31 379 SER A O 1
ATOM 3068 N N . LEU A 1 380 ? -62.912 -7.617 90.624 1.00 89.19 380 LEU A N 1
ATOM 3069 C CA . LEU A 1 380 ? -62.472 -7.355 91.996 1.00 89.19 380 LEU A CA 1
ATOM 3070 C C . LEU A 1 380 ? -63.213 -6.162 92.594 1.00 89.19 380 LEU A C 1
ATOM 3072 O O . LEU A 1 380 ? -63.701 -6.261 93.717 1.00 89.19 380 LEU A O 1
ATOM 3076 N N . GLN A 1 381 ? -63.348 -5.065 91.848 1.00 92.31 381 GLN A N 1
ATOM 3077 C CA . GLN A 1 381 ? -64.085 -3.888 92.299 1.00 92.31 381 GLN A CA 1
ATOM 3078 C C . GLN A 1 381 ? -65.549 -4.231 92.604 1.00 92.31 381 GLN A C 1
ATOM 3080 O O . GLN A 1 381 ? -66.038 -3.900 93.684 1.00 92.31 381 GLN A O 1
ATOM 3085 N N . ALA A 1 382 ? -66.221 -4.971 91.718 1.00 88.69 382 ALA A N 1
ATOM 3086 C CA . ALA A 1 382 ? -67.585 -5.443 91.949 1.00 88.69 382 ALA A CA 1
ATOM 3087 C C . ALA A 1 382 ? -67.693 -6.351 93.190 1.00 88.69 382 ALA A C 1
ATOM 3089 O O . ALA A 1 382 ? -68.644 -6.236 93.966 1.00 88.69 382 ALA A O 1
ATOM 3090 N N . THR A 1 383 ? -66.702 -7.222 93.411 1.00 88.44 383 THR A N 1
ATOM 3091 C CA . THR A 1 383 ? -66.640 -8.098 94.593 1.00 88.44 383 THR A CA 1
ATOM 3092 C C . THR A 1 383 ? -66.473 -7.286 95.878 1.00 88.44 383 THR A C 1
ATOM 3094 O O . THR A 1 383 ? -67.211 -7.500 96.837 1.00 88.44 383 THR A O 1
ATOM 3097 N N . VAL A 1 384 ? -65.572 -6.301 95.887 1.00 88.88 384 VAL A N 1
ATOM 3098 C CA . VAL A 1 384 ? -65.363 -5.401 97.031 1.00 88.88 384 VAL A CA 1
ATOM 3099 C C . VAL A 1 384 ? -66.628 -4.597 97.337 1.00 88.88 384 VAL A C 1
ATOM 3101 O O . VAL A 1 384 ? -67.027 -4.503 98.496 1.00 88.88 384 VAL A O 1
ATOM 3104 N N . GLU A 1 385 ? -67.305 -4.046 96.325 1.00 89.38 385 GLU A N 1
ATOM 3105 C CA . GLU A 1 385 ? -68.579 -3.340 96.516 1.00 89.38 385 GLU A CA 1
ATOM 3106 C C . GLU A 1 385 ? -69.668 -4.254 97.095 1.00 89.38 385 GLU A C 1
ATOM 3108 O O . GLU A 1 385 ? -70.450 -3.832 97.954 1.00 89.38 385 GLU A O 1
ATOM 3113 N N . HIS A 1 386 ? -69.724 -5.511 96.647 1.00 90.25 386 HIS A N 1
ATOM 3114 C CA . HIS A 1 386 ? -70.633 -6.514 97.192 1.00 90.25 386 HIS A CA 1
ATOM 3115 C C . HIS A 1 386 ? -70.317 -6.826 98.663 1.00 90.25 386 HIS A C 1
ATOM 3117 O O . HIS A 1 386 ? -71.213 -6.771 99.506 1.00 90.25 386 HIS A O 1
ATOM 3123 N N . GLU A 1 387 ? -69.053 -7.085 99.005 1.00 88.38 387 GLU A N 1
ATOM 3124 C CA . GLU A 1 387 ? -68.629 -7.340 100.388 1.00 88.38 387 GLU A CA 1
ATOM 3125 C C . GLU A 1 387 ? -68.863 -6.138 101.310 1.00 88.38 387 GLU A C 1
ATOM 3127 O O . GLU A 1 387 ? -69.267 -6.307 102.462 1.00 88.38 387 GLU A O 1
ATOM 3132 N N . GLN A 1 388 ? -68.676 -4.909 100.821 1.00 88.88 388 GLN A N 1
ATOM 3133 C CA . GLN A 1 388 ? -69.013 -3.699 101.574 1.00 88.88 388 GLN A CA 1
ATOM 3134 C C . GLN A 1 388 ? -70.517 -3.611 101.861 1.00 88.88 388 GLN A C 1
ATOM 3136 O O . GLN A 1 388 ? -70.905 -3.278 102.986 1.00 88.88 388 GLN A O 1
ATOM 3141 N N . LYS A 1 389 ? -71.371 -3.937 100.879 1.00 89.81 389 LYS A N 1
ATOM 3142 C CA . LYS A 1 389 ? -72.832 -3.999 101.060 1.00 89.81 389 LYS A CA 1
ATOM 3143 C C . LYS A 1 389 ? -73.229 -5.078 102.068 1.00 89.81 389 LYS A C 1
ATOM 3145 O O . LYS A 1 389 ? -74.031 -4.787 102.956 1.00 89.81 389 LYS A O 1
ATOM 3150 N N . GLU A 1 390 ? -72.646 -6.272 101.980 1.00 89.69 390 GLU A N 1
ATOM 3151 C CA . GLU A 1 390 ? -72.858 -7.358 102.949 1.00 89.69 390 GLU A CA 1
ATOM 3152 C C . GLU A 1 390 ? -72.382 -6.963 104.351 1.00 89.69 390 GLU A C 1
ATOM 3154 O O . GLU A 1 390 ? -73.120 -7.100 105.320 1.00 89.69 390 GLU A O 1
ATOM 3159 N N . THR A 1 391 ? -71.210 -6.342 104.483 1.00 87.94 391 THR A N 1
ATOM 3160 C CA . THR A 1 391 ? -70.713 -5.849 105.777 1.00 87.94 391 THR A CA 1
ATOM 3161 C C . THR A 1 391 ? -71.646 -4.791 106.372 1.00 87.94 391 THR A C 1
ATOM 3163 O O . THR A 1 391 ? -71.930 -4.805 107.572 1.00 87.94 391 THR A O 1
ATOM 3166 N N . ALA A 1 392 ? -72.148 -3.860 105.554 1.00 87.38 392 ALA A N 1
ATOM 3167 C CA . ALA A 1 392 ? -73.116 -2.857 105.990 1.00 87.38 392 ALA A CA 1
ATOM 3168 C C . ALA A 1 392 ? -74.452 -3.491 106.411 1.00 87.38 392 ALA A C 1
ATOM 3170 O O . ALA A 1 392 ? -75.060 -3.054 107.390 1.00 87.38 392 ALA A O 1
ATOM 3171 N N . ARG A 1 393 ? -74.898 -4.532 105.700 1.00 92.88 393 ARG A N 1
ATOM 3172 C CA . ARG A 1 393 ? -76.075 -5.330 106.054 1.00 92.88 393 ARG A CA 1
ATOM 3173 C C . ARG A 1 393 ? -75.872 -6.056 107.388 1.00 92.88 393 ARG A C 1
ATOM 3175 O O . ARG A 1 393 ? -76.676 -5.850 108.292 1.00 92.88 393 ARG A O 1
ATOM 3182 N N . LEU A 1 394 ? -74.777 -6.799 107.551 1.00 89.50 394 LEU A N 1
ATOM 3183 C CA . LEU A 1 394 ? -74.428 -7.500 108.792 1.00 89.50 394 LEU A CA 1
ATOM 3184 C C . LEU A 1 394 ? -74.307 -6.541 109.985 1.00 89.50 394 LEU A C 1
ATOM 3186 O O . LEU A 1 394 ? -74.753 -6.866 111.081 1.00 89.50 394 LEU A O 1
ATOM 3190 N N . LYS A 1 395 ? -73.766 -5.328 109.792 1.00 89.38 395 LYS A N 1
ATOM 3191 C CA . LYS A 1 395 ? -73.761 -4.288 110.838 1.00 89.38 395 LYS A CA 1
ATOM 3192 C C . LYS A 1 395 ? -75.174 -3.888 111.269 1.00 89.38 395 LYS A C 1
ATOM 3194 O O . LYS A 1 395 ? -75.402 -3.756 112.467 1.00 89.38 395 LYS A O 1
ATOM 3199 N N . ARG A 1 396 ? -76.122 -3.725 110.333 1.00 87.81 396 ARG A N 1
ATOM 3200 C CA . ARG A 1 396 ? -77.530 -3.456 110.686 1.00 87.81 396 ARG A CA 1
ATOM 3201 C C . ARG A 1 396 ? -78.154 -4.623 111.444 1.00 87.81 396 ARG A C 1
ATOM 3203 O O . ARG A 1 396 ? -78.775 -4.385 112.472 1.00 87.81 396 ARG A O 1
ATOM 3210 N N . GLU A 1 397 ? -77.948 -5.856 110.983 1.00 88.38 397 GLU A N 1
ATOM 3211 C CA . GLU A 1 397 ? -78.444 -7.060 111.669 1.00 88.38 397 GLU A CA 1
ATOM 3212 C C . GLU A 1 397 ? -77.866 -7.171 113.097 1.00 88.38 397 GLU A C 1
ATOM 3214 O O . GLU A 1 397 ? -78.579 -7.504 114.047 1.00 88.38 397 GLU A O 1
ATOM 3219 N N . LEU A 1 398 ? -76.589 -6.818 113.291 1.00 87.44 398 LEU A N 1
ATOM 3220 C CA . LEU A 1 398 ? -75.955 -6.749 114.612 1.00 87.44 398 LEU A CA 1
ATOM 3221 C C . LEU A 1 398 ? -76.584 -5.664 115.508 1.00 87.44 398 LEU A C 1
ATOM 3223 O O . LEU A 1 398 ? -76.772 -5.861 116.707 1.00 87.44 398 LEU A O 1
ATOM 3227 N N . GLU A 1 399 ? -76.899 -4.500 114.946 1.00 86.06 399 GLU A N 1
ATOM 3228 C CA . GLU A 1 399 ? -77.549 -3.401 115.667 1.00 86.06 399 GLU A CA 1
ATOM 3229 C C . GLU A 1 399 ? -78.987 -3.763 116.071 1.00 86.06 399 GLU A C 1
ATOM 3231 O O . GLU A 1 399 ? -79.420 -3.484 117.189 1.00 86.06 399 GLU A O 1
ATOM 3236 N N . GLU A 1 400 ? -79.722 -4.435 115.185 1.00 86.06 400 GLU A N 1
ATOM 3237 C CA . GLU A 1 400 ? -81.059 -4.959 115.464 1.00 86.06 400 GLU A CA 1
ATOM 3238 C C . GLU A 1 400 ? -81.027 -6.037 116.546 1.00 86.06 400 GLU A C 1
ATOM 3240 O O . GLU A 1 400 ? -81.789 -5.958 117.508 1.00 86.06 400 GLU A O 1
ATOM 3245 N N . THR A 1 401 ? -80.108 -7.000 116.461 1.00 83.00 401 THR A N 1
ATOM 3246 C CA . THR A 1 401 ? -79.946 -8.027 117.504 1.00 83.00 401 THR A CA 1
ATOM 3247 C C . THR A 1 401 ? -79.540 -7.428 118.851 1.00 83.00 401 THR A C 1
ATOM 3249 O O . THR A 1 401 ? -80.043 -7.878 119.883 1.00 83.00 401 THR A O 1
ATOM 3252 N N . LYS A 1 402 ? -78.718 -6.367 118.880 1.00 85.00 402 LYS A N 1
ATOM 3253 C CA . LYS A 1 402 ? -78.465 -5.586 120.106 1.00 85.00 402 LYS A CA 1
ATOM 3254 C C . LYS A 1 402 ? -79.736 -4.944 120.656 1.00 85.00 402 LYS A C 1
ATOM 3256 O O . LYS A 1 402 ? -80.017 -5.109 121.837 1.00 85.00 402 LYS A O 1
ATOM 3261 N N . LYS A 1 403 ? -80.541 -4.277 119.823 1.00 84.75 403 LYS A N 1
ATOM 3262 C CA . LYS A 1 403 ? -81.826 -3.693 120.256 1.00 84.75 403 LYS A CA 1
ATOM 3263 C C . LYS A 1 403 ? -82.783 -4.751 120.800 1.00 84.75 403 LYS A C 1
ATOM 3265 O O . LYS A 1 403 ? -83.463 -4.509 121.795 1.00 84.75 403 LYS A O 1
ATOM 3270 N N . VAL A 1 404 ? -82.828 -5.927 120.174 1.00 84.69 404 VAL A N 1
ATOM 3271 C CA . VAL A 1 404 ? -83.615 -7.067 120.661 1.00 84.69 404 VAL A CA 1
ATOM 3272 C C . VAL A 1 404 ? -83.089 -7.545 122.015 1.00 84.69 404 VAL A C 1
ATOM 3274 O O . VAL A 1 404 ? -83.891 -7.780 122.915 1.00 84.69 404 VAL A O 1
ATOM 3277 N N . SER A 1 405 ? -81.768 -7.644 122.205 1.00 76.94 405 SER A N 1
ATOM 3278 C CA . SER A 1 405 ? -81.187 -8.056 123.490 1.00 76.94 405 SER A CA 1
ATOM 3279 C C . SER A 1 405 ? -81.429 -7.026 124.603 1.00 76.94 405 SER A C 1
ATOM 3281 O O . SER A 1 405 ? -81.789 -7.410 125.714 1.00 76.94 405 SER A O 1
ATOM 3283 N N . GLU A 1 406 ? -81.342 -5.726 124.305 1.00 79.81 406 GLU A N 1
ATOM 3284 C CA . GLU A 1 406 ? -81.720 -4.641 125.220 1.00 79.81 406 GLU A CA 1
ATOM 3285 C C . GLU A 1 406 ? -83.214 -4.687 125.561 1.00 79.81 406 GLU A C 1
ATOM 3287 O O . GLU A 1 406 ? -83.600 -4.519 126.718 1.00 79.81 406 GLU A O 1
ATOM 3292 N N . GLY A 1 407 ? -84.065 -4.957 124.566 1.00 79.56 407 GLY A N 1
ATOM 3293 C CA . GLY A 1 407 ? -85.488 -5.212 124.769 1.00 79.56 407 GLY A CA 1
ATOM 3294 C C . GLY A 1 407 ? -85.719 -6.393 125.712 1.00 79.56 407 GLY A C 1
ATOM 3295 O O . GLY A 1 407 ? -86.503 -6.288 126.653 1.00 79.56 407 GLY A O 1
ATOM 3296 N N . PHE A 1 408 ? -84.977 -7.485 125.527 1.00 81.38 408 PHE A N 1
ATOM 3297 C CA . PHE A 1 408 ? -85.035 -8.661 126.392 1.00 81.38 408 PHE A CA 1
ATOM 3298 C C . PHE A 1 408 ? -84.551 -8.361 127.820 1.00 81.38 408 PHE A C 1
ATOM 3300 O O . PHE A 1 408 ? -85.156 -8.826 128.785 1.00 81.38 408 PHE A O 1
ATOM 3307 N N . ALA A 1 409 ? -83.506 -7.542 127.980 1.00 77.25 409 ALA A N 1
ATOM 3308 C CA . ALA A 1 409 ? -83.026 -7.086 129.284 1.00 77.25 409 ALA A CA 1
ATOM 3309 C C . ALA A 1 409 ? -84.080 -6.242 130.021 1.00 77.25 409 ALA A C 1
ATOM 3311 O O . ALA A 1 409 ? -84.342 -6.492 131.195 1.00 77.25 409 ALA A O 1
ATOM 3312 N N . LYS A 1 410 ? -84.758 -5.321 129.323 1.00 78.62 410 LYS A N 1
ATOM 3313 C CA . LYS A 1 410 ? -85.873 -4.536 129.887 1.00 78.62 410 LYS A CA 1
ATOM 3314 C C . LYS A 1 410 ? -87.057 -5.412 130.287 1.00 78.62 410 LYS A C 1
ATOM 3316 O O . LYS A 1 410 ? -87.636 -5.211 131.351 1.00 78.62 410 LYS A O 1
ATOM 3321 N N . VAL A 1 411 ? -87.406 -6.403 129.462 1.00 80.19 411 VAL A N 1
ATOM 3322 C CA . VAL A 1 411 ? -88.439 -7.393 129.809 1.00 80.19 411 VAL A CA 1
ATOM 3323 C C . VAL A 1 411 ? -88.030 -8.154 131.066 1.00 80.19 411 VAL A C 1
ATOM 3325 O O . VAL A 1 411 ? -88.843 -8.292 131.973 1.00 80.19 411 VAL A O 1
ATOM 3328 N N . LYS A 1 412 ? -86.769 -8.589 131.164 1.00 83.00 412 LYS A N 1
ATOM 3329 C CA . LYS A 1 412 ? -86.238 -9.267 132.352 1.00 83.00 412 LYS A CA 1
ATOM 3330 C C . LYS A 1 412 ? -86.323 -8.389 133.607 1.00 83.00 412 LYS A C 1
ATOM 3332 O O . LYS A 1 412 ? -86.772 -8.883 134.637 1.00 83.00 412 LYS A O 1
ATOM 3337 N N . GLU A 1 413 ? -85.938 -7.114 133.532 1.00 77.81 413 GLU A N 1
ATOM 3338 C CA . GLU A 1 413 ? -86.064 -6.160 134.648 1.00 77.81 413 GLU A CA 1
ATOM 3339 C C . GLU A 1 413 ? -87.526 -5.941 135.056 1.00 77.81 413 GLU A C 1
ATOM 3341 O O . GLU A 1 413 ? -87.852 -5.993 136.241 1.00 77.81 413 GLU A O 1
ATOM 3346 N N . SER A 1 414 ? -88.425 -5.760 134.085 1.00 75.00 414 SER A N 1
ATOM 3347 C CA . SER A 1 414 ? -89.859 -5.593 134.341 1.00 75.00 414 SER A CA 1
ATOM 3348 C C . SER A 1 414 ? -90.469 -6.844 134.984 1.00 75.00 414 SER A C 1
ATOM 3350 O O . SER A 1 414 ? -91.223 -6.741 135.954 1.00 75.00 414 SER A O 1
ATOM 3352 N N . LEU A 1 415 ? -90.075 -8.037 134.528 1.00 78.69 415 LEU A N 1
ATOM 3353 C CA . LEU A 1 415 ? -90.480 -9.305 135.135 1.00 78.69 415 LEU A CA 1
ATOM 3354 C C . LEU A 1 415 ? -89.971 -9.413 136.580 1.00 78.69 415 LEU A C 1
ATOM 3356 O O . LEU A 1 415 ? -90.722 -9.793 137.473 1.00 78.69 415 LEU A O 1
ATOM 3360 N N . GLN A 1 416 ? -88.713 -9.036 136.829 1.00 80.12 416 GLN A N 1
ATOM 3361 C CA . GLN A 1 416 ? -88.108 -9.057 138.162 1.00 80.12 416 GLN A CA 1
ATOM 3362 C C . GLN A 1 416 ? -88.801 -8.085 139.129 1.00 80.12 416 GLN A C 1
ATOM 3364 O O . GLN A 1 416 ? -89.056 -8.453 140.277 1.00 80.12 416 GLN A O 1
ATOM 3369 N N . ALA A 1 417 ? -89.161 -6.886 138.665 1.00 76.38 417 ALA A N 1
ATOM 3370 C CA . ALA A 1 417 ? -89.949 -5.925 139.435 1.00 76.38 417 ALA A CA 1
ATOM 3371 C C . ALA A 1 417 ? -91.358 -6.458 139.751 1.00 76.38 417 ALA A C 1
ATOM 3373 O O . ALA A 1 417 ? -91.834 -6.323 140.877 1.00 76.38 417 ALA A O 1
ATOM 3374 N N . THR A 1 418 ? -91.999 -7.128 138.788 1.00 74.06 418 THR A N 1
ATOM 3375 C CA . THR A 1 418 ? -93.319 -7.754 138.986 1.00 74.06 418 THR A CA 1
ATOM 3376 C C . THR A 1 418 ? -93.249 -8.855 140.048 1.00 74.06 418 THR A C 1
ATOM 3378 O O . THR A 1 418 ? -94.067 -8.883 140.964 1.00 74.06 418 THR A O 1
ATOM 3381 N N . VAL A 1 419 ? -92.218 -9.704 139.998 1.00 76.81 419 VAL A N 1
ATOM 3382 C CA . VAL A 1 419 ? -91.977 -10.749 141.007 1.00 76.81 419 VAL A CA 1
ATOM 3383 C C . VAL A 1 419 ? -91.728 -10.151 142.398 1.00 76.81 419 VAL A C 1
ATOM 3385 O O . VAL A 1 419 ? -92.236 -10.681 143.385 1.00 76.81 419 VAL A O 1
ATOM 3388 N N . GLN A 1 420 ? -90.971 -9.053 142.508 1.00 72.94 420 GLN A N 1
ATOM 3389 C CA . GLN A 1 420 ? -90.776 -8.362 143.791 1.00 72.94 420 GLN A CA 1
ATOM 3390 C C . GLN A 1 420 ? -92.092 -7.807 144.346 1.00 72.94 420 GLN A C 1
ATOM 3392 O O . GLN A 1 420 ? -92.394 -8.030 145.518 1.00 72.94 420 GLN A O 1
ATOM 3397 N N . HIS A 1 421 ? -92.902 -7.159 143.506 1.00 78.19 421 HIS A N 1
ATOM 3398 C CA . HIS A 1 421 ? -94.218 -6.661 143.900 1.00 78.19 421 HIS A CA 1
ATOM 3399 C C . HIS A 1 421 ? -95.132 -7.796 144.392 1.00 78.19 421 HIS A C 1
ATOM 3401 O O . HIS A 1 421 ? -95.749 -7.681 145.449 1.00 78.19 421 HIS A O 1
ATOM 3407 N N . GLU A 1 422 ? -95.183 -8.927 143.681 1.00 75.50 422 GLU A N 1
ATOM 3408 C CA . GLU A 1 422 ? -95.947 -10.105 144.118 1.00 75.50 422 GLU A CA 1
ATOM 3409 C C . GLU A 1 422 ? -95.446 -10.671 145.458 1.00 75.50 422 GLU A C 1
ATOM 3411 O O . GLU A 1 422 ? -96.250 -11.085 146.295 1.00 75.50 422 GLU A O 1
ATOM 3416 N N . GLN A 1 423 ? -94.131 -10.678 145.706 1.00 76.06 423 GLN A N 1
ATOM 3417 C CA . GLN A 1 423 ? -93.569 -11.097 146.996 1.00 76.06 423 GLN A CA 1
ATOM 3418 C C . GLN A 1 423 ? -93.974 -10.156 148.140 1.00 76.06 423 GLN A C 1
ATOM 3420 O O . GLN A 1 423 ? -94.312 -10.629 149.232 1.00 76.06 423 GLN A O 1
ATOM 3425 N N . GLU A 1 424 ? -93.964 -8.844 147.901 1.00 76.94 424 GLU A N 1
ATOM 3426 C CA . GLU A 1 424 ? -94.419 -7.837 148.863 1.00 76.94 424 GLU A CA 1
ATOM 3427 C C . GLU A 1 424 ? -95.917 -7.966 149.157 1.00 76.94 424 GLU A C 1
ATOM 3429 O O . GLU A 1 424 ? -96.321 -7.928 150.326 1.00 76.94 424 GLU A O 1
ATOM 3434 N N . GLU A 1 425 ? -96.736 -8.202 148.130 1.00 79.44 425 GLU A N 1
ATOM 3435 C CA . GLU A 1 425 ? -98.170 -8.442 148.293 1.00 79.44 425 GLU A CA 1
ATOM 3436 C C . GLU A 1 425 ? -98.436 -9.709 149.115 1.00 79.44 425 GLU A C 1
ATOM 3438 O O . GLU A 1 425 ? -99.224 -9.694 150.063 1.00 79.44 425 GLU A O 1
ATOM 3443 N N . ASN A 1 426 ? -97.702 -10.792 148.846 1.00 75.62 426 ASN A N 1
ATOM 3444 C CA . ASN A 1 426 ? -97.786 -12.027 149.626 1.00 75.62 426 ASN A CA 1
ATOM 3445 C C . ASN A 1 426 ? -97.388 -11.813 151.097 1.00 75.62 426 ASN A C 1
ATOM 3447 O O . ASN A 1 426 ? -98.002 -12.366 152.016 1.00 75.62 426 ASN A O 1
ATOM 3451 N N . ALA A 1 427 ? -96.357 -11.000 151.347 1.00 75.44 427 ALA A N 1
ATOM 3452 C CA . ALA A 1 427 ? -95.939 -10.638 152.698 1.00 75.44 427 ALA A CA 1
ATOM 3453 C C . ALA A 1 427 ? -97.008 -9.800 153.421 1.00 75.44 427 ALA A C 1
ATOM 3455 O O . ALA A 1 427 ? -97.241 -10.004 154.618 1.00 75.44 427 ALA A O 1
ATOM 3456 N N . ARG A 1 428 ? -97.686 -8.894 152.708 1.00 82.44 428 ARG A N 1
ATOM 3457 C CA . ARG A 1 428 ? -98.827 -8.127 153.222 1.00 82.44 428 ARG A CA 1
ATOM 3458 C C . ARG A 1 428 ? -100.011 -9.039 153.558 1.00 82.44 428 ARG A C 1
ATOM 3460 O O . ARG A 1 428 ? -100.478 -8.999 154.695 1.00 82.44 428 ARG A O 1
ATOM 3467 N N . LEU A 1 429 ? -100.423 -9.915 152.640 1.00 79.19 429 LEU A N 1
ATOM 3468 C CA . LEU A 1 429 ? -101.508 -10.882 152.856 1.00 79.19 429 LEU A CA 1
ATOM 3469 C C . LEU A 1 429 ? -101.227 -11.804 154.054 1.00 79.19 429 LEU A C 1
ATOM 3471 O O . LEU A 1 429 ? -102.116 -12.065 154.864 1.00 79.19 429 LEU A O 1
ATOM 3475 N N . LYS A 1 430 ? -99.974 -12.240 154.253 1.00 77.62 430 LYS A N 1
ATOM 3476 C CA . LYS A 1 430 ? -99.573 -12.993 155.459 1.00 77.62 430 LYS A CA 1
ATOM 3477 C C . LYS A 1 430 ? -99.760 -12.205 156.761 1.00 77.62 430 LYS A C 1
ATOM 3479 O O . LYS A 1 430 ? -100.084 -12.818 157.782 1.00 77.62 430 LYS A O 1
ATOM 3484 N N . ARG A 1 431 ? -99.550 -10.880 156.767 1.00 75.69 431 ARG A N 1
ATOM 3485 C CA . ARG A 1 431 ? -99.811 -10.034 157.951 1.00 75.69 431 ARG A CA 1
ATOM 3486 C C . ARG A 1 431 ? -101.307 -9.903 158.220 1.00 75.69 431 ARG A C 1
ATOM 3488 O O . ARG A 1 431 ? -101.716 -10.150 159.351 1.00 75.69 431 ARG A O 1
ATOM 3495 N N . GLU A 1 432 ? -102.107 -9.616 157.195 1.00 75.75 432 GLU A N 1
ATOM 3496 C CA . GLU A 1 432 ? -10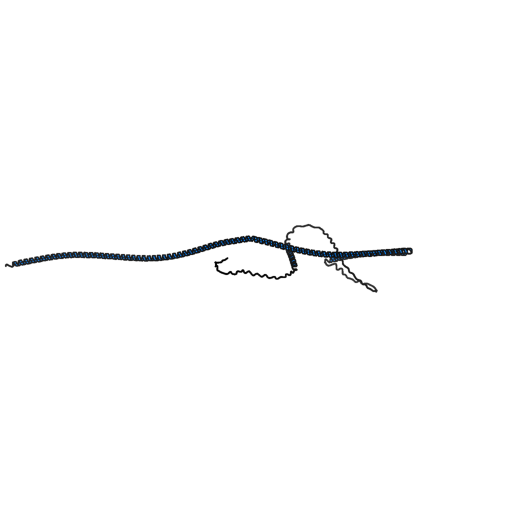3.574 -9.531 157.308 1.00 75.75 432 GLU A CA 1
ATOM 3497 C C . GLU A 1 432 ? -104.170 -10.860 157.820 1.00 75.75 432 GLU A C 1
ATOM 3499 O O . GLU A 1 432 ? -105.019 -10.887 158.717 1.00 75.75 432 GLU A O 1
ATOM 3504 N N . LEU A 1 433 ? -103.650 -11.997 157.346 1.00 76.94 433 LEU A N 1
ATOM 3505 C CA . LEU A 1 433 ? -104.051 -13.323 157.823 1.00 76.94 433 LEU A CA 1
ATOM 3506 C C . LEU A 1 433 ? -103.687 -13.558 159.301 1.00 76.94 433 LEU A C 1
ATOM 3508 O O . LEU A 1 433 ? -104.417 -14.226 160.029 1.00 76.94 433 LEU A O 1
ATOM 3512 N N . LYS A 1 434 ? -102.574 -12.996 159.785 1.00 75.31 434 LYS A N 1
ATOM 3513 C CA . LYS A 1 434 ? -102.183 -13.074 161.202 1.00 75.31 434 LYS A CA 1
ATOM 3514 C C . LYS A 1 434 ? -103.066 -12.190 162.089 1.00 75.31 434 LYS A C 1
ATOM 3516 O O . LYS A 1 434 ? -103.430 -12.598 163.191 1.00 75.31 434 LYS A O 1
ATOM 3521 N N . GLU A 1 435 ? -103.435 -11.005 161.613 1.00 72.12 435 GLU A N 1
ATOM 3522 C CA . GLU A 1 435 ? -104.328 -10.085 162.326 1.00 72.12 435 GLU A CA 1
ATOM 3523 C C . GLU A 1 435 ? -105.751 -10.634 162.450 1.00 72.12 435 GLU A C 1
ATOM 3525 O O . GLU A 1 435 ? -106.320 -10.625 163.543 1.00 72.12 435 GLU A O 1
ATOM 3530 N N . THR A 1 436 ? -106.297 -11.197 161.371 1.00 72.12 436 THR A N 1
ATOM 3531 C CA . THR A 1 436 ? -107.609 -11.866 161.390 1.00 72.12 436 THR A CA 1
ATOM 3532 C C . THR A 1 436 ? -107.624 -13.067 162.337 1.00 72.12 436 THR A C 1
ATOM 3534 O O . THR A 1 436 ? -108.584 -13.251 163.088 1.00 72.12 436 THR A O 1
ATOM 3537 N N . LYS A 1 437 ? -106.529 -13.837 162.397 1.00 73.12 437 LYS A N 1
ATOM 3538 C CA . LYS A 1 437 ? -106.365 -14.937 163.361 1.00 73.12 437 LYS A CA 1
ATOM 3539 C C . LYS A 1 437 ? -106.371 -14.443 164.815 1.00 73.12 437 LYS A C 1
ATOM 3541 O O . LYS A 1 437 ? -107.089 -14.995 165.646 1.00 73.12 437 LYS A O 1
ATOM 3546 N N . ASN A 1 438 ? -105.654 -13.355 165.108 1.00 73.19 438 ASN A N 1
ATOM 3547 C CA . ASN A 1 438 ? -105.661 -12.718 166.432 1.00 73.19 438 ASN A CA 1
ATOM 3548 C C . ASN A 1 438 ? -107.047 -12.160 166.808 1.00 73.19 438 ASN A C 1
ATOM 3550 O O . ASN A 1 438 ? -107.458 -12.236 167.969 1.00 73.19 438 ASN A O 1
ATOM 3554 N N . ALA A 1 439 ? -107.784 -11.600 165.844 1.00 69.88 439 ALA A N 1
ATOM 3555 C CA . ALA A 1 439 ? -109.149 -11.126 166.057 1.00 69.88 439 ALA A CA 1
ATOM 3556 C C . ALA A 1 439 ? -110.105 -12.285 166.393 1.00 69.88 439 ALA A C 1
ATOM 3558 O O . ALA A 1 439 ? -110.904 -12.169 167.326 1.00 69.88 439 ALA A O 1
ATOM 3559 N N . ALA A 1 440 ? -109.972 -13.424 165.705 1.00 69.81 440 ALA A N 1
ATOM 3560 C CA . ALA A 1 440 ? -110.750 -14.631 165.978 1.00 69.81 440 ALA A CA 1
ATOM 3561 C C . ALA A 1 440 ? -110.482 -15.204 167.385 1.00 69.81 440 ALA A C 1
ATOM 3563 O O . ALA A 1 440 ? -111.424 -15.571 168.089 1.00 69.81 440 ALA A O 1
ATOM 3564 N N . GLU A 1 441 ? -109.224 -15.220 167.844 1.00 70.12 441 GLU A N 1
ATOM 3565 C CA . GLU A 1 441 ? -108.874 -15.650 169.209 1.00 70.12 441 GLU A CA 1
ATOM 3566 C C . GLU A 1 441 ? -109.465 -14.737 170.293 1.00 70.12 441 GLU A C 1
ATOM 3568 O O . GLU A 1 441 ? -109.965 -15.218 171.316 1.00 70.12 441 GLU A O 1
ATOM 3573 N N . ARG A 1 442 ? -109.460 -13.415 170.072 1.00 70.00 442 ARG A N 1
ATOM 3574 C CA . ARG A 1 442 ? -110.126 -12.457 170.973 1.00 70.00 442 ARG A CA 1
ATOM 3575 C C . ARG A 1 442 ? -111.630 -12.714 171.036 1.00 70.00 442 ARG A C 1
ATOM 3577 O O . ARG A 1 442 ? -112.194 -12.737 172.128 1.00 70.00 442 ARG A O 1
ATOM 3584 N N . PHE A 1 443 ? -112.259 -12.982 169.893 1.00 72.50 443 PHE A N 1
ATOM 3585 C CA . PHE A 1 443 ? -113.681 -13.327 169.814 1.00 72.50 443 PHE A CA 1
ATOM 3586 C C . PHE A 1 443 ? -114.012 -14.620 170.577 1.00 72.50 443 PHE A C 1
ATOM 3588 O O . PHE A 1 443 ? -115.015 -14.686 171.291 1.00 72.50 443 PHE A O 1
ATOM 3595 N N . ALA A 1 444 ? -113.151 -15.638 170.485 1.00 69.94 444 ALA A N 1
ATOM 3596 C CA . ALA A 1 444 ? -113.310 -16.894 171.216 1.00 69.94 444 ALA A CA 1
ATOM 3597 C C . ALA A 1 444 ? -113.220 -16.702 172.742 1.00 69.94 444 ALA A C 1
ATOM 3599 O O . ALA A 1 444 ? -114.025 -17.278 173.478 1.00 69.94 444 ALA A O 1
ATOM 3600 N N . LYS A 1 445 ? -112.303 -15.846 173.217 1.00 70.81 445 LYS A N 1
ATOM 3601 C CA . LYS A 1 445 ? -112.197 -15.481 174.641 1.00 70.81 445 LYS A CA 1
ATOM 3602 C C . LYS A 1 445 ? -113.441 -14.756 175.148 1.00 70.81 445 LYS A C 1
ATOM 3604 O O . LYS A 1 445 ? -113.976 -15.142 176.182 1.00 70.81 445 LYS A O 1
ATOM 3609 N N . VAL A 1 446 ? -113.951 -13.777 174.395 1.00 71.69 446 VAL A N 1
ATOM 3610 C CA . VAL A 1 446 ? -115.200 -13.068 174.738 1.00 71.69 446 VAL A CA 1
ATOM 3611 C C . VAL A 1 446 ? -116.370 -14.049 174.846 1.00 71.69 446 VAL A C 1
ATOM 3613 O O . VAL A 1 446 ? -117.133 -14.001 175.809 1.00 71.69 446 VAL A O 1
ATOM 3616 N N . LYS A 1 447 ? -116.473 -15.003 173.911 1.00 73.94 447 LYS A N 1
ATOM 3617 C CA . LYS A 1 447 ? -117.510 -16.045 173.928 1.00 73.94 447 LYS A CA 1
ATOM 3618 C C . LYS A 1 447 ? -117.426 -16.950 175.165 1.00 73.94 447 LYS A C 1
ATOM 3620 O O . LYS A 1 447 ? -118.463 -17.340 175.698 1.00 73.94 447 LYS A O 1
ATOM 3625 N N . GLN A 1 448 ? -116.221 -17.291 175.627 1.00 69.31 448 GLN A N 1
ATOM 3626 C CA . GLN A 1 448 ? -116.024 -18.071 176.856 1.00 69.31 448 GLN A CA 1
ATOM 3627 C C . GLN A 1 448 ? -116.402 -17.282 178.114 1.00 69.31 448 GLN A C 1
ATOM 3629 O O . GLN A 1 448 ? -117.107 -17.821 178.966 1.00 69.31 448 GLN A O 1
ATOM 3634 N N . SER A 1 449 ? -115.988 -16.015 178.209 1.00 68.38 449 SER A N 1
ATOM 3635 C CA . SER A 1 449 ? -116.337 -15.139 179.335 1.00 68.38 449 SER A CA 1
ATOM 3636 C C . SER A 1 449 ? -117.849 -14.945 179.459 1.00 68.38 449 SER A C 1
ATOM 3638 O O . SER A 1 449 ? -118.389 -15.064 180.553 1.00 68.38 449 SER A O 1
ATOM 3640 N N . LEU A 1 450 ? -118.550 -14.757 178.336 1.00 68.00 450 LEU A N 1
ATOM 3641 C CA . LEU A 1 450 ? -120.010 -14.617 178.324 1.00 68.00 450 LEU A CA 1
ATOM 3642 C C . LEU A 1 450 ? -120.722 -15.880 178.841 1.00 68.00 450 LEU A C 1
ATOM 3644 O O . LEU A 1 450 ? -121.725 -15.800 179.543 1.00 68.00 450 LEU A O 1
ATOM 3648 N N . LYS A 1 451 ? -120.192 -17.063 178.507 1.00 69.56 451 LYS A N 1
ATOM 3649 C CA . LYS A 1 451 ? -120.764 -18.354 178.912 1.00 69.56 451 LYS A CA 1
ATOM 3650 C C . LYS A 1 451 ? -120.625 -18.604 180.418 1.00 69.56 451 LYS A C 1
ATOM 3652 O O . LYS A 1 451 ? -121.524 -19.186 181.017 1.00 69.56 451 LYS A O 1
ATOM 3657 N N . ALA A 1 452 ? -119.516 -18.157 181.009 1.00 64.06 452 ALA A N 1
ATOM 3658 C CA . ALA A 1 452 ? -119.271 -18.253 182.445 1.00 64.06 452 ALA A CA 1
ATOM 3659 C C . ALA A 1 452 ? -120.186 -17.317 183.255 1.00 64.06 452 ALA A C 1
ATOM 3661 O O . ALA A 1 452 ? -120.651 -17.700 184.326 1.00 64.06 452 ALA A O 1
ATOM 3662 N N . GLU A 1 453 ? -120.487 -16.126 182.731 1.00 64.38 453 GLU A N 1
ATOM 3663 C CA . GLU A 1 453 ? -121.362 -15.155 183.403 1.00 64.38 453 GLU A CA 1
ATOM 3664 C C . GLU A 1 453 ? -122.820 -15.642 183.462 1.00 64.38 453 GLU A C 1
ATOM 3666 O O . GLU A 1 453 ? -123.446 -15.618 184.519 1.00 64.38 453 GLU A O 1
ATOM 3671 N N . VAL A 1 454 ? -123.326 -16.215 182.363 1.00 69.25 454 VAL A N 1
ATOM 3672 C CA . VAL A 1 454 ? -124.693 -16.770 182.287 1.00 69.25 454 VAL A CA 1
ATOM 3673 C C . VAL A 1 454 ? -124.905 -17.939 183.260 1.00 69.25 454 VAL A C 1
ATOM 3675 O O . VAL A 1 454 ? -125.984 -18.083 183.831 1.00 69.25 454 VAL A O 1
ATOM 3678 N N . GLN A 1 455 ? -123.889 -18.779 183.480 1.00 63.78 455 GLN A N 1
ATOM 3679 C CA . GLN A 1 455 ? -123.969 -19.863 184.468 1.00 63.78 455 GLN A CA 1
ATOM 3680 C C . GLN A 1 455 ? -124.048 -19.334 185.902 1.00 63.78 455 GLN A C 1
ATOM 3682 O O . GLN A 1 455 ? -124.795 -19.876 186.715 1.00 63.78 455 GLN A O 1
ATOM 3687 N N . ARG A 1 456 ? -123.321 -18.253 186.195 1.00 63.75 456 ARG A N 1
ATOM 3688 C CA . ARG A 1 456 ? -123.287 -17.642 187.524 1.00 63.75 456 ARG A CA 1
ATOM 3689 C C . ARG A 1 456 ? -124.650 -17.037 187.896 1.00 63.75 456 ARG A C 1
ATOM 3691 O O . ARG A 1 456 ? -125.141 -17.276 188.996 1.00 63.75 456 ARG A O 1
ATOM 3698 N N . GLU A 1 457 ? -125.314 -16.367 186.950 1.00 59.22 457 GLU A N 1
ATOM 3699 C CA . GLU A 1 457 ? -126.679 -15.844 187.140 1.00 59.22 457 GLU A CA 1
ATOM 3700 C C . GLU A 1 457 ? -127.737 -16.953 187.303 1.00 59.22 457 GLU A C 1
ATOM 3702 O O . GLU A 1 457 ? -128.695 -16.806 188.067 1.00 59.22 457 GLU A O 1
ATOM 3707 N N . GLN A 1 458 ? -127.577 -18.091 186.616 1.00 61.41 458 GLN A N 1
ATOM 3708 C CA . GLN A 1 458 ? -128.485 -19.235 186.773 1.00 61.41 458 GLN A CA 1
ATOM 3709 C C . GLN A 1 458 ? -128.368 -19.892 188.158 1.00 61.41 458 GLN A C 1
ATOM 3711 O O . GLN A 1 458 ? -129.376 -20.344 188.710 1.00 61.41 458 GLN A O 1
ATOM 3716 N N . GLU A 1 459 ? -127.169 -19.915 188.745 1.00 59.66 459 GLU A N 1
ATOM 3717 C CA . GLU A 1 459 ? -126.932 -20.461 190.086 1.00 59.66 459 GLU A CA 1
ATOM 3718 C C . GLU A 1 459 ? -127.480 -19.561 191.208 1.00 59.66 459 GLU A C 1
ATOM 3720 O O . GLU A 1 459 ? -128.036 -20.077 192.185 1.00 59.66 459 GLU A O 1
ATOM 3725 N N . GLU A 1 460 ? -127.408 -18.232 191.067 1.00 59.53 460 GLU A N 1
ATOM 3726 C CA . GLU A 1 460 ? -128.037 -17.292 192.012 1.00 59.53 460 GLU A CA 1
ATOM 3727 C C . GLU A 1 460 ? -129.567 -17.426 192.029 1.00 59.53 460 GLU A C 1
ATOM 3729 O O . GLU A 1 460 ? -130.184 -17.479 193.098 1.00 59.53 460 GLU A O 1
ATOM 3734 N N . ASN A 1 461 ? -130.185 -17.591 190.858 1.00 57.78 461 ASN A N 1
ATOM 3735 C CA . ASN A 1 461 ? -131.635 -17.765 190.737 1.00 57.78 461 ASN A CA 1
ATOM 3736 C C . ASN A 1 461 ? -132.137 -19.091 191.339 1.00 57.78 461 ASN A C 1
ATOM 3738 O O . ASN A 1 461 ? -133.263 -19.177 191.836 1.00 57.78 461 ASN A O 1
ATOM 3742 N N . ALA A 1 462 ? -131.306 -20.138 191.319 1.00 59.22 462 ALA A N 1
ATOM 3743 C CA . ALA A 1 462 ? -131.650 -21.438 191.891 1.00 59.22 462 ALA A CA 1
ATOM 3744 C C . ALA A 1 462 ? -131.616 -21.441 193.432 1.00 59.22 462 ALA A C 1
ATOM 3746 O O . ALA A 1 462 ? -132.398 -22.164 194.055 1.00 59.22 462 ALA A O 1
ATOM 3747 N N . LYS A 1 463 ? -130.762 -20.623 194.065 1.00 58.25 463 LYS A N 1
ATOM 3748 C CA . LYS A 1 463 ? -130.688 -20.531 195.536 1.00 58.25 463 LYS A CA 1
ATOM 3749 C C . LYS A 1 463 ? -131.842 -19.743 196.155 1.00 58.25 463 LYS A C 1
ATOM 3751 O O . LYS A 1 463 ? -132.315 -20.123 197.222 1.00 58.25 463 LYS A O 1
ATOM 3756 N N . LEU A 1 464 ? -132.349 -18.718 195.470 1.00 58.59 464 LEU A N 1
ATOM 3757 C CA . LEU A 1 464 ? -133.494 -17.917 195.931 1.00 58.59 464 LEU A CA 1
ATOM 3758 C C . LEU A 1 464 ? -134.813 -18.711 196.033 1.00 58.59 464 LEU A C 1
ATOM 3760 O O . LEU A 1 464 ? -135.738 -18.269 196.706 1.00 58.59 464 LEU A O 1
ATOM 3764 N N . LYS A 1 465 ? -134.912 -19.894 195.411 1.00 57.25 465 LYS A N 1
ATOM 3765 C CA . LYS A 1 465 ? -136.163 -20.665 195.297 1.00 57.25 465 LYS A CA 1
ATOM 3766 C C . LYS A 1 465 ? -136.391 -21.761 196.344 1.00 57.25 465 LYS A C 1
ATOM 3768 O O . LYS A 1 465 ? -137.359 -22.498 196.184 1.00 57.25 465 LYS A O 1
ATOM 3773 N N . ARG A 1 466 ? -135.539 -21.933 197.368 1.00 55.16 466 ARG A N 1
ATOM 3774 C CA . ARG A 1 466 ? -135.631 -23.131 198.232 1.00 55.16 466 ARG A CA 1
ATOM 3775 C C . ARG A 1 466 ? -136.033 -23.014 199.697 1.00 55.16 466 ARG A C 1
ATOM 3777 O O . ARG A 1 466 ? -136.256 -24.090 200.220 1.00 55.16 466 ARG A O 1
ATOM 3784 N N . TYR A 1 467 ? -136.204 -21.851 200.335 1.00 45.84 467 TYR A N 1
ATOM 3785 C CA . TYR A 1 467 ? -136.835 -21.815 201.679 1.00 45.84 467 TYR A CA 1
ATOM 3786 C C . TYR A 1 467 ? -137.594 -20.508 202.000 1.00 45.84 467 TYR A C 1
ATOM 3788 O O . TYR A 1 467 ? -137.376 -19.872 203.031 1.00 45.84 467 TYR A O 1
ATOM 3796 N N . VAL A 1 468 ? -138.507 -20.135 201.100 1.00 43.34 468 VAL A N 1
ATOM 3797 C CA . VAL A 1 468 ? -139.950 -20.129 201.428 1.00 43.34 468 VAL A CA 1
ATOM 3798 C C . VAL A 1 468 ? -140.445 -21.528 201.087 1.00 43.34 468 VAL A C 1
ATOM 3800 O O . VAL A 1 468 ? -141.261 -22.072 201.858 1.00 43.34 468 VAL A O 1
#

Foldseek 3Di:
DDDDDDDDDDDDDDDDPDDDDPDDDDDDDDDDDPPPPPPCPVPVVVVVVVVVVVVVVVVVVVPVVPPPPDDDDDDDDDDDDDDDDDDDDDDDDDDDDDDDDDDDDDDDDDDDDDDDDDDDDDDDDDDPPDPDDDDDPVVVVVVVVVVVVVVVVVVVVVVVVVVVVVVVVVVVVVVVVVVVVVVVVVVVVVVPPDPVVVVVVVVVVVVVVVVVVVVVVVVVVVVVVVVVVVVVVVVVVVVVVVVVVVVVVVVVVVVVVVVVVVVVVVVVVVVVVVVVVVVVVVVVVVVVVVVVVVVVVVVVVCVVVVVVVVVVVVVVVVVVVVVVVVVVVVVVVVVVVVVVVVVVVVVVVVVVVVVVVVVVVVVVVVVVVVVVVVVVVVVVVVVVVVVVVVVVVVVVVVVVVVVVVVVVVVVVVVVVVVVVVVVVVVVVVVVVVVVVVVVVVVVVVVVVVVVVVVVVVVVVVVVVPPDD

Sequence (468 aa):
MASFQSDFENYSSDEEEALWQPRLPPIQEEPEDESSSLEWDSDDDFEEMERRCNELEDGAVAQEVKEEGEKKEGEKEEGEKEEGEMEGLKTEGEEEEGEKEKKEEGQREESQERENPGDTWSFPRLTSYVISSSSSDEEECDAKELKKQLTLAQDEIQVKTLHINIHVREIERLEKLNSELTAKNNKLDRAQSSPGKRQQFEMMNTALRHEVQELKAKLERSIDESDDIILQLEDKLAGASTRCKNMWSLFRQASSELEEMKKAAEEFKMTQRCLEADIRYEEEKNGKLKRELEETKKASEEFPAMKESLEAAVEHERGENAKLKRELEKAENAAEDFEKIKESLQADVLREQAENAKLKKELEETKSASEGFAKVQESLQATVEHEQKETARLKRELEETKKVSEGFAKVKESLQATVQHEQEENARLKRELKETKNAAERFAKVKQSLKAEVQREQEENAKLKRYV

pLDDT: mean 72.86, std 20.95, range [32.22, 96.88]

Secondary structure (DSSP, 8-state):
-----------------------PPP-PPPPP---------TTHHHHHHHHHHHHHHHHHHHHHTTTTTS--------------------------------------------------------SSSSSS----TTHHHHHHHHHHHHHHHHHHHHHHHHHHHHHHHHHHHHHHHHHHHHHHHHHHHTT---THHHHHHHHHHHHHHHHHHHHHHHHHHHHHHHHHHHHHHHHHHHHHHHHHHHHHHHHHHHHHHHHHHHHHHHHHHHHHHHHHHHHHHHHHHHHHHHHHHHHHHHHHHHHHHHHHHHHHHHHHHHHHHHHHHHHHHHHHHHHHHHHHHHHHHHHHHHHHHHHHHHHHHHHHHHHHHHHHHHHHHHHHHHHHHHHHHHHHHHHHHHHHHHHHHHHHHHHHHHHHHHHHHHHHHHHHHHHHHHHHHHHHHHHHHHHHHHHHHHHHHHHHHHHTTS--

Solvent-accessible surface area (backbone atoms only — not comparable to full-atom values): 28380 Å² total; per-residue (Å²): 132,91,80,91,84,90,89,86,86,85,86,81,78,89,80,84,90,72,88,77,75,83,82,73,77,84,80,78,78,76,82,76,87,78,83,74,81,78,76,78,73,76,72,60,61,58,59,52,51,54,51,58,56,54,58,54,54,63,58,51,61,70,61,57,76,72,66,77,82,77,85,89,81,89,87,79,90,86,84,87,88,84,87,83,87,78,89,81,88,81,82,88,84,82,88,81,86,87,89,83,90,83,90,85,91,80,89,80,87,91,85,89,85,84,87,85,91,86,84,90,82,84,89,80,94,84,73,96,81,73,93,83,87,80,97,51,89,64,58,63,53,55,54,50,49,53,50,53,52,51,51,53,52,52,51,51,51,50,52,51,50,52,51,50,53,52,51,50,53,51,48,53,51,50,51,52,52,49,53,52,47,52,56,48,49,62,52,46,69,76,62,70,86,55,78,76,56,56,60,53,51,49,55,49,48,54,52,50,50,50,51,52,50,52,50,48,56,49,49,52,50,51,46,54,55,48,52,55,50,49,53,54,48,52,54,51,48,54,54,46,52,53,50,51,52,52,52,48,52,51,50,53,50,53,52,51,53,50,51,52,50,50,52,54,50,51,51,50,50,50,54,50,52,51,51,57,50,52,50,51,52,53,51,52,51,50,53,50,54,52,51,54,53,51,52,53,48,51,55,59,64,47,46,60,58,54,49,52,53,49,52,52,52,52,53,50,52,53,52,50,52,56,48,52,54,53,51,48,54,52,50,52,54,51,50,53,52,50,50,53,50,51,52,51,51,52,53,50,52,54,50,52,51,52,50,52,54,49,51,53,50,54,52,52,51,50,50,52,49,50,54,51,51,50,54,50,51,52,52,49,50,53,48,51,55,48,52,52,51,50,52,56,48,51,52,49,53,52,52,51,53,47,53,51,49,53,50,50,50,51,49,50,50,52,51,51,51,50,53,50,52,53,51,53,50,52,55,49,52,54,49,54,55,50,51,54,51,54,51,52,52,53,52,53,50,52,56,52,54,55,56,54,53,57,51,53,56,54,53,56,60,59,63,75,72,71,84,128

Mean predicted aligned error: 23.08 Å